Protein AF-A0A538L523-F1 (afdb_monomer_lite)

pLDDT: mean 91.55, std 9.61, range [33.53, 98.88]

Secondary structure (DSSP, 8-state):
-TTSGGGHHHHHHHHHHHHHHHHHHHHHHHH-TTT------TTTTTS--TTTT-HHHHHHHHHHHHHHHHHHHH-TTS-HHHHHHHHHHHHHHHHHHHHTT-HHHHHHHHHHHHHHHHHS-BHHHHHHHHHHHHHHHHHHHHHTT-HHHHS--S-HHHHHHHHHHHHHHHHHHHHHHHHHHHHHTTSPP--PBP---TTHHHHHHHHHHHHHHHHHHHHHHS-TTS----SGGGGG----THHHHHHHHHHHHHHSTTT-S-TTTHHHHHHHH-SS----SS-S-HHHHHHHHHHHHHHHHHHHHHHHHHHHHHHHHHH-HHHHHHHHHHHHHHHHHTTTS-GGG-HHHHHHHHHHHHHHHHHHHHHHHHHHHHS--------EEEEE----TT--GGG-EEEEEEES-TT--EEEEEE--TT--GGGGHHHHHHHHHHSTTEEEEEEE-GGGGG---HHHHHHHTTSS-HHHHHHHHTGGGT-TT--S---PPPGGGGGGGGG-SHHHHHHHHHHHHHHHHTTSS-EEEEEETHHHHHHHHHHH-BSSSSBGGGG-SEEEEES----SPPPHHHHHHHHHHHHHS-SSPPBTTBPTTHHHHHHHHHHHHHHHSTTSB-TTTT-TTS-GGGS-SS-BBHHHHHHHHHBTTTS-GGGGGG-B---SEEEEEEETTEEEEE-TT-SS-HHHHHHHHH---

Sequence (698 aa):
MLLRGRSQLAVEPALAAGTLIVTGYGISGRLLPGLLHFSQSVSARGRLEQPLTYWNAMGELAALGFVLCARLAGDRDRDPRLRAAAAAASAPLGLGLYLSFSRGALFACAAGIVALVVLAPRREQLEGLIVTIAAGGLAAAAAAPFSGVTSLAGTLSTREWQGAVVLVLLLVITAAACFGQWVLQRRPVDRGRLRLPRAAPWLVTALICAGLAGAIVVGAKEGSATALSAGPSRYTTLQSNRYAYWRVAFRAFKHEPLRGVGAGGWAVWWLRYRQFSEAAADAHSLPIQTLAELGVIGLALLVTFVGGMGVAAARAMRARPALAAGPVAALVVYIVHSPLDWDWQMPALSLVAFVLAGLVLALAEDAGRASVGASAASASPLRVTWMRGAAPAGTPARYDKVGVLKIEPSSARNVLVLEPGTSAGSTYFVPLARWIVSKVPGWQVWSVERRENLLEDQSVFDLAKAGKASSQAVFDYYLGWLSNRRISRHVRLIPDASVRFAKQWGMRVAVEDLKHVIAAARRLGGKVVLGGHSLGGSVVTAYATWNFNGRAGAAQLAGLMYDDGGSGPPESAQQASAALAVLRSRSPWLAFGGIPAPFAGLFSTGGALAALVAPNAANVAQTFPLLPTNLKPPVPTTSQAQYGFALNAGTSPPSLIAAQAHLGRGISGRTVNGYHTWDGTGALTPLARFARMFSGLV

Radius of gyration: 33.82 Å; chains: 1; bounding box: 81×76×80 Å

Foldseek 3Di:
DCQDDPNLVVLLLVLLVVLLVQLVLQLCCQLAVVVDPDDADPVLQQARQPPLNALQLQLQSLLLSLLSLLLLLLQLVDDLQSNLQSLLSLQSSLLSNLSSLHPLSVLLSVLLLLLLCVLQQWVSSVQSNVSSCCNSVQLNVQLQVQCCRNRVDDDPVSSNVSSNSSVVSSNVSSVCSSVSSSVVSPDDDPRDGHDDPPCSVVVSVVVLVVVVVVLCVQQVPDDPPDDDDNGDCSNVHSHDPLVQLLVLLVVLCVVPQAAACADLSSQVSCVVRPPDDDRDSASFADLSRLCRHGHPVSNVVVCVVVVVLVVLLVLLSVQPSSSSSSLVSSLSSVVSSRRRGPNCVRCSSVVSNVSSSVSSNNSSVVSVVVVVVVVPPPPPQFDWDKDAFDDDPPDDRVLRIKTKGKADDPLQLEEEEEEEADPFAQLLCVVVQVVVCVVDPSYMYIRIGHSCCVVDDCPQLVCVLVVNHDLVRLCLQEPVCVPDVVSPHHDDDDDLVNPVVLLRCDLVRLLRRVVVVLVVSCVSVDAYEYEYEAVSQQSQVCQQQDDPPNDGNVVSHPYYYYHNYHDDDDDDPVRVVVVSVVSNPDRSFDAQLNHTPPVVLSCLQSLLSQCQSFVQAWDPCLPPPPDDPLLHDPATAGSNQSNCQCAAPVRHDPSNVVRHFPQADGWDPDHDPRHTHGHRPPGPQHSNNSSSSSNSSD

Structure (mmCIF, N/CA/C/O backbone):
data_AF-A0A538L523-F1
#
_entry.id   AF-A0A538L523-F1
#
loop_
_atom_site.group_PDB
_atom_site.id
_atom_site.type_symbol
_atom_site.label_atom_id
_atom_site.label_alt_id
_atom_site.label_comp_id
_atom_site.label_asym_id
_atom_site.label_entity_id
_atom_site.label_seq_id
_atom_site.pdbx_PDB_ins_code
_atom_site.Cartn_x
_atom_site.Cartn_y
_atom_site.Cartn_z
_atom_site.occupancy
_atom_site.B_iso_or_equiv
_atom_site.auth_seq_id
_atom_site.auth_comp_id
_atom_site.auth_asym_id
_atom_site.auth_atom_id
_atom_site.pdbx_PDB_model_num
ATOM 1 N N . MET A 1 1 ? 4.328 -6.903 4.141 1.00 50.25 1 MET A N 1
ATOM 2 C CA . MET A 1 1 ? 4.627 -7.597 5.414 1.00 50.25 1 MET A CA 1
ATOM 3 C C . MET A 1 1 ? 3.786 -7.055 6.578 1.00 50.25 1 MET A C 1
ATOM 5 O O . MET A 1 1 ? 3.465 -7.839 7.451 1.00 50.25 1 MET A O 1
ATOM 9 N N . LEU A 1 2 ? 3.351 -5.782 6.563 1.00 59.47 2 LEU A N 1
ATOM 10 C CA . LEU A 1 2 ? 2.581 -5.163 7.661 1.00 59.47 2 LEU A CA 1
ATOM 11 C C . LEU A 1 2 ? 1.075 -5.516 7.719 1.00 59.47 2 LEU A C 1
ATOM 13 O O . LEU A 1 2 ? 0.528 -5.592 8.811 1.00 59.47 2 LEU A O 1
ATOM 17 N N . LEU A 1 3 ? 0.406 -5.793 6.590 1.00 76.94 3 LEU A N 1
ATOM 18 C CA . LEU A 1 3 ? -1.052 -6.051 6.525 1.00 76.94 3 LEU A CA 1
ATOM 19 C C . LEU A 1 3 ? -1.405 -7.501 6.125 1.00 76.94 3 LEU A C 1
ATOM 21 O O . LEU A 1 3 ? -2.398 -7.737 5.440 1.00 76.94 3 LEU A O 1
ATOM 25 N N . ARG A 1 4 ? -0.567 -8.487 6.480 1.00 77.62 4 ARG A N 1
ATOM 26 C CA . ARG A 1 4 ? -0.767 -9.903 6.106 1.00 77.62 4 ARG A CA 1
ATOM 27 C C . ARG A 1 4 ? -0.653 -10.838 7.306 1.00 77.62 4 ARG A C 1
ATOM 29 O O . ARG A 1 4 ? 0.137 -10.602 8.215 1.00 77.62 4 ARG A O 1
ATOM 36 N N . GLY A 1 5 ? -1.406 -11.936 7.276 1.00 77.94 5 GLY A N 1
ATOM 37 C CA . GLY A 1 5 ? -1.401 -12.929 8.350 1.00 77.94 5 GLY A CA 1
ATOM 38 C C . GLY A 1 5 ? -1.982 -12.371 9.652 1.00 77.94 5 GLY A C 1
ATOM 39 O O . GLY A 1 5 ? -2.965 -11.635 9.637 1.00 77.94 5 GLY A O 1
ATOM 40 N N . ARG A 1 6 ? -1.375 -12.705 10.798 1.00 76.81 6 ARG A N 1
ATOM 41 C CA . ARG A 1 6 ? -1.904 -12.329 12.124 1.00 76.81 6 ARG A CA 1
ATOM 42 C C . ARG A 1 6 ? -2.019 -10.818 12.351 1.00 76.81 6 ARG A C 1
ATOM 44 O O . ARG A 1 6 ? -2.888 -10.407 13.114 1.00 76.81 6 ARG A O 1
ATOM 51 N N . SER A 1 7 ? -1.216 -9.993 11.674 1.00 83.44 7 SER A N 1
ATOM 52 C CA . SER A 1 7 ? -1.290 -8.535 11.834 1.00 83.44 7 SER A CA 1
ATOM 53 C C . SER A 1 7 ? -2.603 -7.938 11.318 1.00 83.44 7 SER A C 1
ATOM 55 O O . SER A 1 7 ? -3.026 -6.906 11.827 1.00 83.44 7 SER A O 1
ATOM 57 N N . GLN A 1 8 ? -3.304 -8.611 10.393 1.00 86.75 8 GLN A N 1
ATOM 58 C CA . GLN A 1 8 ? -4.614 -8.178 9.878 1.00 86.75 8 GLN A CA 1
ATOM 59 C C . GLN A 1 8 ? -5.653 -8.016 10.995 1.00 86.75 8 GLN A C 1
ATOM 61 O O . GLN A 1 8 ? -6.505 -7.135 10.926 1.00 86.75 8 GLN A O 1
ATOM 66 N N . LEU A 1 9 ? -5.558 -8.827 12.055 1.00 86.88 9 LEU A N 1
ATOM 67 C CA . LEU A 1 9 ? -6.470 -8.762 13.197 1.00 86.88 9 LEU A CA 1
ATOM 68 C C . LEU A 1 9 ? -6.273 -7.501 14.045 1.00 86.88 9 LEU A C 1
ATOM 70 O O . LEU A 1 9 ? -7.218 -7.091 14.715 1.00 86.88 9 LEU A O 1
ATOM 74 N N . ALA A 1 10 ? -5.084 -6.898 14.022 1.00 91.81 10 ALA A N 1
ATOM 75 C CA . ALA A 1 10 ? -4.739 -5.755 14.862 1.00 91.81 10 ALA A CA 1
ATOM 76 C C . ALA A 1 10 ? -5.028 -4.397 14.201 1.00 91.81 10 ALA A C 1
ATOM 78 O O . ALA A 1 10 ? -5.164 -3.408 14.911 1.00 91.81 10 ALA A O 1
ATOM 79 N N . VAL A 1 11 ? -5.149 -4.340 12.869 1.00 94.31 11 VAL A N 1
ATOM 80 C CA . VAL A 1 11 ? -5.280 -3.077 12.114 1.00 94.31 11 VAL A CA 1
ATOM 81 C C . VAL A 1 11 ? -6.534 -2.301 12.507 1.00 94.31 11 VAL A C 1
ATOM 83 O O . VAL A 1 11 ? -6.447 -1.134 12.866 1.00 94.31 11 VAL A O 1
ATOM 86 N N . GLU A 1 12 ? -7.695 -2.950 12.458 1.00 94.56 12 GLU A N 1
ATOM 87 C CA . GLU A 1 12 ? -8.979 -2.323 12.784 1.00 94.56 12 GLU A CA 1
ATOM 88 C C . GLU A 1 12 ? -9.025 -1.812 14.243 1.00 94.56 12 GLU A C 1
ATOM 90 O O . GLU A 1 12 ? -9.307 -0.628 14.426 1.00 94.56 12 GLU A O 1
ATOM 95 N N . PRO A 1 13 ? -8.658 -2.608 15.274 1.00 96.38 13 PRO A N 1
ATOM 96 C CA . PRO A 1 13 ? -8.529 -2.113 16.648 1.00 96.38 13 PRO A CA 1
ATOM 97 C C . PRO A 1 13 ? -7.522 -0.972 16.817 1.00 96.38 13 PRO A C 1
ATOM 99 O O . PRO A 1 13 ? -7.795 -0.027 17.552 1.00 96.38 13 PRO A O 1
ATOM 102 N N . ALA A 1 14 ? -6.369 -1.038 16.145 1.00 97.12 14 ALA A N 1
ATOM 103 C CA . ALA A 1 14 ? -5.342 -0.005 16.243 1.00 97.12 14 ALA A CA 1
ATOM 104 C C . ALA A 1 14 ? -5.809 1.325 15.637 1.00 97.12 14 ALA A C 1
ATOM 106 O O . ALA A 1 14 ? -5.592 2.378 16.232 1.00 97.12 14 ALA A O 1
ATOM 107 N N . LEU A 1 15 ? -6.488 1.287 14.487 1.00 97.88 15 LEU A N 1
ATOM 108 C CA . LEU A 1 15 ? -7.057 2.485 13.870 1.00 97.88 15 LEU A CA 1
ATOM 109 C C . LEU A 1 15 ? -8.222 3.042 14.694 1.00 97.88 15 LEU A C 1
ATOM 111 O O . LEU A 1 15 ? -8.259 4.246 14.925 1.00 97.88 15 LEU A O 1
ATOM 115 N N . ALA A 1 16 ? -9.109 2.187 15.214 1.00 98.19 16 ALA A N 1
ATOM 116 C CA . ALA A 1 16 ? -10.165 2.611 16.134 1.00 98.19 16 ALA A CA 1
ATOM 117 C C . ALA A 1 16 ? -9.579 3.323 17.369 1.00 98.19 16 ALA A C 1
ATOM 119 O O . ALA A 1 16 ? -9.982 4.441 17.687 1.00 98.19 16 ALA A O 1
ATOM 120 N N . ALA A 1 17 ? -8.558 2.742 18.005 1.00 98.31 17 ALA A N 1
ATOM 121 C CA . ALA A 1 17 ? -7.860 3.367 19.126 1.00 98.31 17 ALA A CA 1
ATOM 122 C C . ALA A 1 17 ? -7.182 4.692 18.733 1.00 98.31 17 ALA A C 1
ATOM 124 O O . ALA A 1 17 ? -7.307 5.676 19.456 1.00 98.31 17 ALA A O 1
ATOM 125 N N . GLY A 1 18 ? -6.518 4.756 17.576 1.00 98.00 18 GLY A N 1
ATOM 126 C CA . GLY A 1 18 ? -5.894 5.985 17.077 1.00 98.00 18 GLY A CA 1
ATOM 127 C C . GLY A 1 18 ? -6.905 7.113 16.859 1.00 98.00 18 GLY A C 1
ATOM 128 O O . GLY A 1 18 ? -6.710 8.222 17.353 1.00 98.00 18 GLY A O 1
ATOM 129 N N . THR A 1 19 ? -8.027 6.824 16.191 1.00 98.38 19 THR A N 1
ATOM 130 C CA . THR A 1 19 ? -9.112 7.803 15.994 1.00 98.38 19 THR A CA 1
ATOM 131 C C . THR A 1 19 ? -9.732 8.254 17.319 1.00 98.38 19 THR A C 1
ATOM 133 O O . THR A 1 19 ? -10.006 9.442 17.485 1.00 98.38 19 THR A O 1
ATOM 136 N N . LEU A 1 20 ? -9.887 7.344 18.290 1.00 98.56 20 LEU A N 1
ATOM 137 C CA . LEU A 1 20 ? -10.355 7.662 19.637 1.00 98.56 20 LEU A CA 1
ATOM 138 C C . LEU A 1 20 ? -9.387 8.598 20.362 1.00 98.56 20 LEU A C 1
ATOM 140 O O . LEU A 1 20 ? -9.839 9.563 20.964 1.00 98.56 20 LEU A O 1
ATOM 144 N N . ILE A 1 21 ? -8.079 8.344 20.295 1.00 98.38 21 ILE A N 1
ATOM 145 C CA . ILE A 1 21 ? -7.060 9.187 20.938 1.00 98.38 21 ILE A CA 1
ATOM 146 C C . ILE A 1 21 ? -7.096 10.602 20.356 1.00 98.38 21 ILE A C 1
ATOM 148 O O . ILE A 1 21 ? -7.144 11.571 21.109 1.00 98.38 21 ILE A O 1
ATOM 152 N N . VAL A 1 22 ? -7.124 10.731 19.028 1.00 98.00 22 VAL A N 1
ATOM 153 C CA . VAL A 1 22 ? -7.147 12.041 18.355 1.00 98.00 22 VAL A CA 1
ATOM 154 C C . VAL A 1 22 ? -8.448 12.794 18.648 1.00 98.00 22 VAL A C 1
ATOM 156 O O . VAL A 1 22 ? -8.417 13.977 18.983 1.00 98.00 22 VAL A O 1
ATOM 159 N N . THR A 1 23 ? -9.591 12.107 18.593 1.00 98.31 23 THR A N 1
ATOM 160 C CA . THR A 1 23 ? -10.893 12.694 18.950 1.00 98.31 23 THR A CA 1
ATOM 161 C C . THR A 1 23 ? -10.923 13.094 20.426 1.00 98.31 23 THR A C 1
ATOM 163 O O . THR A 1 23 ? -11.356 14.195 20.755 1.00 98.31 23 THR A O 1
ATOM 166 N N . GLY A 1 24 ? -10.412 12.225 21.302 1.00 97.75 24 GLY A N 1
ATOM 167 C CA . GLY A 1 24 ? -10.257 12.424 22.742 1.00 97.75 24 GLY A CA 1
ATOM 168 C C . GLY A 1 24 ? -9.435 13.666 23.075 1.00 97.75 24 GLY A C 1
ATOM 169 O O . GLY A 1 24 ? -9.841 14.473 23.908 1.00 97.75 24 GLY A O 1
ATOM 170 N N . TYR A 1 25 ? -8.316 13.854 22.372 1.00 96.81 25 TYR A N 1
ATOM 171 C CA . TYR A 1 25 ? -7.502 15.061 22.466 1.00 96.81 25 TYR A CA 1
ATOM 172 C C . TYR A 1 25 ? -8.294 16.305 22.061 1.00 96.81 25 TYR A C 1
ATOM 174 O O . TYR A 1 25 ? -8.244 17.307 22.755 1.00 96.81 25 TYR A O 1
ATOM 182 N N . GLY A 1 26 ? -9.074 16.251 20.981 1.00 95.69 26 GLY A N 1
ATOM 183 C CA . GLY A 1 26 ? -9.912 17.382 20.588 1.00 95.69 26 GLY A CA 1
ATOM 184 C C . GLY A 1 26 ? -10.967 17.737 21.642 1.00 95.69 26 GLY A C 1
ATOM 185 O O . GLY A 1 26 ? -11.108 18.902 22.022 1.00 95.69 26 GLY A O 1
ATOM 186 N N . ILE A 1 27 ? -11.733 16.745 22.112 1.00 97.19 27 ILE A N 1
ATOM 187 C CA . ILE A 1 27 ? -12.824 16.979 23.072 1.00 97.19 27 ILE A CA 1
ATOM 188 C C . ILE A 1 27 ? -12.303 17.402 24.447 1.00 97.19 27 ILE A C 1
ATOM 190 O O . ILE A 1 27 ? -13.008 18.113 25.157 1.00 97.19 27 ILE A O 1
ATOM 194 N N . SER A 1 28 ? -11.080 17.032 24.835 1.00 96.56 28 SER A N 1
ATOM 195 C CA . SER A 1 28 ? -10.532 17.401 26.144 1.00 96.56 28 SER A CA 1
ATOM 196 C C . SER A 1 28 ? -10.379 18.917 26.309 1.00 96.56 28 SER A C 1
ATOM 198 O O . SER A 1 28 ? -10.636 19.425 27.395 1.00 96.56 28 SER A O 1
ATOM 200 N N . GLY A 1 29 ? -10.121 19.663 25.230 1.00 92.69 29 GLY A N 1
ATOM 201 C CA . GLY A 1 29 ? -10.143 21.133 25.240 1.00 92.69 29 GLY A CA 1
ATOM 202 C C . GLY A 1 29 ? -11.535 21.739 25.474 1.00 92.69 29 GLY A C 1
ATOM 203 O O . GLY A 1 29 ? -11.655 22.926 25.760 1.00 92.69 29 GLY A O 1
ATOM 204 N N . ARG A 1 30 ? -12.604 20.938 25.359 1.00 93.00 30 ARG A N 1
ATOM 205 C CA . ARG A 1 30 ? -13.984 21.322 25.713 1.00 93.00 30 ARG A CA 1
ATOM 206 C C . ARG A 1 30 ? -14.352 20.934 27.134 1.00 93.00 30 ARG A C 1
ATOM 208 O O . ARG A 1 30 ? -15.130 21.631 27.773 1.00 93.00 30 ARG A O 1
ATOM 215 N N . LEU A 1 31 ? -13.819 19.810 27.597 1.00 96.56 31 LEU A N 1
ATOM 216 C CA . LEU A 1 31 ? -14.141 19.229 28.896 1.00 96.56 31 LEU A CA 1
ATOM 217 C C . LEU A 1 31 ? -13.273 19.799 30.023 1.00 96.56 31 LEU A C 1
ATOM 219 O O . LEU A 1 31 ? -13.727 19.871 31.159 1.00 96.56 31 LEU A O 1
ATOM 223 N N . LEU A 1 32 ? -12.045 20.220 29.710 1.00 95.31 32 LEU A N 1
ATOM 224 C CA . LEU A 1 32 ? -11.051 20.725 30.660 1.00 95.31 32 LEU A CA 1
ATOM 225 C C . LEU A 1 32 ? -10.391 22.032 30.157 1.00 95.31 32 LEU A C 1
ATOM 227 O O . LEU A 1 32 ? -9.161 22.105 30.082 1.00 95.31 32 LEU A O 1
ATOM 231 N N . PRO A 1 33 ? -11.169 23.075 29.801 1.00 92.38 33 PRO A N 1
ATOM 232 C CA . PRO A 1 33 ? -10.651 24.275 29.131 1.00 92.38 33 PRO A CA 1
ATOM 233 C C . PRO A 1 33 ? -9.681 25.121 29.979 1.00 92.38 33 PRO A C 1
ATOM 235 O O . PRO A 1 33 ? -8.924 25.902 29.415 1.00 92.38 33 PRO A O 1
ATOM 238 N N . GLY A 1 34 ? -9.682 24.982 31.311 1.00 88.69 34 GLY A N 1
ATOM 239 C CA . GLY A 1 34 ? -8.707 25.643 32.193 1.00 88.69 34 GLY A CA 1
ATOM 240 C C . GLY A 1 34 ? -7.339 24.956 32.235 1.00 88.69 34 GLY A C 1
ATOM 241 O O . GLY A 1 34 ? -6.321 25.606 32.472 1.00 88.69 34 GLY A O 1
ATOM 242 N N . LEU A 1 35 ? -7.301 23.648 31.957 1.00 91.56 35 LEU A N 1
ATOM 243 C CA . LEU A 1 35 ? -6.082 22.834 31.990 1.00 91.56 35 LEU A CA 1
ATOM 244 C C . LEU A 1 35 ? -5.439 22.693 30.609 1.00 91.56 35 LEU A C 1
ATOM 246 O O . LEU A 1 35 ? -4.216 22.643 30.496 1.00 91.56 35 LEU A O 1
ATOM 250 N N . LEU A 1 36 ? -6.257 22.603 29.558 1.00 91.19 36 LEU A N 1
ATOM 251 C CA . LEU A 1 36 ? -5.811 22.341 28.194 1.00 91.19 36 LEU A CA 1
ATOM 252 C C . LEU A 1 36 ? -6.150 23.517 27.285 1.00 91.19 36 LEU A C 1
ATOM 254 O O . LEU A 1 36 ? -7.314 23.829 27.042 1.00 91.19 36 LEU A O 1
ATOM 258 N N . HIS A 1 37 ? -5.101 24.137 26.751 1.00 86.00 37 HIS A N 1
ATOM 259 C CA . HIS A 1 37 ? -5.186 25.347 25.943 1.00 86.00 37 HIS A CA 1
ATOM 260 C C . HIS A 1 37 ? -4.844 24.997 24.502 1.00 86.00 37 HIS A C 1
ATOM 262 O O . HIS A 1 37 ? -3.704 24.652 24.194 1.00 86.00 37 HIS A O 1
ATOM 268 N N . PHE A 1 38 ? -5.834 25.069 23.615 1.00 87.94 38 PHE A N 1
ATOM 269 C CA . PHE A 1 38 ? -5.630 24.829 22.190 1.00 87.94 38 PHE A CA 1
ATOM 270 C C . PHE A 1 38 ? -5.826 26.110 21.393 1.00 87.94 38 PHE A C 1
ATOM 272 O O . PHE A 1 38 ? -6.781 26.853 21.625 1.00 87.94 38 PHE A O 1
ATOM 279 N N . SER A 1 39 ? -4.957 26.328 20.408 1.00 83.94 39 SER A N 1
ATOM 280 C CA . SER A 1 39 ? -5.129 27.391 19.421 1.00 83.94 39 SER A CA 1
ATOM 281 C C . SER A 1 39 ? -6.433 27.182 18.652 1.00 83.94 39 SER A C 1
ATOM 283 O O . SER A 1 39 ? -6.733 26.070 18.221 1.00 83.94 39 SER A O 1
ATOM 285 N N . GLN A 1 40 ? -7.216 28.241 18.472 1.00 82.25 40 GLN A N 1
ATOM 286 C CA . GLN A 1 40 ? -8.508 28.177 17.788 1.00 82.25 40 GLN A CA 1
ATOM 287 C C . GLN A 1 40 ? -8.447 28.983 16.502 1.00 82.25 40 GLN A C 1
ATOM 289 O O . GLN A 1 40 ? -7.973 30.119 16.492 1.00 82.25 40 GLN A O 1
ATOM 294 N N . SER A 1 41 ? -8.944 28.403 15.417 1.00 83.25 41 SER A N 1
ATOM 295 C CA . SER A 1 41 ? -9.126 29.127 14.175 1.00 83.25 41 SER A CA 1
ATOM 296 C C . SER A 1 41 ? -10.380 29.997 14.261 1.00 83.25 41 SER A C 1
ATOM 298 O O . SER A 1 41 ? -11.439 29.601 14.761 1.00 83.25 41 SER A O 1
ATOM 300 N N . VAL A 1 42 ? -10.281 31.206 13.713 1.00 77.12 42 VAL A N 1
ATOM 301 C CA . VAL A 1 42 ? -11.433 32.109 13.590 1.00 77.12 42 VAL A CA 1
ATOM 302 C C . VAL A 1 42 ? -12.518 31.481 12.699 1.00 77.12 42 VAL A C 1
ATOM 304 O O . VAL A 1 42 ? -13.712 31.683 12.924 1.00 77.12 42 VAL A O 1
ATOM 307 N N . SER A 1 43 ? -12.125 30.673 11.709 1.00 79.44 43 SER A N 1
ATOM 308 C CA . SER A 1 43 ? -13.034 30.022 10.759 1.00 79.44 43 SER A CA 1
ATOM 309 C C . SER A 1 43 ? -13.832 28.865 11.374 1.00 79.44 43 SER A C 1
ATOM 311 O O . SER A 1 43 ? -14.969 28.616 10.954 1.00 79.44 43 SER A O 1
ATOM 313 N N . ALA A 1 44 ? -13.319 28.183 12.402 1.00 81.12 44 ALA A N 1
ATOM 314 C CA . ALA A 1 44 ? -14.075 27.144 13.095 1.00 81.12 44 ALA A CA 1
ATOM 315 C C . ALA A 1 44 ? -15.241 27.682 13.911 1.00 81.12 44 ALA A C 1
ATOM 317 O O . ALA A 1 44 ? -16.226 26.954 14.062 1.00 81.12 44 ALA A O 1
ATOM 318 N N . ARG A 1 45 ? -15.167 28.932 14.392 1.00 83.94 45 ARG A N 1
ATOM 319 C CA . ARG A 1 45 ? -16.239 29.590 15.161 1.00 83.94 45 ARG A CA 1
ATOM 320 C C . ARG A 1 45 ? -16.766 28.702 16.302 1.00 83.94 45 ARG A C 1
ATOM 322 O O . ARG A 1 45 ? -17.966 28.532 16.477 1.00 83.94 45 ARG A O 1
ATOM 329 N N . GLY A 1 46 ? -15.858 28.061 17.037 1.00 84.69 46 GLY A N 1
ATOM 330 C CA . GLY A 1 46 ? -16.221 27.209 18.169 1.00 84.69 46 GLY A CA 1
ATOM 331 C C . GLY A 1 46 ? -16.644 25.780 17.814 1.00 84.69 46 GLY A C 1
ATOM 332 O O . GLY A 1 46 ? -17.073 25.064 18.714 1.00 84.69 46 GLY A O 1
ATOM 333 N N . ARG A 1 47 ? -16.466 25.300 16.576 1.00 92.00 47 ARG A N 1
ATOM 334 C CA . ARG A 1 47 ? -16.585 23.865 16.225 1.00 92.00 47 ARG A CA 1
ATOM 335 C C . ARG A 1 47 ? -15.352 23.063 16.652 1.00 92.00 47 ARG A C 1
ATOM 337 O O . ARG A 1 47 ? -14.271 23.625 16.818 1.00 92.00 47 ARG A O 1
ATOM 344 N N . LEU A 1 48 ? -15.505 21.757 16.856 1.00 94.62 48 LEU A N 1
ATOM 345 C CA . LEU A 1 48 ? -14.386 20.877 17.190 1.00 94.62 48 LEU A CA 1
ATOM 346 C C . LEU A 1 48 ? -13.470 20.688 15.977 1.00 94.62 48 LEU A C 1
ATOM 348 O O . LEU A 1 48 ? -13.846 19.994 15.041 1.00 94.62 48 LEU A O 1
ATOM 352 N N . GLU A 1 49 ? -12.281 21.290 16.003 1.00 93.38 49 GLU A N 1
ATOM 353 C CA . GLU A 1 49 ? -11.322 21.247 14.886 1.00 93.38 49 GLU A CA 1
ATOM 354 C C . GLU A 1 49 ? -9.947 20.677 15.257 1.00 93.38 49 GLU A C 1
ATOM 356 O O . GLU A 1 49 ? -9.244 20.173 14.390 1.00 93.38 49 GLU A O 1
ATOM 361 N N . GLN A 1 50 ? -9.550 20.748 16.528 1.00 93.88 50 GLN A N 1
ATOM 362 C CA . GLN A 1 50 ? -8.228 20.316 16.977 1.00 93.88 50 GLN A CA 1
ATOM 363 C C . GLN A 1 50 ? -8.194 18.800 17.225 1.00 93.88 50 GLN A C 1
ATOM 365 O O . GLN A 1 50 ? -9.197 18.255 17.687 1.00 93.88 50 GLN A O 1
ATOM 370 N N . PRO A 1 51 ? -7.062 18.118 16.958 1.00 93.94 51 PRO A N 1
ATOM 371 C CA . PRO A 1 51 ? -5.775 18.671 16.516 1.00 93.94 51 PRO A CA 1
ATOM 372 C C . PRO A 1 51 ? -5.632 18.808 14.988 1.00 93.94 51 PRO A C 1
ATOM 374 O O . PRO A 1 51 ? -4.586 19.230 14.508 1.00 93.94 51 PRO A O 1
ATOM 377 N N . LEU A 1 52 ? -6.651 18.427 14.207 1.00 93.56 52 LEU A N 1
ATOM 378 C CA . LEU A 1 52 ? -6.572 18.427 12.740 1.00 93.56 52 LEU A CA 1
ATOM 379 C C . LEU A 1 52 ? -6.770 19.803 12.096 1.00 93.56 52 LEU A C 1
ATOM 381 O O . LEU A 1 52 ? -6.782 19.880 10.875 1.00 93.56 52 LEU A O 1
ATOM 385 N N . THR A 1 53 ? -6.985 20.847 12.900 1.00 92.88 53 THR A N 1
ATOM 386 C CA . THR A 1 53 ? -7.259 22.238 12.496 1.00 92.88 53 THR A CA 1
ATOM 387 C C . THR A 1 53 ? -8.422 22.425 11.511 1.00 92.88 53 THR A C 1
ATOM 389 O O . THR A 1 53 ? -8.606 23.508 10.958 1.00 92.88 53 THR A O 1
ATOM 392 N N . TYR A 1 54 ? -9.256 21.396 11.321 1.00 93.56 54 TYR A N 1
ATOM 393 C CA . TYR A 1 54 ? -10.416 21.436 10.439 1.00 93.56 54 TYR A CA 1
ATOM 394 C C . TYR A 1 54 ? -11.559 20.571 10.969 1.00 93.56 54 TYR A C 1
ATOM 396 O O . TYR A 1 54 ? -11.437 19.356 11.137 1.00 93.56 54 TYR A O 1
ATOM 404 N N . TRP A 1 55 ? -12.708 21.200 11.218 1.00 94.31 55 TRP A N 1
ATOM 405 C CA . TRP A 1 55 ? -13.826 20.552 11.904 1.00 94.31 55 TRP A CA 1
ATOM 406 C C . TRP A 1 55 ? -14.477 19.428 11.095 1.00 94.31 55 TRP A C 1
ATOM 408 O O . TRP A 1 55 ? -14.896 18.436 11.683 1.00 94.31 55 TRP A O 1
ATOM 418 N N . ASN A 1 56 ? -14.549 19.522 9.762 1.00 95.56 56 ASN A N 1
ATOM 419 C CA . ASN A 1 56 ? -15.152 18.436 8.986 1.00 95.56 56 ASN A CA 1
ATOM 420 C C . ASN A 1 56 ? -14.251 17.196 8.979 1.00 95.56 56 ASN A C 1
ATOM 422 O O . ASN A 1 56 ? -14.768 16.102 9.182 1.00 95.56 56 ASN A O 1
ATOM 426 N N . ALA A 1 57 ? -12.927 17.375 8.888 1.00 96.56 57 ALA A N 1
ATOM 427 C CA . ALA A 1 57 ? -11.976 16.272 9.017 1.00 96.56 57 ALA A CA 1
ATOM 428 C C . ALA A 1 57 ? -11.982 15.656 10.426 1.00 96.56 57 ALA A C 1
ATOM 430 O O . ALA A 1 57 ? -11.911 14.437 10.556 1.00 96.56 57 ALA A O 1
ATOM 431 N N . MET A 1 58 ? -12.118 16.465 11.486 1.00 96.94 58 MET A N 1
ATOM 432 C CA . MET A 1 58 ? -12.324 15.941 12.846 1.00 96.94 58 MET A CA 1
ATOM 433 C C . MET A 1 58 ? -13.607 15.116 12.955 1.00 96.94 58 MET A C 1
ATOM 435 O O . MET A 1 58 ? -13.593 14.031 13.536 1.00 96.94 58 MET A O 1
ATOM 439 N N . GLY A 1 59 ? -14.708 15.613 12.385 1.00 98.00 59 GLY A N 1
ATOM 440 C CA . GLY A 1 59 ? -15.978 14.894 12.344 1.00 98.00 59 GLY A CA 1
ATOM 441 C C . GLY A 1 59 ? -15.859 13.567 11.599 1.00 98.00 59 GLY A C 1
ATOM 442 O O . GLY A 1 59 ? -16.312 12.538 12.093 1.00 98.00 59 GLY A O 1
ATOM 443 N N . GLU A 1 60 ? -15.213 13.559 10.437 1.00 98.44 60 GLU A N 1
ATOM 444 C CA . GLU A 1 60 ? -15.028 12.349 9.639 1.00 98.44 60 GLU A CA 1
ATOM 445 C C . GLU A 1 60 ? -14.093 11.338 10.316 1.00 98.44 60 GLU A C 1
ATOM 447 O O . GLU A 1 60 ? -14.385 10.142 10.330 1.00 98.44 60 GLU A O 1
ATOM 452 N N . LEU A 1 61 ? -13.016 11.799 10.962 1.00 98.56 61 LEU A N 1
ATOM 453 C CA . LEU A 1 61 ? -12.134 10.936 11.750 1.00 98.56 61 LEU A CA 1
ATOM 454 C C . LEU A 1 61 ? -12.899 10.257 12.895 1.00 98.56 61 LEU A C 1
ATOM 456 O O . LEU A 1 61 ? -12.755 9.051 13.114 1.00 98.56 61 LEU A O 1
ATOM 460 N N . ALA A 1 62 ? -13.744 11.019 13.595 1.00 98.69 62 ALA A N 1
ATOM 461 C CA . ALA A 1 62 ? -14.610 10.491 14.640 1.00 98.69 62 ALA A CA 1
ATOM 462 C C . ALA A 1 62 ? -15.634 9.490 14.073 1.00 98.69 62 ALA A C 1
ATOM 464 O O . ALA A 1 62 ? -15.853 8.438 14.672 1.00 98.69 62 ALA A O 1
ATOM 465 N N . ALA A 1 63 ? -16.206 9.760 12.894 1.00 98.75 63 ALA A N 1
ATOM 466 C CA . ALA A 1 63 ? -17.120 8.853 12.196 1.00 98.75 63 ALA A CA 1
ATOM 467 C C . ALA A 1 63 ? -16.450 7.529 11.785 1.00 98.75 63 ALA A C 1
ATOM 469 O O . ALA A 1 63 ? -17.015 6.458 12.014 1.00 98.75 63 ALA A O 1
ATOM 470 N N . LEU A 1 64 ? -15.231 7.578 11.235 1.00 98.69 64 LEU A N 1
ATOM 471 C CA . LEU A 1 64 ? -14.433 6.390 10.917 1.00 98.69 64 LEU A CA 1
ATOM 472 C C . LEU A 1 64 ? -14.195 5.544 12.171 1.00 98.69 64 LEU A C 1
ATOM 474 O O . LEU A 1 64 ? -14.478 4.345 12.174 1.00 98.69 64 LEU A O 1
ATOM 478 N N . GLY A 1 65 ? -13.735 6.178 13.252 1.00 98.56 65 GLY A N 1
ATOM 479 C CA . GLY A 1 65 ? -13.540 5.518 14.539 1.00 98.56 65 GLY A CA 1
ATOM 480 C C . GLY A 1 65 ? -14.818 4.890 15.080 1.00 98.56 65 GLY A C 1
ATOM 481 O O . GLY A 1 65 ? -14.796 3.755 15.559 1.00 98.56 65 GLY A O 1
ATOM 482 N N . PHE A 1 66 ? -15.939 5.605 14.971 1.00 98.88 66 PHE A N 1
ATOM 483 C CA . PHE A 1 66 ? -17.243 5.158 15.445 1.00 98.88 66 PHE A CA 1
ATOM 484 C C . PHE A 1 66 ? -17.708 3.898 14.705 1.00 98.88 66 PHE A C 1
ATOM 486 O O . PHE A 1 66 ? -18.085 2.916 15.345 1.00 98.88 66 PHE A O 1
ATOM 493 N N . VAL A 1 67 ? -17.616 3.878 13.370 1.00 98.81 67 VAL A N 1
ATOM 494 C CA . VAL A 1 67 ? -17.994 2.715 12.546 1.00 98.81 67 VAL A CA 1
ATOM 495 C C . VAL A 1 67 ? -17.091 1.506 12.820 1.00 98.81 67 VAL A C 1
ATOM 497 O O . VAL A 1 67 ? -17.590 0.384 12.929 1.00 98.81 67 VAL A O 1
ATOM 500 N N . LEU A 1 68 ? -15.781 1.713 13.001 1.00 98.62 68 LEU A N 1
ATOM 501 C CA . LEU A 1 68 ? -14.857 0.637 13.388 1.00 98.62 68 LEU A CA 1
ATOM 502 C C . LEU A 1 68 ? -15.190 0.089 14.786 1.00 98.62 68 LEU A C 1
ATOM 504 O O . LEU A 1 68 ? -15.249 -1.126 14.979 1.00 98.62 68 LEU A O 1
ATOM 508 N N . CYS A 1 69 ? -15.476 0.961 15.757 1.00 98.69 69 CYS A N 1
ATOM 509 C CA . CYS A 1 69 ? -15.900 0.551 17.098 1.00 98.69 69 CYS A CA 1
ATOM 510 C C . CYS A 1 69 ? -17.230 -0.218 17.073 1.00 98.69 69 CYS A C 1
ATOM 512 O O . CYS A 1 69 ? -17.362 -1.236 17.753 1.00 98.69 69 CYS A O 1
ATOM 514 N N . ALA A 1 70 ? -18.189 0.206 16.246 1.00 98.44 70 ALA A N 1
ATOM 515 C CA . ALA A 1 70 ? -19.453 -0.496 16.043 1.00 98.44 70 ALA A CA 1
ATOM 516 C C . ALA A 1 70 ? -19.259 -1.903 15.461 1.00 98.44 70 ALA A C 1
ATOM 518 O O . ALA A 1 70 ? -19.877 -2.865 15.936 1.00 98.44 70 ALA A O 1
ATOM 519 N N . ARG A 1 71 ? -18.369 -2.064 14.470 1.00 97.69 71 ARG A N 1
ATOM 520 C CA . ARG A 1 71 ? -18.003 -3.391 13.955 1.00 97.69 71 ARG A CA 1
ATOM 521 C C . ARG A 1 71 ? -17.391 -4.249 15.056 1.00 97.69 71 ARG A C 1
ATOM 523 O O . ARG A 1 71 ? -17.843 -5.375 15.249 1.00 97.69 71 ARG A O 1
ATOM 530 N N . LEU A 1 72 ? -16.401 -3.724 15.779 1.00 97.62 72 LEU A N 1
ATOM 531 C CA . LEU A 1 72 ? -15.696 -4.455 16.833 1.00 97.62 72 LEU A CA 1
ATOM 532 C C . LEU A 1 72 ? -16.634 -4.877 17.965 1.00 97.62 72 LEU A C 1
ATOM 534 O O . LEU A 1 72 ? -16.582 -6.030 18.375 1.00 97.62 72 LEU A O 1
ATOM 538 N N . ALA A 1 73 ? -17.527 -4.003 18.433 1.00 97.19 73 ALA A N 1
ATOM 539 C CA . ALA A 1 73 ? -18.501 -4.339 19.471 1.00 97.19 73 ALA A CA 1
ATOM 540 C C . ALA A 1 73 ? -19.400 -5.515 19.037 1.00 97.19 73 ALA A C 1
ATOM 542 O O . ALA A 1 73 ? -19.574 -6.490 19.782 1.00 97.19 73 ALA A O 1
ATOM 543 N N . GLY A 1 74 ? -19.915 -5.458 17.806 1.00 94.06 74 GLY A N 1
ATOM 544 C CA . GLY A 1 74 ? -20.787 -6.475 17.215 1.00 94.06 74 GLY A CA 1
ATOM 545 C C . GLY A 1 74 ? -20.098 -7.784 16.802 1.00 94.06 74 GLY A C 1
ATOM 546 O O . GLY A 1 74 ? -20.777 -8.759 16.475 1.00 94.06 74 GLY A O 1
ATOM 547 N N . ASP A 1 75 ? -18.763 -7.846 16.821 1.00 92.69 75 ASP A N 1
ATOM 548 C CA . ASP A 1 75 ? -18.004 -9.003 16.349 1.00 92.69 75 ASP A CA 1
ATOM 549 C C . ASP A 1 75 ? -17.779 -10.060 17.435 1.00 92.69 75 ASP A C 1
ATOM 551 O O . ASP A 1 75 ? -16.812 -9.989 18.191 1.00 92.69 75 ASP A O 1
ATOM 555 N N . ARG A 1 76 ? -18.639 -11.086 17.510 1.00 88.25 76 ARG A N 1
ATOM 556 C CA . ARG A 1 76 ? -18.484 -12.164 18.511 1.00 88.25 76 ARG A CA 1
ATOM 557 C C . ARG A 1 76 ? -17.216 -13.010 18.345 1.00 88.25 76 ARG A C 1
ATOM 559 O O . ARG A 1 76 ? -16.846 -13.690 19.295 1.00 88.25 76 ARG A O 1
ATOM 566 N N . ASP A 1 77 ? -16.543 -12.928 17.198 1.00 88.00 77 ASP A N 1
ATOM 567 C CA . ASP A 1 77 ? -15.270 -13.614 16.942 1.00 88.00 77 ASP A CA 1
ATOM 568 C C . ASP A 1 77 ? -14.065 -12.883 17.590 1.00 88.00 77 ASP A C 1
ATOM 570 O O . ASP A 1 77 ? -12.936 -13.377 17.555 1.00 88.00 77 ASP A O 1
ATOM 574 N N . ARG A 1 78 ? -14.283 -11.697 18.183 1.00 90.56 78 ARG A N 1
ATOM 575 C CA . ARG A 1 78 ? -13.263 -10.904 18.889 1.00 90.56 78 ARG A CA 1
ATOM 576 C C . ARG A 1 78 ? -13.280 -11.146 20.393 1.00 90.56 78 ARG A C 1
ATOM 578 O O . ARG A 1 78 ? -14.292 -11.538 20.971 1.00 90.56 78 ARG A O 1
ATOM 585 N N . ASP A 1 79 ? -12.152 -10.824 21.027 1.00 93.12 79 ASP A N 1
ATOM 586 C CA . ASP A 1 79 ? -12.005 -10.847 22.482 1.00 93.12 79 ASP A CA 1
ATOM 587 C C . ASP A 1 79 ? -13.148 -10.050 23.157 1.00 93.12 79 ASP A C 1
ATOM 589 O O . ASP A 1 79 ? -13.349 -8.875 22.826 1.00 93.12 79 ASP A O 1
ATOM 593 N N . PRO A 1 80 ? -13.890 -10.645 24.110 1.00 94.94 80 PRO A N 1
ATOM 594 C CA . PRO A 1 80 ? -14.973 -9.980 24.838 1.00 94.94 80 PRO A CA 1
ATOM 595 C C . PRO A 1 80 ? -14.583 -8.641 25.485 1.00 94.94 80 PRO A C 1
ATOM 597 O O . PRO A 1 80 ? -15.418 -7.744 25.606 1.00 94.94 80 PRO A O 1
ATOM 600 N N . ARG A 1 81 ? -13.321 -8.482 25.900 1.00 97.00 81 ARG A N 1
ATOM 601 C CA . ARG A 1 81 ? -12.794 -7.233 26.468 1.00 97.00 81 ARG A CA 1
ATOM 602 C C . ARG A 1 81 ? -12.668 -6.154 25.402 1.00 97.00 81 ARG A C 1
ATOM 604 O O . ARG A 1 81 ? -13.073 -5.021 25.634 1.00 97.00 81 ARG A O 1
ATOM 611 N N . LEU A 1 82 ? -12.166 -6.513 24.220 1.00 97.06 82 LEU A N 1
ATOM 612 C CA . LEU A 1 82 ? -12.055 -5.593 23.088 1.00 97.06 82 LEU A CA 1
ATOM 613 C C . LEU A 1 82 ? -13.434 -5.106 22.632 1.00 97.06 82 LEU A C 1
ATOM 615 O O . LEU A 1 82 ? -13.604 -3.929 22.338 1.00 97.06 82 LEU A O 1
ATOM 619 N N . ARG A 1 83 ? -14.430 -5.995 22.613 1.00 97.12 83 ARG A N 1
ATOM 620 C CA . ARG A 1 83 ? -15.811 -5.650 22.246 1.00 97.12 83 ARG A CA 1
ATOM 621 C C . ARG A 1 83 ? -16.425 -4.643 23.219 1.00 97.12 83 ARG A C 1
ATOM 623 O O . ARG A 1 83 ? -17.016 -3.659 22.782 1.00 97.12 83 ARG A O 1
ATOM 630 N N . ALA A 1 84 ? -16.256 -4.872 24.523 1.00 98.06 84 ALA A N 1
ATOM 631 C CA . ALA A 1 84 ? -16.718 -3.952 25.561 1.00 98.06 84 ALA A CA 1
ATOM 632 C C . ALA A 1 84 ? -15.980 -2.602 25.502 1.00 98.06 84 ALA A C 1
ATOM 634 O O . ALA A 1 84 ? -16.618 -1.553 25.563 1.00 98.06 84 ALA A O 1
ATOM 635 N N . ALA A 1 85 ? -14.661 -2.617 25.285 1.00 98.38 85 ALA A N 1
ATOM 636 C CA . ALA A 1 85 ? -13.867 -1.403 25.101 1.00 98.38 85 ALA A CA 1
ATOM 637 C C . ALA A 1 85 ? -14.283 -0.610 23.848 1.00 98.38 85 ALA A C 1
ATOM 639 O O . ALA A 1 85 ? -14.370 0.613 23.901 1.00 98.38 85 ALA A O 1
ATOM 640 N N . ALA A 1 86 ? -14.595 -1.284 22.738 1.00 98.38 86 ALA A N 1
ATOM 641 C CA . ALA A 1 86 ? -15.089 -0.640 21.522 1.00 98.38 86 ALA A CA 1
ATOM 642 C C . ALA A 1 86 ? -16.473 0.000 21.730 1.00 98.38 86 ALA A C 1
ATOM 644 O O . ALA A 1 86 ? -16.708 1.125 21.290 1.00 98.38 86 ALA A O 1
ATOM 645 N N . ALA A 1 87 ? -17.374 -0.669 22.458 1.00 98.50 87 ALA A N 1
ATOM 646 C CA . ALA A 1 87 ? -18.649 -0.075 22.850 1.00 98.50 87 ALA A CA 1
ATOM 647 C C . ALA A 1 87 ? -18.449 1.172 23.726 1.00 98.50 87 ALA A C 1
ATOM 649 O O . ALA A 1 87 ? -19.063 2.203 23.467 1.00 98.50 87 ALA A O 1
ATOM 650 N N . ALA A 1 88 ? -17.536 1.117 24.696 1.00 98.56 88 ALA A N 1
ATOM 651 C CA . ALA A 1 88 ? -17.175 2.259 25.534 1.00 98.56 88 ALA A CA 1
ATOM 652 C C . ALA A 1 88 ? -16.636 3.441 24.702 1.00 98.56 88 ALA A C 1
ATOM 654 O O . ALA A 1 88 ? -17.094 4.571 24.849 1.00 98.56 88 ALA A O 1
ATOM 655 N N . ALA A 1 89 ? -15.720 3.168 23.767 1.00 98.69 89 ALA A N 1
ATOM 656 C CA . ALA A 1 89 ? -15.098 4.165 22.896 1.00 98.69 89 ALA A CA 1
ATOM 657 C C . ALA A 1 89 ? -16.095 4.920 21.998 1.00 98.69 89 ALA A C 1
ATOM 659 O O . ALA A 1 89 ? -15.828 6.051 21.592 1.00 98.69 89 ALA A O 1
ATOM 660 N N . SER A 1 90 ? -17.253 4.327 21.695 1.00 98.50 90 SER A N 1
ATOM 661 C CA . SER A 1 90 ? -18.263 4.960 20.841 1.00 98.50 90 SER A CA 1
ATOM 662 C C . SER A 1 90 ? -18.880 6.231 21.447 1.00 98.50 90 SER A C 1
ATOM 664 O O . SER A 1 90 ? -19.283 7.113 20.692 1.00 98.50 90 SER A O 1
ATOM 666 N N . ALA A 1 91 ? -18.891 6.381 22.779 1.00 98.75 91 ALA A N 1
ATOM 667 C CA . ALA A 1 91 ? -19.398 7.580 23.450 1.00 98.75 91 ALA A CA 1
ATOM 668 C C . ALA A 1 91 ? -18.549 8.838 23.152 1.00 98.75 91 ALA A C 1
ATOM 670 O O . ALA A 1 91 ? -19.088 9.790 22.583 1.00 98.75 91 ALA A O 1
ATOM 671 N N . PRO A 1 92 ? -17.229 8.873 23.441 1.00 98.69 92 PRO A N 1
ATOM 672 C CA . PRO A 1 92 ? -16.387 10.020 23.088 1.00 98.69 92 PRO A CA 1
ATOM 673 C C . PRO A 1 92 ? -16.263 10.238 21.573 1.00 98.69 92 PRO A C 1
ATOM 675 O O . PRO A 1 92 ? -16.188 11.385 21.136 1.00 98.69 92 PRO A O 1
ATOM 678 N N . LEU A 1 93 ? -16.298 9.176 20.757 1.00 98.81 93 LEU A N 1
ATOM 679 C CA . LEU A 1 93 ? -16.327 9.300 19.292 1.00 98.81 93 LEU A CA 1
ATOM 680 C C . LEU A 1 93 ? -17.625 9.958 18.797 1.00 98.81 93 LEU A C 1
ATOM 682 O O . LEU A 1 93 ? -17.577 10.870 17.975 1.00 98.81 93 LEU A O 1
ATOM 686 N N . GLY A 1 94 ? -18.778 9.555 19.336 1.00 98.62 94 GLY A N 1
ATOM 687 C CA . GLY A 1 94 ? -20.070 10.172 19.033 1.00 98.62 94 GLY A CA 1
ATOM 688 C C . GLY A 1 94 ? -20.145 11.633 19.482 1.00 98.62 94 GLY A C 1
ATOM 689 O O . GLY A 1 94 ? -20.618 12.482 18.727 1.00 98.62 94 GLY A O 1
ATOM 690 N N . LEU A 1 95 ? -19.596 11.952 20.661 1.00 98.56 95 LEU A N 1
ATOM 691 C CA . LEU A 1 95 ? -19.471 13.332 21.130 1.00 98.56 95 LEU A CA 1
ATOM 692 C C . LEU A 1 95 ? -18.583 14.168 20.198 1.00 98.56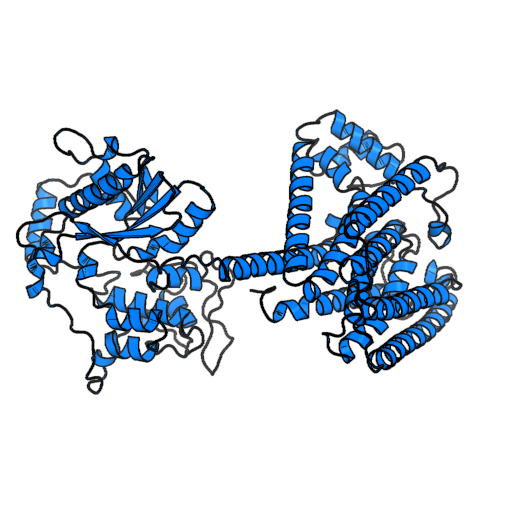 95 LEU A C 1
ATOM 694 O O . LEU A 1 95 ? -18.959 15.278 19.830 1.00 98.56 95 LEU A O 1
ATOM 698 N N . GLY A 1 96 ? -17.428 13.641 19.785 1.00 98.19 96 GLY A N 1
ATOM 699 C CA . GLY A 1 96 ? -16.534 14.325 18.852 1.00 98.19 96 GLY A CA 1
ATOM 700 C C . GLY A 1 96 ? -17.186 14.587 17.494 1.00 98.19 96 GLY A C 1
ATOM 701 O O . GLY A 1 96 ? -17.130 15.708 16.983 1.00 98.19 96 GLY A O 1
ATOM 702 N N . LEU A 1 97 ? -17.888 13.588 16.950 1.00 98.25 97 LEU A N 1
ATOM 703 C CA . LEU A 1 97 ? -18.682 13.737 15.731 1.00 98.25 97 LEU A CA 1
ATOM 704 C C . LEU A 1 97 ? -19.744 14.836 15.892 1.00 98.25 97 LEU A C 1
ATOM 706 O O . LEU A 1 97 ? -19.851 15.707 15.030 1.00 98.25 97 LEU A O 1
ATOM 710 N N . TYR A 1 98 ? -20.471 14.858 17.010 1.00 97.69 98 TYR A N 1
ATOM 711 C CA . TYR A 1 98 ? -21.483 15.878 17.290 1.00 97.69 98 TYR A CA 1
ATOM 712 C C . TYR A 1 98 ? -20.896 17.294 17.399 1.00 97.69 98 TYR A C 1
ATOM 714 O O . TYR A 1 98 ? -21.398 18.221 16.758 1.00 97.69 98 TYR A O 1
ATOM 722 N N . LEU A 1 99 ? -19.809 17.464 18.157 1.00 96.44 99 LEU A N 1
ATOM 723 C CA . LEU A 1 99 ? -19.165 18.763 18.391 1.00 96.44 99 LEU A CA 1
ATOM 724 C C . LEU A 1 99 ? -18.435 19.313 17.155 1.00 96.44 99 LEU A C 1
ATOM 726 O O . LEU A 1 99 ? -18.118 20.504 17.102 1.00 96.44 99 LEU A O 1
ATOM 730 N N . SER A 1 100 ? -18.183 18.479 16.142 1.00 95.75 100 SER A N 1
ATOM 731 C CA . SER A 1 100 ? -17.670 18.931 14.842 1.00 95.75 100 SER A CA 1
ATOM 732 C C . SER A 1 100 ? -18.686 19.781 14.068 1.00 95.75 100 SER A C 1
ATOM 734 O O . SER A 1 100 ? -18.309 20.611 13.237 1.00 95.75 100 SER A O 1
ATOM 736 N N . PHE A 1 101 ? -19.985 19.573 14.329 1.00 94.56 101 PHE A N 1
ATOM 737 C CA . PHE A 1 101 ? -21.098 20.129 13.554 1.00 94.56 101 PHE A CA 1
ATOM 738 C C . PHE A 1 101 ? -20.978 19.884 12.036 1.00 94.56 101 PHE A C 1
ATOM 740 O O . PHE A 1 101 ? -21.489 20.660 11.218 1.00 94.56 101 PHE A O 1
ATOM 747 N N . SER A 1 102 ? -20.304 18.797 11.641 1.00 94.44 102 SER A N 1
ATOM 748 C CA . SER A 1 102 ? -20.178 18.372 10.248 1.00 94.44 102 SER A CA 1
ATOM 749 C C . SER A 1 102 ? -21.366 17.503 9.838 1.00 94.44 102 SER A C 1
ATOM 751 O O . SER A 1 102 ? -21.428 16.305 10.113 1.00 94.44 102 SER A O 1
ATOM 753 N N . ARG A 1 103 ? -22.317 18.109 9.115 1.00 92.44 103 ARG A N 1
ATOM 754 C CA . ARG A 1 103 ? -23.445 17.384 8.498 1.00 92.44 103 ARG A CA 1
ATOM 755 C C . ARG A 1 103 ? -22.968 16.296 7.535 1.00 92.44 103 ARG A C 1
ATOM 757 O O . ARG A 1 103 ? -23.563 15.226 7.480 1.00 92.44 103 ARG A O 1
ATOM 764 N N . GLY A 1 104 ? -21.898 16.586 6.789 1.00 93.69 104 GLY A N 1
ATOM 765 C CA . GLY A 1 104 ? -21.282 15.633 5.870 1.00 93.69 104 GLY A CA 1
ATOM 766 C C . GLY A 1 104 ? -20.778 14.411 6.625 1.00 93.69 104 GLY A C 1
ATOM 767 O O . GLY A 1 104 ? -21.116 13.292 6.253 1.00 93.69 104 GLY A O 1
ATOM 768 N N . ALA A 1 105 ? -20.040 14.615 7.720 1.00 97.19 105 ALA A N 1
ATOM 769 C CA . ALA A 1 105 ? -19.498 13.516 8.514 1.00 97.19 105 ALA A CA 1
ATOM 770 C C . ALA A 1 105 ? -20.603 12.702 9.197 1.00 97.19 105 ALA A C 1
ATOM 772 O O . ALA A 1 105 ? -20.510 11.479 9.259 1.00 97.19 105 ALA A O 1
ATOM 773 N N . LEU A 1 106 ? -21.677 13.353 9.661 1.00 96.81 106 LEU A N 1
ATOM 774 C CA . LEU A 1 106 ? -22.835 12.660 10.229 1.00 96.81 106 LEU A CA 1
ATOM 775 C C . LEU A 1 106 ? -23.524 11.771 9.182 1.00 96.81 106 LEU A C 1
ATOM 777 O O . LEU A 1 106 ? -23.809 10.604 9.452 1.00 96.81 106 LEU A O 1
ATOM 781 N N . PHE A 1 107 ? -23.739 12.300 7.974 1.00 97.00 107 PHE A N 1
ATOM 782 C CA . PHE A 1 107 ? -24.292 11.538 6.855 1.00 97.00 107 PHE A CA 1
ATOM 783 C C . PHE A 1 107 ? -23.374 10.375 6.446 1.00 97.00 107 PHE A C 1
ATOM 785 O O . PHE A 1 107 ? -23.839 9.250 6.274 1.00 97.00 107 PHE A O 1
ATOM 792 N N . ALA A 1 108 ? -22.065 10.615 6.356 1.00 98.12 108 ALA A N 1
ATOM 793 C CA . ALA A 1 108 ? -21.068 9.596 6.045 1.00 98.12 108 ALA A CA 1
ATOM 794 C C . ALA A 1 108 ? -21.007 8.491 7.116 1.00 98.12 108 ALA A C 1
ATOM 796 O O . ALA A 1 108 ? -20.948 7.309 6.776 1.00 98.12 108 ALA A O 1
ATOM 797 N N . CYS A 1 109 ? -21.101 8.850 8.401 1.00 98.56 109 CYS A N 1
ATOM 798 C CA . CYS A 1 109 ? -21.203 7.902 9.513 1.00 98.56 109 CYS A CA 1
ATOM 799 C C . CYS A 1 109 ? -22.444 7.012 9.369 1.00 98.56 109 CYS A C 1
ATOM 801 O O . CYS A 1 109 ? -22.343 5.786 9.425 1.00 98.56 109 CYS A O 1
ATOM 803 N N . ALA A 1 110 ? -23.608 7.617 9.103 1.00 98.31 110 ALA A N 1
ATOM 804 C CA . ALA A 1 110 ? -24.850 6.885 8.871 1.00 98.31 110 ALA A CA 1
ATOM 805 C C . ALA A 1 110 ? -24.738 5.936 7.665 1.00 98.31 110 ALA A C 1
ATOM 807 O O . ALA A 1 110 ? -25.132 4.774 7.760 1.00 98.31 110 ALA A O 1
ATOM 808 N N . ALA A 1 111 ? -24.134 6.385 6.560 1.00 98.25 111 ALA A N 1
ATOM 809 C CA . ALA A 1 111 ? -23.864 5.547 5.394 1.00 98.25 111 ALA A CA 1
ATOM 810 C C . ALA A 1 111 ? -22.956 4.350 5.736 1.00 98.25 111 ALA A C 1
ATOM 812 O O . ALA A 1 111 ? -23.250 3.224 5.334 1.00 98.25 111 ALA A O 1
ATOM 813 N N . GLY A 1 112 ? -21.902 4.566 6.531 1.00 98.38 112 GLY A N 1
ATOM 814 C CA . GLY A 1 112 ? -21.026 3.503 7.032 1.00 98.38 112 GLY A CA 1
ATOM 815 C C . GLY A 1 112 ? -21.752 2.500 7.937 1.00 98.38 112 GLY A C 1
ATOM 816 O O . GLY A 1 112 ? -21.579 1.294 7.776 1.00 98.38 112 GLY A O 1
ATOM 817 N N . ILE A 1 113 ? -22.627 2.967 8.834 1.00 98.31 113 ILE A N 1
ATOM 818 C CA . ILE A 1 113 ? -23.468 2.113 9.691 1.00 98.31 113 ILE A CA 1
ATOM 819 C C . ILE A 1 113 ? -24.430 1.260 8.853 1.00 98.31 113 ILE A C 1
ATOM 821 O O . ILE A 1 113 ? -24.529 0.050 9.061 1.00 98.31 113 ILE A O 1
ATOM 825 N N . VAL A 1 114 ? -25.121 1.860 7.880 1.00 97.06 114 VAL A N 1
ATOM 826 C CA . VAL A 1 114 ? -26.048 1.136 6.996 1.00 97.06 114 VAL A CA 1
ATOM 827 C C . VAL A 1 114 ? -25.291 0.120 6.135 1.00 97.06 114 VAL A C 1
ATOM 829 O O . VAL A 1 114 ? -25.728 -1.026 6.003 1.00 97.06 114 VAL A O 1
ATOM 832 N N . ALA A 1 115 ? -24.120 0.491 5.608 1.00 96.88 115 ALA A N 1
ATOM 833 C CA . ALA A 1 115 ? -23.240 -0.440 4.909 1.00 96.88 115 ALA A CA 1
ATOM 834 C C . ALA A 1 115 ? -22.825 -1.604 5.821 1.00 96.88 115 ALA A C 1
ATOM 836 O O . ALA A 1 115 ? -22.889 -2.757 5.401 1.00 96.88 115 ALA A O 1
ATOM 837 N N . LEU A 1 116 ? -22.477 -1.339 7.082 1.00 96.50 116 LEU A N 1
ATOM 838 C CA . LEU A 1 116 ? -22.099 -2.366 8.051 1.00 96.50 116 LEU A CA 1
ATOM 839 C C . LEU A 1 116 ? -23.224 -3.383 8.304 1.00 96.50 116 LEU A C 1
ATOM 841 O O . LEU A 1 116 ? -22.946 -4.581 8.350 1.00 96.50 116 LEU A O 1
ATOM 845 N N . VAL A 1 117 ? -24.486 -2.945 8.396 1.00 95.25 117 VAL A N 1
ATOM 846 C CA . VAL A 1 117 ? -25.648 -3.849 8.538 1.00 95.25 117 VAL A CA 1
ATOM 847 C C . VAL A 1 117 ? -25.769 -4.801 7.345 1.00 95.25 117 VAL A C 1
ATOM 849 O O . VAL A 1 117 ? -26.044 -5.988 7.524 1.00 95.25 117 VAL A O 1
ATOM 852 N N . VAL A 1 118 ? -25.530 -4.309 6.126 1.00 94.88 118 VAL A N 1
ATOM 853 C CA . VAL A 1 118 ? -25.585 -5.132 4.908 1.00 94.88 118 VAL A CA 1
ATOM 854 C C . VAL A 1 118 ? -24.370 -6.050 4.773 1.00 94.88 118 VAL A C 1
ATOM 856 O O . VAL A 1 118 ? -24.505 -7.193 4.334 1.00 94.88 118 VAL A O 1
ATOM 859 N N . LEU A 1 119 ? -23.184 -5.569 5.147 1.00 94.56 119 LEU A N 1
ATOM 860 C CA . LEU A 1 119 ? -21.921 -6.302 5.025 1.00 94.56 119 LEU A CA 1
ATOM 861 C C . LEU A 1 119 ? -21.758 -7.373 6.116 1.00 94.56 119 LEU A C 1
ATOM 863 O O . LEU A 1 119 ? -21.147 -8.413 5.868 1.00 94.56 119 LEU A O 1
ATOM 867 N N . ALA A 1 120 ? -22.330 -7.155 7.300 1.00 93.81 120 ALA A N 1
ATOM 868 C CA . ALA A 1 120 ? -22.341 -8.092 8.419 1.00 93.81 120 ALA A CA 1
ATOM 869 C C . ALA A 1 120 ? -23.780 -8.309 8.942 1.00 93.81 120 ALA A C 1
ATOM 871 O O . ALA A 1 120 ? -24.096 -7.894 10.059 1.00 93.81 120 ALA A O 1
ATOM 872 N N . PRO A 1 121 ? -24.655 -8.993 8.171 1.00 92.50 121 PRO A N 1
ATOM 873 C CA . PRO A 1 121 ? -26.080 -9.139 8.475 1.00 92.50 121 PRO A CA 1
ATOM 874 C C . PRO A 1 121 ? -26.315 -10.182 9.576 1.00 92.50 121 PRO A C 1
ATOM 876 O O . PRO A 1 121 ? -26.796 -11.292 9.339 1.00 92.50 121 PRO A O 1
ATOM 879 N N . ARG A 1 122 ? -25.914 -9.843 10.798 1.00 90.06 122 ARG A N 1
ATOM 880 C CA . ARG A 1 122 ? -25.934 -10.697 11.988 1.00 90.06 122 ARG A CA 1
ATOM 881 C C . ARG A 1 122 ? -26.689 -9.984 13.109 1.00 90.06 122 ARG A C 1
ATOM 883 O O . ARG A 1 122 ? -26.519 -8.777 13.281 1.00 90.06 122 ARG A O 1
ATOM 890 N N . ARG A 1 123 ? -27.506 -10.709 13.879 1.00 88.94 123 ARG A N 1
ATOM 891 C CA . ARG A 1 123 ? -28.249 -10.131 15.018 1.00 88.94 123 ARG A CA 1
ATOM 892 C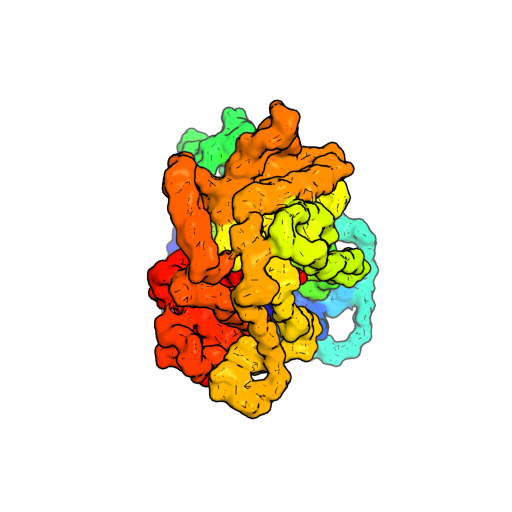 C . ARG A 1 123 ? -27.302 -9.499 16.039 1.00 88.94 123 ARG A C 1
ATOM 894 O O . ARG A 1 123 ? -27.559 -8.411 16.533 1.00 88.94 123 ARG A O 1
ATOM 901 N N . GLU A 1 124 ? -26.160 -10.129 16.274 1.00 90.25 124 GLU A N 1
ATOM 902 C CA . GLU A 1 124 ? -25.141 -9.669 17.216 1.00 90.25 124 GLU A CA 1
ATOM 903 C C . GLU A 1 124 ? -24.483 -8.359 16.763 1.00 90.25 124 GLU A C 1
ATOM 905 O O . GLU A 1 124 ? -24.115 -7.519 17.585 1.00 90.25 124 GLU A O 1
ATOM 910 N N . GLN A 1 125 ? -24.377 -8.160 15.445 1.00 94.25 125 GLN A N 1
ATOM 911 C CA . GLN A 1 125 ? -23.914 -6.897 14.884 1.00 94.25 125 GLN A CA 1
ATOM 912 C C . GLN A 1 125 ? -24.939 -5.778 15.113 1.00 94.25 125 GLN A C 1
ATOM 914 O O . GLN A 1 125 ? -24.530 -4.650 15.381 1.00 94.25 125 GLN A O 1
ATOM 919 N N . LEU A 1 126 ? -26.245 -6.078 15.064 1.00 93.38 126 LEU A N 1
ATOM 920 C CA . LEU A 1 126 ? -27.295 -5.116 15.422 1.00 93.38 126 LEU A CA 1
ATOM 921 C C . LEU A 1 126 ? -27.288 -4.782 16.914 1.00 93.38 126 LEU A C 1
ATOM 923 O O . LEU A 1 126 ? -27.407 -3.614 17.256 1.00 93.38 126 LEU A O 1
ATOM 927 N N . GLU A 1 127 ? -27.116 -5.771 17.794 1.00 92.62 127 GLU A N 1
ATOM 928 C CA . GLU A 1 127 ? -26.997 -5.537 19.241 1.00 92.62 127 GLU A CA 1
ATOM 929 C C . GLU A 1 127 ? -25.839 -4.579 19.549 1.00 92.62 127 GLU A C 1
ATOM 931 O O . GLU A 1 127 ? -26.028 -3.572 20.230 1.00 92.62 127 GLU A O 1
ATOM 936 N N . GLY A 1 128 ? -24.653 -4.858 18.991 1.00 94.75 128 GLY A N 1
ATOM 937 C CA . GLY A 1 128 ? -23.490 -3.982 19.137 1.00 94.75 128 GLY A CA 1
ATOM 938 C C . GLY A 1 128 ? -23.744 -2.583 18.570 1.00 94.75 128 GLY A C 1
ATOM 939 O O . GLY A 1 128 ? -23.400 -1.591 19.209 1.00 94.75 128 GLY A O 1
ATOM 940 N N . LEU A 1 129 ? -24.408 -2.493 17.414 1.00 96.81 129 LEU A N 1
ATOM 941 C CA . LEU A 1 129 ? -24.798 -1.217 16.815 1.00 96.81 129 LEU A CA 1
ATOM 942 C C . LEU A 1 129 ? -25.727 -0.412 17.722 1.00 96.81 129 LEU A C 1
ATOM 944 O O . LEU A 1 129 ? -25.451 0.761 17.948 1.00 96.81 129 LEU A O 1
ATOM 948 N N . ILE A 1 130 ? -26.767 -1.032 18.285 1.00 97.25 130 ILE A N 1
ATOM 949 C CA . ILE A 1 130 ? -27.704 -0.376 19.207 1.00 97.25 130 ILE A CA 1
ATOM 950 C C . ILE A 1 130 ? -26.949 0.224 20.392 1.00 97.25 130 ILE A C 1
ATOM 952 O O . ILE A 1 130 ? -27.153 1.396 20.698 1.00 97.25 130 ILE A O 1
ATOM 956 N N . VAL A 1 131 ? -26.037 -0.534 21.013 1.00 97.81 131 VAL A N 1
ATOM 957 C CA . VAL A 1 131 ? -25.225 -0.023 22.130 1.00 97.81 131 VAL A CA 1
ATOM 958 C C . VAL A 1 131 ? -24.367 1.158 21.690 1.00 97.81 131 VAL A C 1
ATOM 960 O O . VAL A 1 131 ? -24.368 2.186 22.360 1.00 97.81 131 VAL A O 1
ATOM 963 N N . THR A 1 132 ? -23.661 1.047 20.560 1.00 98.25 132 THR A N 1
ATOM 964 C CA . THR A 1 132 ? -22.783 2.134 20.097 1.00 98.25 132 THR A CA 1
ATOM 965 C C . THR A 1 132 ? -23.543 3.397 19.695 1.00 98.25 132 THR A C 1
ATOM 967 O O . THR A 1 132 ? -23.139 4.497 20.065 1.00 98.25 132 THR A O 1
ATOM 970 N N . ILE A 1 133 ? -24.674 3.260 18.995 1.00 98.38 133 ILE A N 1
ATOM 971 C CA . ILE A 1 133 ? -25.547 4.375 18.600 1.00 98.38 133 ILE A CA 1
ATOM 972 C C . ILE A 1 133 ? -26.150 5.034 19.837 1.00 98.38 133 ILE A C 1
ATOM 974 O O . ILE A 1 133 ? -26.127 6.259 19.933 1.00 98.38 133 ILE A O 1
ATOM 978 N N . ALA A 1 134 ? -26.633 4.247 20.803 1.00 98.50 134 ALA A N 1
ATOM 979 C CA . ALA A 1 134 ? -27.146 4.776 22.060 1.00 98.50 134 ALA A CA 1
ATOM 980 C C . ALA A 1 134 ? -26.056 5.535 22.827 1.00 98.50 134 ALA A C 1
ATOM 982 O O . ALA A 1 134 ? -26.286 6.661 23.247 1.00 98.50 134 ALA A O 1
ATOM 983 N N . ALA A 1 135 ? -24.854 4.972 22.957 1.00 98.62 135 ALA A N 1
ATOM 984 C CA . ALA A 1 135 ? -23.746 5.610 23.661 1.00 98.62 135 ALA A CA 1
ATOM 985 C C . ALA A 1 135 ? -23.311 6.931 23.001 1.00 98.62 135 ALA A C 1
ATOM 987 O O . ALA A 1 135 ? -23.201 7.951 23.679 1.00 98.62 135 ALA A O 1
ATOM 988 N N . GLY A 1 136 ? -23.118 6.942 21.678 1.00 98.38 136 GLY A N 1
ATOM 989 C CA . GLY A 1 136 ? -22.766 8.158 20.941 1.00 98.38 136 GLY A CA 1
ATOM 990 C C . GLY A 1 136 ? -23.876 9.213 20.958 1.00 98.38 136 GLY A C 1
ATOM 991 O O . GLY A 1 136 ? -23.604 10.392 21.184 1.00 98.38 136 GLY A O 1
ATOM 992 N N . GLY A 1 137 ? -25.130 8.793 20.771 1.00 98.06 137 GLY A N 1
ATOM 993 C CA . GLY A 1 137 ? -26.299 9.673 20.792 1.00 98.06 137 GLY A CA 1
ATOM 994 C C . GLY A 1 137 ? -26.568 10.272 22.172 1.00 98.06 137 GLY A C 1
ATOM 995 O O . GLY A 1 137 ? -26.810 11.471 22.275 1.00 98.06 137 GLY A O 1
ATOM 996 N N . LEU A 1 138 ? -26.454 9.476 23.239 1.00 98.56 138 LEU A N 1
ATOM 997 C CA . LEU A 1 138 ? -26.567 9.957 24.618 1.00 98.56 138 LEU A CA 1
ATOM 998 C C . LEU A 1 138 ? -25.433 10.919 24.969 1.00 98.56 138 LEU A C 1
ATOM 1000 O O . LEU A 1 138 ? -25.688 11.922 25.625 1.00 98.56 138 LEU A O 1
ATOM 1004 N N . ALA A 1 139 ? -24.202 10.664 24.512 1.00 98.44 139 ALA A N 1
ATOM 1005 C CA . ALA A 1 139 ? -23.086 11.581 24.740 1.00 98.44 139 ALA A CA 1
ATOM 1006 C C . ALA A 1 139 ? -23.313 12.935 24.041 1.00 98.44 139 ALA A C 1
ATOM 1008 O O . ALA A 1 139 ? -23.095 13.988 24.641 1.00 98.44 139 ALA A O 1
ATOM 1009 N N . ALA A 1 140 ? -23.821 12.920 22.804 1.00 97.31 140 ALA A N 1
ATOM 1010 C CA . ALA A 1 140 ? -24.220 14.130 22.087 1.00 97.31 140 ALA A CA 1
ATOM 1011 C C . ALA A 1 140 ? -25.367 14.873 22.797 1.00 97.31 140 ALA A C 1
ATOM 1013 O O . ALA A 1 140 ? -25.277 16.080 23.021 1.00 97.31 140 ALA A O 1
ATOM 1014 N N . ALA A 1 141 ? -26.417 14.152 23.203 1.00 97.56 141 ALA A N 1
ATOM 1015 C CA . ALA A 1 141 ? -27.566 14.712 23.911 1.00 97.56 141 ALA A CA 1
ATOM 1016 C C . ALA A 1 141 ? -27.181 15.298 25.278 1.00 97.56 141 ALA A C 1
ATOM 1018 O O . ALA A 1 141 ? -27.664 16.367 25.637 1.00 97.56 141 ALA A O 1
ATOM 1019 N N . ALA A 1 142 ? -26.270 14.649 26.008 1.00 97.12 142 ALA A N 1
ATOM 1020 C CA . ALA A 1 142 ? -25.746 15.133 27.281 1.00 97.12 142 ALA A CA 1
ATOM 1021 C C . ALA A 1 142 ? -24.963 16.445 27.132 1.00 97.12 142 ALA A C 1
ATOM 1023 O O . ALA A 1 142 ? -24.999 17.279 28.030 1.00 97.12 142 ALA A O 1
ATOM 1024 N N . ALA A 1 143 ? -24.275 16.651 26.005 1.00 96.88 143 ALA A N 1
ATOM 1025 C CA . ALA A 1 143 ? -23.532 17.880 25.737 1.00 96.88 143 ALA A CA 1
ATOM 1026 C C . ALA A 1 143 ? -24.396 19.008 25.148 1.00 96.88 143 ALA A C 1
ATOM 1028 O O . ALA A 1 143 ? -24.052 20.179 25.297 1.00 96.88 143 ALA A O 1
ATOM 1029 N N . ALA A 1 144 ? -25.499 18.682 24.468 1.00 95.06 144 ALA A N 1
ATOM 1030 C CA . ALA A 1 144 ? -26.302 19.638 23.704 1.00 95.06 144 ALA A CA 1
ATOM 1031 C C . ALA A 1 144 ? -26.807 20.873 24.488 1.00 95.06 144 ALA A C 1
ATOM 1033 O O . ALA A 1 144 ? -26.778 21.958 23.903 1.00 95.06 144 ALA A O 1
ATOM 1034 N N . PRO A 1 145 ? -27.211 20.777 25.773 1.00 96.06 145 PRO A N 1
ATOM 1035 C CA . PRO A 1 145 ? -27.657 21.935 26.555 1.00 96.06 145 PRO A CA 1
ATOM 1036 C C . PRO A 1 145 ? -26.536 22.908 26.955 1.00 96.06 145 PRO A C 1
ATOM 1038 O O . PRO A 1 145 ? -26.815 24.011 27.423 1.00 96.06 145 PRO A O 1
ATOM 1041 N N . PHE A 1 146 ? -25.268 22.516 26.812 1.00 95.81 146 PHE A N 1
ATOM 1042 C CA . PHE A 1 146 ? -24.130 23.224 27.395 1.00 95.81 146 PHE A CA 1
ATOM 1043 C C . PHE A 1 146 ? -23.360 24.036 26.345 1.00 95.81 146 PHE A C 1
ATOM 1045 O O . PHE A 1 146 ? -22.407 23.560 25.723 1.00 95.81 146 PHE A O 1
ATOM 1052 N N . SER A 1 147 ? -23.745 25.304 26.169 1.00 93.31 147 SER A N 1
ATOM 1053 C CA . SER A 1 147 ? -23.177 26.219 25.162 1.00 93.31 147 SER A CA 1
ATOM 1054 C C . SER A 1 147 ? -21.670 26.490 25.306 1.00 93.31 147 SER A C 1
ATOM 1056 O O . SER A 1 147 ? -20.992 26.814 24.325 1.00 93.31 147 SER A O 1
ATOM 1058 N N . GLY A 1 148 ? -21.127 26.359 26.514 1.00 92.50 148 GLY A N 1
ATOM 1059 C CA . GLY A 1 148 ? -19.696 26.423 26.808 1.00 92.50 148 GLY A CA 1
ATOM 1060 C C . GLY A 1 148 ? -18.920 25.237 26.236 1.00 92.50 148 GLY A C 1
ATOM 1061 O O . GLY A 1 148 ? -17.780 25.407 25.815 1.00 92.50 148 GLY A O 1
ATOM 1062 N N . VAL A 1 149 ? -19.558 24.070 26.111 1.00 94.44 149 VAL A N 1
ATOM 1063 C CA . VAL A 1 149 ? -18.982 22.874 25.477 1.00 94.44 149 VAL A CA 1
ATOM 1064 C C . VAL A 1 149 ? -19.212 22.906 23.965 1.00 94.44 149 VAL A C 1
ATOM 1066 O O . VAL A 1 149 ? -18.265 22.742 23.189 1.00 94.44 149 VAL A O 1
ATOM 1069 N N . THR A 1 150 ? -20.446 23.173 23.524 1.00 92.62 150 THR A N 1
ATOM 1070 C CA . THR A 1 150 ? -20.818 23.117 22.099 1.00 92.62 150 THR A CA 1
ATOM 1071 C C . THR A 1 150 ? -20.219 24.247 21.270 1.00 92.62 150 THR A C 1
ATOM 1073 O O . THR A 1 150 ? -19.731 24.005 20.173 1.00 92.62 150 THR A O 1
ATOM 1076 N N . SER A 1 151 ? -20.234 25.478 21.776 1.00 87.69 151 SER A N 1
ATOM 1077 C CA . SER A 1 151 ? -19.879 26.682 21.007 1.00 87.69 151 SER A CA 1
ATOM 1078 C C . SER A 1 151 ? -18.808 27.541 21.672 1.00 87.69 151 SER A C 1
ATOM 1080 O O . SER A 1 151 ? -18.515 28.622 21.173 1.00 87.69 151 SER A O 1
ATOM 1082 N N . LEU A 1 152 ? -18.221 27.081 22.785 1.00 89.25 152 LEU A N 1
ATOM 1083 C CA . LEU A 1 152 ? -17.281 27.868 23.594 1.00 89.25 152 LEU A CA 1
ATOM 1084 C C . LEU A 1 152 ? -17.874 29.215 24.028 1.00 89.25 152 LEU A C 1
ATOM 1086 O O . LEU A 1 152 ? -17.182 30.226 24.062 1.00 89.25 152 LEU A O 1
ATOM 1090 N N . ALA A 1 153 ? -19.171 29.250 24.328 1.00 89.69 153 ALA A N 1
ATOM 1091 C CA . ALA A 1 153 ? -19.834 30.463 24.791 1.00 89.69 153 ALA A CA 1
ATOM 1092 C C . ALA A 1 153 ? -19.604 30.690 26.297 1.00 89.69 153 ALA A C 1
ATOM 1094 O O . ALA A 1 153 ? -19.304 29.757 27.042 1.00 89.69 153 ALA A O 1
ATOM 1095 N N . GLY A 1 154 ? -19.774 31.932 26.752 1.00 91.56 154 GLY A N 1
ATOM 1096 C CA . GLY A 1 154 ? -19.646 32.304 28.166 1.00 91.56 154 GLY A CA 1
ATOM 1097 C C . GLY A 1 154 ? -18.203 32.500 28.642 1.00 91.56 154 GLY A C 1
ATOM 1098 O O . GLY A 1 154 ? -17.254 32.388 27.861 1.00 91.56 154 GLY A O 1
ATOM 1099 N N . THR A 1 155 ? -18.056 32.824 29.929 1.00 94.81 155 THR A N 1
ATOM 1100 C CA . THR A 1 155 ? -16.765 33.014 30.616 1.00 94.81 155 THR A CA 1
ATOM 1101 C C . THR A 1 155 ? -15.995 31.698 30.747 1.00 94.81 155 THR A C 1
ATOM 1103 O O . THR A 1 155 ? -16.581 30.621 30.627 1.00 94.81 155 THR A O 1
ATOM 1106 N N . LEU A 1 156 ? -14.692 31.764 31.050 1.00 93.50 156 LEU A N 1
ATOM 1107 C CA . LEU A 1 156 ? -13.893 30.565 31.335 1.00 93.50 156 LEU A CA 1
ATOM 1108 C C . LEU A 1 156 ? -14.523 29.718 32.453 1.00 93.50 156 LEU A C 1
ATOM 1110 O O . LEU A 1 156 ? -14.752 28.535 32.238 1.00 93.50 156 LEU A O 1
ATOM 1114 N N . SER A 1 157 ? -14.920 30.341 33.567 1.00 95.62 157 SER A N 1
ATOM 1115 C CA . SER A 1 157 ? -15.577 29.654 34.690 1.00 95.62 157 SER A CA 1
ATOM 1116 C C . SER A 1 157 ? -16.850 28.903 34.281 1.00 95.62 157 SER A C 1
ATOM 1118 O O . SER A 1 157 ? -17.083 27.776 34.715 1.00 95.62 157 SER A O 1
ATOM 1120 N N . THR A 1 158 ? -17.656 29.488 33.386 1.00 96.00 158 THR A N 1
ATOM 1121 C CA . THR A 1 158 ? -18.848 28.827 32.834 1.00 96.00 158 THR A CA 1
ATOM 1122 C C . THR A 1 158 ? -18.453 27.594 32.024 1.00 96.00 158 THR A C 1
ATOM 1124 O O . THR A 1 158 ? -19.053 26.531 32.174 1.00 96.00 158 THR A O 1
ATOM 1127 N N . ARG A 1 159 ? -17.433 27.714 31.167 1.00 95.56 159 ARG A N 1
ATOM 1128 C CA . ARG A 1 159 ? -16.955 26.608 30.326 1.00 95.56 159 ARG A CA 1
ATOM 1129 C C . ARG A 1 159 ? -16.330 25.489 31.156 1.00 95.56 159 ARG A C 1
ATOM 1131 O O . ARG A 1 159 ? -16.542 24.331 30.826 1.00 95.56 159 ARG A O 1
ATOM 1138 N N . GLU A 1 160 ? -15.607 25.814 32.223 1.00 96.69 160 GLU A N 1
ATOM 1139 C CA . GLU A 1 160 ? -15.028 24.834 33.148 1.00 96.69 160 GLU A CA 1
ATOM 1140 C C . GLU A 1 160 ? -16.111 24.028 33.861 1.00 96.69 160 GLU A C 1
ATOM 1142 O O . GLU A 1 160 ? -16.068 22.799 33.845 1.00 96.69 160 GLU A O 1
ATOM 1147 N N . TRP A 1 161 ? -17.120 24.702 34.422 1.00 97.19 161 TRP A N 1
ATOM 1148 C CA . TRP A 1 161 ? -18.227 24.021 35.092 1.00 97.19 161 TRP A CA 1
ATOM 1149 C C . TRP A 1 161 ? -19.013 23.129 34.123 1.00 97.19 161 TRP A C 1
ATOM 1151 O O . TRP A 1 161 ? -19.221 21.946 34.391 1.00 97.19 161 TRP A O 1
ATOM 1161 N N . GLN A 1 162 ? -19.394 23.662 32.958 1.00 97.81 162 GLN A N 1
ATOM 1162 C CA . GLN A 1 162 ? -20.122 22.891 31.947 1.00 97.81 162 GLN A CA 1
ATOM 1163 C C . GLN A 1 162 ? -19.285 21.728 31.391 1.00 97.81 162 GLN A C 1
ATOM 1165 O O . GLN A 1 162 ? -19.803 20.627 31.205 1.00 97.81 162 GLN A O 1
ATOM 1170 N N . GLY A 1 163 ? -17.988 21.949 31.158 1.00 97.50 163 GLY A N 1
ATOM 1171 C CA . GLY A 1 163 ? -17.046 20.925 30.713 1.00 97.50 163 GLY A CA 1
ATOM 1172 C C . GLY A 1 163 ? -16.914 19.782 31.719 1.00 97.50 163 GLY A C 1
ATOM 1173 O O . GLY A 1 163 ? -16.990 18.618 31.324 1.00 97.50 163 GLY A O 1
ATOM 1174 N N . ALA A 1 164 ? -16.822 20.098 33.014 1.00 97.69 164 ALA A N 1
ATOM 1175 C CA . ALA A 1 164 ? -16.775 19.107 34.086 1.00 97.69 164 ALA A CA 1
ATOM 1176 C C . ALA A 1 164 ? -18.068 18.277 34.171 1.00 97.69 164 ALA A C 1
ATOM 1178 O O . ALA A 1 164 ? -18.004 17.052 34.281 1.00 97.69 164 ALA A O 1
ATOM 1179 N N . VAL A 1 165 ? -19.242 18.914 34.054 1.00 98.25 165 VAL A N 1
ATOM 1180 C CA . VAL A 1 165 ? -20.536 18.208 34.031 1.00 98.25 165 VAL A CA 1
ATOM 1181 C C . VAL A 1 165 ? -20.603 17.235 32.853 1.00 98.25 165 VAL A C 1
ATOM 1183 O O . VAL A 1 165 ? -20.899 16.053 33.041 1.00 98.25 165 VAL A O 1
ATOM 1186 N N . VAL A 1 166 ? -20.272 17.693 31.642 1.00 98.50 166 VAL A N 1
ATOM 1187 C CA . VAL A 1 166 ? -20.287 16.834 30.449 1.00 98.50 166 VAL A CA 1
ATOM 1188 C C . VAL A 1 166 ? -19.243 15.720 30.547 1.00 98.50 166 VAL A C 1
ATOM 1190 O O . VAL A 1 166 ? -19.521 14.605 30.111 1.00 98.50 166 VAL A O 1
ATOM 1193 N N . LEU A 1 167 ? -18.080 15.963 31.159 1.00 98.44 167 LEU A N 1
ATOM 1194 C CA . LEU A 1 167 ? -17.068 14.931 31.394 1.00 98.44 167 LEU A CA 1
ATOM 1195 C C . LEU A 1 167 ? -17.602 13.810 32.292 1.00 98.44 167 LEU A C 1
ATOM 1197 O O . LEU A 1 167 ? -17.457 12.638 31.948 1.00 98.44 167 LEU A O 1
ATOM 1201 N N . VAL A 1 168 ? -18.251 14.149 33.410 1.00 98.50 168 VAL A N 1
ATOM 1202 C CA . VAL A 1 168 ? -18.850 13.150 34.310 1.00 98.50 168 VAL A CA 1
ATOM 1203 C C . VAL A 1 168 ? -19.926 12.344 33.581 1.00 98.50 168 VAL A C 1
ATOM 1205 O O . VAL A 1 168 ? -19.900 11.114 33.622 1.00 98.50 168 VAL A O 1
ATOM 1208 N N . LEU A 1 169 ? -20.826 13.012 32.852 1.00 98.56 169 LEU A N 1
ATOM 1209 C CA . LEU A 1 169 ? -21.861 12.337 32.061 1.00 98.56 169 LEU A CA 1
ATOM 1210 C C . LEU A 1 169 ? -21.248 11.415 30.998 1.00 98.56 169 LEU A C 1
ATOM 1212 O O . LEU A 1 169 ? -21.684 10.275 30.840 1.00 98.56 169 LEU A O 1
ATOM 1216 N N . LEU A 1 170 ? -20.198 11.867 30.312 1.00 98.69 170 LEU A N 1
ATOM 1217 C CA . LEU A 1 170 ? -19.481 11.075 29.317 1.00 98.69 170 LEU A CA 1
ATOM 1218 C C . LEU A 1 170 ? -18.848 9.822 29.934 1.00 98.69 170 LEU A C 1
ATOM 1220 O O . LEU A 1 170 ? -18.935 8.748 29.338 1.00 98.69 170 LEU A O 1
ATOM 1224 N N . LEU A 1 171 ? -18.245 9.930 31.123 1.00 98.62 171 LEU A N 1
ATOM 1225 C CA . LEU A 1 171 ? -17.673 8.790 31.846 1.00 98.62 171 LEU A CA 1
ATOM 1226 C C . LEU A 1 171 ? -18.755 7.781 32.249 1.00 98.62 171 LEU A C 1
ATOM 1228 O O . LEU A 1 171 ? -18.568 6.579 32.049 1.00 98.62 171 LEU A O 1
ATOM 1232 N N . VAL A 1 172 ? -19.905 8.255 32.738 1.00 98.69 172 VAL A N 1
ATOM 1233 C CA . VAL A 1 172 ? -21.055 7.401 33.079 1.00 98.69 172 VAL A CA 1
ATOM 1234 C C . VAL A 1 172 ? -21.580 6.669 31.843 1.00 98.69 172 VAL A C 1
ATOM 1236 O O . VAL A 1 172 ? -21.758 5.453 31.883 1.00 98.69 172 VAL A O 1
ATOM 1239 N N . ILE A 1 173 ? -21.769 7.371 30.723 1.00 98.81 173 ILE A N 1
ATOM 1240 C CA . ILE A 1 173 ? -22.238 6.775 29.461 1.00 98.81 173 ILE A CA 1
ATOM 1241 C C . ILE A 1 173 ? -21.218 5.759 28.925 1.00 98.81 173 ILE A C 1
ATOM 1243 O O . ILE A 1 173 ? -21.596 4.670 28.498 1.00 98.81 173 ILE A O 1
ATOM 1247 N N . THR A 1 174 ? -19.923 6.073 29.000 1.00 98.69 174 THR A N 1
ATOM 1248 C CA . THR A 1 174 ? -18.825 5.173 28.603 1.00 98.69 174 THR A CA 1
ATOM 1249 C C . THR A 1 174 ? -18.836 3.886 29.434 1.00 98.69 174 THR A C 1
ATOM 1251 O O . THR A 1 174 ? -18.759 2.785 28.880 1.00 98.69 174 THR A O 1
ATOM 1254 N N . ALA A 1 175 ? -18.986 4.002 30.758 1.00 98.56 175 ALA A N 1
ATOM 1255 C CA . ALA A 1 175 ? -19.080 2.863 31.667 1.00 98.56 175 ALA A CA 1
ATOM 1256 C C . ALA A 1 175 ? -20.348 2.031 31.414 1.00 98.56 175 ALA A C 1
ATOM 1258 O O . ALA A 1 175 ? -20.272 0.802 31.348 1.00 98.56 175 ALA A O 1
ATOM 1259 N N . ALA A 1 176 ? -21.493 2.685 31.194 1.00 98.44 176 ALA A N 1
ATOM 1260 C CA . ALA A 1 176 ? -22.756 2.027 30.869 1.00 98.44 176 ALA A CA 1
ATOM 1261 C C . ALA A 1 176 ? -22.692 1.275 29.530 1.00 98.44 176 ALA A C 1
ATOM 1263 O O . ALA A 1 176 ? -23.167 0.145 29.448 1.00 98.44 176 ALA A O 1
ATOM 1264 N N . ALA A 1 177 ? -22.059 1.845 28.500 1.00 98.38 177 ALA A N 1
ATOM 1265 C CA . ALA A 1 177 ? -21.869 1.183 27.209 1.00 98.38 177 ALA A CA 1
ATOM 1266 C C . ALA A 1 177 ? -20.939 -0.036 27.325 1.00 98.38 177 ALA A C 1
ATOM 1268 O O . ALA A 1 177 ? -21.240 -1.104 26.787 1.00 98.38 177 ALA A O 1
ATOM 1269 N N . CYS A 1 178 ? -19.844 0.096 28.084 1.00 98.31 178 CY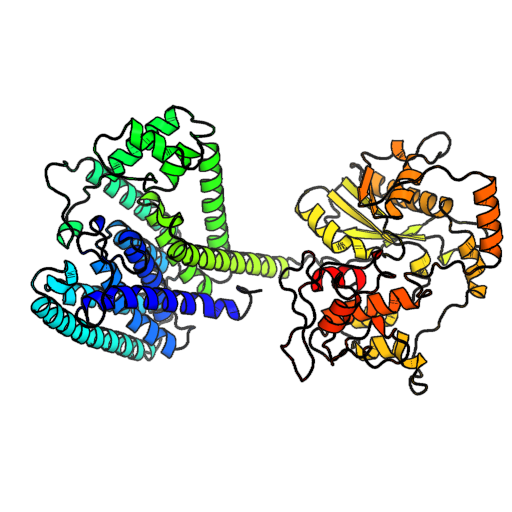S A N 1
ATOM 1270 C CA . CYS A 1 178 ? -18.930 -1.003 28.397 1.00 98.31 178 CYS A CA 1
ATOM 1271 C C . CYS A 1 178 ? -19.664 -2.154 29.101 1.00 98.31 178 CYS A C 1
ATOM 1273 O O . CYS A 1 178 ? -19.623 -3.301 28.650 1.00 98.31 178 CYS A O 1
ATOM 1275 N N . PHE A 1 179 ? -20.380 -1.836 30.183 1.00 97.75 179 PHE A N 1
ATOM 1276 C CA . PHE A 1 179 ? -21.125 -2.807 30.977 1.00 97.75 179 PHE A CA 1
ATOM 1277 C C . PHE A 1 179 ? -22.274 -3.436 30.182 1.00 97.75 179 PHE A C 1
ATOM 1279 O O . PHE A 1 179 ? -22.414 -4.658 30.168 1.00 97.75 179 PHE A O 1
ATOM 1286 N N . GLY A 1 180 ? -23.052 -2.629 29.459 1.00 96.19 180 GLY A N 1
ATOM 1287 C CA . GLY A 1 180 ? -24.138 -3.094 28.598 1.00 96.19 180 GLY A CA 1
ATOM 1288 C C . GLY A 1 180 ? -23.641 -4.090 27.556 1.00 96.19 180 GLY A C 1
ATOM 1289 O O . GLY A 1 180 ? -24.199 -5.181 27.428 1.00 96.19 180 GLY A O 1
ATOM 1290 N N . GLN A 1 181 ? -22.525 -3.783 26.888 1.00 96.12 181 GLN A N 1
ATOM 1291 C CA . GLN A 1 181 ? -21.916 -4.706 25.934 1.00 96.12 181 GLN A CA 1
ATOM 1292 C C . GLN A 1 181 ? -21.372 -5.970 26.607 1.00 96.12 181 GLN A C 1
ATOM 1294 O O . GLN A 1 181 ? -21.540 -7.072 26.078 1.00 96.12 181 GLN A O 1
ATOM 1299 N N . TRP A 1 182 ? -20.767 -5.834 27.790 1.00 95.88 182 TRP A N 1
ATOM 1300 C CA . TRP A 1 182 ? -20.263 -6.952 28.587 1.00 95.88 182 TRP A CA 1
ATOM 1301 C C . TRP A 1 182 ? -21.366 -7.919 29.036 1.00 95.88 182 TRP A C 1
ATOM 1303 O O . TRP A 1 182 ? -21.149 -9.133 29.068 1.00 95.88 182 TRP A O 1
ATOM 1313 N N . VAL A 1 183 ? -22.555 -7.405 29.346 1.00 94.31 183 VAL A N 1
ATOM 1314 C CA . VAL A 1 183 ? -23.733 -8.210 29.688 1.00 94.31 183 VAL A CA 1
ATOM 1315 C C . VAL A 1 183 ? -24.332 -8.858 28.439 1.00 94.31 183 VAL A C 1
ATOM 1317 O O . VAL A 1 183 ? -24.584 -10.063 28.441 1.00 94.31 183 VAL A O 1
ATOM 1320 N N . LEU A 1 184 ? -24.519 -8.102 27.350 1.00 90.88 184 LEU A N 1
ATOM 1321 C CA . LEU A 1 184 ? -25.107 -8.615 26.104 1.00 90.88 184 LEU A CA 1
ATOM 1322 C C . LEU A 1 184 ? -24.314 -9.787 25.523 1.00 90.88 184 LEU A C 1
ATOM 1324 O O . LEU A 1 184 ? -24.893 -10.789 25.107 1.00 90.88 184 LEU A O 1
ATOM 1328 N N . GLN A 1 185 ? -22.984 -9.712 25.552 1.00 89.12 185 GLN A N 1
ATOM 1329 C CA . GLN A 1 185 ? -22.135 -10.776 25.017 1.00 89.12 185 GLN A CA 1
ATOM 1330 C C . GLN A 1 185 ? -22.140 -12.078 25.829 1.00 89.12 185 GLN A C 1
ATOM 1332 O O . GLN A 1 185 ? -21.648 -13.085 25.323 1.00 89.12 185 GLN A O 1
ATOM 1337 N N . ARG A 1 186 ? -22.689 -12.077 27.052 1.00 87.25 186 ARG A N 1
ATOM 1338 C CA . ARG A 1 186 ? -22.871 -13.280 27.884 1.00 87.25 186 ARG A CA 1
ATOM 1339 C C . ARG A 1 186 ? -24.195 -14.003 27.615 1.00 87.25 186 ARG A C 1
ATOM 1341 O O . ARG A 1 186 ? -24.384 -15.107 28.118 1.00 87.25 186 ARG A O 1
ATOM 1348 N N . ARG A 1 187 ? -25.115 -13.406 26.846 1.00 85.31 187 ARG A N 1
ATOM 1349 C CA . ARG A 1 187 ? -26.416 -14.018 26.540 1.00 85.31 187 ARG A CA 1
ATOM 1350 C C . ARG A 1 187 ? -26.263 -15.226 25.593 1.00 85.31 187 ARG A C 1
ATOM 1352 O O . ARG A 1 187 ? -25.468 -15.140 24.644 1.00 85.31 187 ARG A O 1
ATOM 1359 N N . PRO A 1 188 ? -27.037 -16.316 25.799 1.00 74.88 188 PRO A N 1
ATOM 1360 C CA . PRO A 1 188 ? -27.097 -17.452 24.877 1.00 74.88 188 PRO A CA 1
ATOM 1361 C C . PRO A 1 188 ? -27.421 -16.993 23.451 1.00 74.88 188 PRO A C 1
ATOM 1363 O O . PRO A 1 188 ? -28.165 -16.034 23.252 1.00 74.88 188 PRO A O 1
ATOM 1366 N N . VAL A 1 189 ? -26.812 -17.636 22.454 1.00 63.09 189 VAL A N 1
ATOM 1367 C CA . VAL A 1 189 ? -26.767 -17.109 21.083 1.00 63.09 189 VAL A CA 1
ATOM 1368 C C . VAL A 1 189 ? -27.926 -17.629 20.237 1.00 63.09 189 VAL A C 1
ATOM 1370 O O . VAL A 1 189 ? -28.015 -18.831 20.010 1.00 63.09 189 VAL A O 1
ATOM 1373 N N . ASP A 1 190 ? -28.712 -16.724 19.654 1.00 63.50 190 ASP A N 1
ATOM 1374 C CA . ASP A 1 190 ? -29.403 -16.990 18.389 1.00 63.50 190 ASP A CA 1
ATOM 1375 C C . ASP A 1 190 ? -28.473 -16.552 17.245 1.00 63.50 190 ASP A C 1
ATOM 1377 O O . ASP A 1 190 ? -28.392 -15.367 16.919 1.00 63.50 190 ASP A O 1
ATOM 1381 N N . ARG A 1 191 ? -27.726 -17.500 16.650 1.00 66.06 191 ARG A N 1
ATOM 1382 C CA . ARG A 1 191 ? -26.754 -17.251 15.551 1.00 66.06 191 ARG A CA 1
ATOM 1383 C C . ARG A 1 191 ? -27.441 -16.937 14.211 1.00 66.06 191 ARG A C 1
ATOM 1385 O O . ARG A 1 191 ? -26.880 -17.173 13.135 1.00 66.06 191 ARG A O 1
ATOM 1392 N N . GLY A 1 192 ? -28.681 -16.459 14.255 1.00 68.12 192 GLY A N 1
ATOM 1393 C CA . GLY A 1 192 ? -29.486 -16.145 13.090 1.00 68.12 192 GLY A CA 1
ATOM 1394 C C . GLY A 1 192 ? -28.848 -15.045 12.245 1.00 68.12 192 GLY A C 1
ATOM 1395 O O . GLY A 1 192 ? -28.680 -13.906 12.683 1.00 68.12 192 GLY A O 1
ATOM 1396 N N . ARG A 1 193 ? -28.536 -15.365 10.984 1.00 80.50 193 ARG A N 1
ATOM 1397 C CA . ARG A 1 193 ? -28.276 -14.336 9.970 1.00 80.50 193 ARG A CA 1
ATOM 1398 C C . ARG A 1 193 ? -29.563 -13.557 9.723 1.00 80.50 193 ARG A C 1
ATOM 1400 O O . ARG A 1 193 ? -30.630 -14.153 9.566 1.00 80.50 193 ARG A O 1
ATOM 1407 N N . LEU A 1 194 ? -29.453 -12.238 9.624 1.00 86.25 194 LEU A N 1
ATOM 1408 C CA . LEU A 1 194 ? -30.547 -11.404 9.147 1.00 86.25 194 LEU A CA 1
ATOM 1409 C C . LEU A 1 194 ? -30.819 -11.768 7.688 1.00 86.25 194 LEU A C 1
ATOM 1411 O O . LEU A 1 194 ? -29.904 -11.827 6.862 1.00 86.25 194 LEU A O 1
ATOM 1415 N N . ARG A 1 195 ? -32.083 -12.036 7.365 1.00 87.19 195 ARG A N 1
ATOM 1416 C CA . ARG A 1 195 ? -32.506 -12.310 5.992 1.00 87.19 195 ARG A CA 1
ATOM 1417 C C . ARG A 1 195 ? -32.644 -10.981 5.258 1.00 87.19 195 ARG A C 1
ATOM 1419 O O . ARG A 1 195 ? -33.685 -10.341 5.329 1.00 87.19 195 ARG A O 1
ATOM 1426 N N . LEU A 1 196 ? -31.579 -10.565 4.579 1.00 89.25 196 LEU A N 1
ATOM 1427 C CA . LEU A 1 196 ? -31.602 -9.409 3.686 1.00 89.25 196 LEU A CA 1
ATOM 1428 C C . LEU A 1 196 ? -31.831 -9.857 2.233 1.00 89.25 196 LEU A C 1
ATOM 1430 O O . LEU A 1 196 ? -31.337 -10.920 1.839 1.00 89.25 196 LEU A O 1
ATOM 1434 N N . PRO A 1 197 ? -32.548 -9.067 1.411 1.00 89.62 197 PRO A N 1
ATOM 1435 C CA . PRO A 1 197 ? -32.682 -9.357 -0.011 1.00 89.62 197 PRO A CA 1
ATOM 1436 C C . PRO A 1 197 ? -31.310 -9.305 -0.697 1.00 89.62 197 PRO A C 1
ATOM 1438 O O . PRO A 1 197 ? -30.451 -8.506 -0.330 1.00 89.62 197 PRO A O 1
ATOM 1441 N N . ARG A 1 198 ? -31.102 -10.107 -1.751 1.00 87.31 198 ARG A N 1
ATOM 1442 C CA . ARG A 1 198 ? -29.840 -10.100 -2.528 1.00 87.31 198 ARG A CA 1
ATOM 1443 C C . ARG A 1 198 ? -29.509 -8.724 -3.119 1.00 87.31 198 ARG A C 1
ATOM 1445 O O . ARG A 1 198 ? -28.342 -8.417 -3.334 1.00 87.31 198 ARG A O 1
ATOM 1452 N N . ALA A 1 199 ? -30.532 -7.902 -3.352 1.00 90.69 199 ALA A N 1
ATOM 1453 C CA . ALA A 1 199 ? -30.401 -6.532 -3.831 1.00 90.69 199 ALA A CA 1
ATOM 1454 C C . ALA A 1 199 ? -29.986 -5.521 -2.741 1.00 90.69 199 ALA A C 1
ATOM 1456 O O . ALA A 1 199 ? -29.737 -4.369 -3.074 1.00 90.69 199 ALA A O 1
ATOM 1457 N N . ALA A 1 200 ? -29.882 -5.913 -1.462 1.00 90.94 200 ALA A N 1
ATOM 1458 C CA . ALA A 1 200 ? -29.615 -4.988 -0.354 1.00 90.94 200 ALA A CA 1
ATOM 1459 C C . ALA A 1 200 ? -28.370 -4.096 -0.544 1.00 90.94 200 ALA A C 1
ATOM 1461 O O . ALA A 1 200 ? -28.497 -2.897 -0.306 1.00 90.94 200 ALA A O 1
ATOM 1462 N N . PRO A 1 201 ? -27.205 -4.591 -1.022 1.00 89.69 201 PRO A N 1
ATOM 1463 C CA . PRO A 1 201 ? -26.060 -3.717 -1.291 1.00 89.69 201 PRO A CA 1
ATOM 1464 C C . PRO A 1 201 ? -26.380 -2.630 -2.322 1.00 89.69 201 PRO A C 1
ATOM 1466 O O . PRO A 1 201 ? -26.053 -1.470 -2.105 1.00 89.69 201 PRO A O 1
ATOM 1469 N N . TRP A 1 202 ? -27.081 -2.987 -3.402 1.00 90.94 202 TRP A N 1
ATOM 1470 C CA . TRP A 1 202 ? -27.474 -2.047 -4.454 1.00 90.94 202 TRP A CA 1
ATOM 1471 C C . TRP A 1 202 ? -28.498 -1.026 -3.966 1.00 90.94 202 TRP A C 1
ATOM 1473 O O . TRP A 1 202 ? -28.367 0.153 -4.275 1.00 90.94 202 TRP A O 1
ATOM 1483 N N . LEU A 1 203 ? -29.479 -1.458 -3.169 1.00 92.88 203 LEU A N 1
ATOM 1484 C CA . LEU A 1 203 ? -30.468 -0.568 -2.559 1.00 92.88 203 LEU A CA 1
ATOM 1485 C C . LEU A 1 203 ? -29.806 0.431 -1.606 1.00 92.88 203 LEU A C 1
ATOM 1487 O O . LEU A 1 203 ? -30.138 1.611 -1.641 1.00 92.88 203 LEU A O 1
ATOM 1491 N N . VAL A 1 204 ? -28.838 -0.014 -0.799 1.00 92.75 204 VAL A N 1
ATOM 1492 C CA . VAL A 1 204 ? -28.074 0.872 0.089 1.00 92.75 204 VAL A CA 1
ATOM 1493 C C . VAL A 1 204 ? -27.222 1.854 -0.705 1.00 92.75 204 VAL A C 1
ATOM 1495 O O . VAL A 1 204 ? -27.246 3.043 -0.404 1.00 92.75 204 VAL A O 1
ATOM 1498 N N . THR A 1 205 ? -26.515 1.405 -1.745 1.00 92.38 205 THR A N 1
ATOM 1499 C CA . THR A 1 205 ? -25.768 2.314 -2.625 1.00 92.38 205 THR A CA 1
ATOM 1500 C C . THR A 1 205 ? -26.694 3.344 -3.271 1.00 92.38 205 THR A C 1
ATOM 1502 O O . THR A 1 205 ? -26.400 4.535 -3.221 1.00 92.38 205 THR A O 1
ATOM 1505 N N . ALA A 1 206 ? -27.838 2.914 -3.811 1.00 93.56 206 ALA A N 1
ATOM 1506 C CA . ALA A 1 206 ? -28.826 3.808 -4.406 1.00 93.56 206 ALA A CA 1
ATOM 1507 C C . ALA A 1 206 ? -29.375 4.816 -3.386 1.00 93.56 206 ALA A C 1
ATOM 1509 O O . ALA A 1 206 ? -29.472 5.998 -3.700 1.00 93.56 206 ALA A O 1
ATOM 1510 N N . LEU A 1 207 ? -29.668 4.378 -2.157 1.00 94.62 207 LEU A N 1
ATOM 1511 C CA . LEU A 1 207 ? -30.137 5.239 -1.072 1.00 94.62 207 LEU A CA 1
ATOM 1512 C C . LEU A 1 207 ? -29.086 6.282 -0.670 1.00 94.62 207 LEU A C 1
ATOM 1514 O O . LEU A 1 207 ? -29.425 7.449 -0.503 1.00 94.62 207 LEU A O 1
ATOM 1518 N N . ILE A 1 208 ? -27.816 5.887 -0.550 1.00 94.75 208 ILE A N 1
ATOM 1519 C CA . ILE A 1 208 ? -26.711 6.807 -0.244 1.00 94.75 208 ILE A CA 1
ATOM 1520 C C . ILE A 1 208 ? -26.565 7.845 -1.364 1.00 94.75 208 ILE A C 1
ATOM 1522 O O . ILE A 1 208 ? -26.506 9.043 -1.089 1.00 94.75 208 ILE A O 1
ATOM 1526 N N . CYS A 1 209 ? -26.561 7.408 -2.627 1.00 94.31 209 CYS A N 1
ATOM 1527 C CA . CYS A 1 209 ? -26.482 8.306 -3.780 1.00 94.31 209 CYS A CA 1
ATOM 1528 C C . CYS A 1 209 ? -27.684 9.260 -3.853 1.00 94.31 209 CYS A C 1
ATOM 1530 O O . CYS A 1 209 ? -27.501 10.453 -4.085 1.00 94.31 209 CYS A O 1
ATOM 1532 N N . ALA A 1 210 ? -28.899 8.759 -3.614 1.00 93.25 210 ALA A N 1
ATOM 1533 C CA . ALA A 1 210 ? -30.114 9.566 -3.581 1.00 93.25 210 ALA A CA 1
ATOM 1534 C C . ALA A 1 210 ? -30.098 10.572 -2.421 1.00 93.25 210 ALA A C 1
ATOM 1536 O O . ALA A 1 210 ? -30.468 11.727 -2.616 1.00 93.25 210 ALA A O 1
ATOM 1537 N N . GLY A 1 211 ? -29.614 10.170 -1.242 1.00 91.81 211 GLY A N 1
ATOM 1538 C CA . GLY A 1 211 ? -29.440 11.049 -0.086 1.00 91.81 211 GLY A CA 1
ATOM 1539 C C . GLY A 1 211 ? -28.452 12.185 -0.358 1.00 91.81 211 GLY A C 1
ATOM 1540 O O . GLY A 1 211 ? -28.768 13.343 -0.090 1.00 91.81 211 GLY A O 1
ATOM 1541 N N . LEU A 1 212 ? -27.299 11.879 -0.966 1.00 91.44 212 LEU A N 1
ATOM 1542 C CA . LEU A 1 212 ? -26.320 12.887 -1.396 1.00 91.44 212 LEU A CA 1
ATOM 1543 C C . LEU A 1 212 ? -26.921 13.855 -2.418 1.00 91.44 212 LEU A C 1
ATOM 1545 O O . LEU A 1 212 ? -26.831 15.069 -2.245 1.00 91.44 212 LEU A O 1
ATOM 1549 N N . ALA A 1 213 ? -27.561 13.328 -3.466 1.00 90.31 213 ALA A N 1
ATOM 1550 C CA . ALA A 1 213 ? -28.188 14.141 -4.502 1.00 90.31 213 ALA A CA 1
ATOM 1551 C C . ALA A 1 213 ? -29.295 15.037 -3.925 1.00 90.31 213 ALA A C 1
ATOM 1553 O O . ALA A 1 213 ? -29.334 16.232 -4.216 1.00 90.31 213 ALA A O 1
ATOM 1554 N N . GLY A 1 214 ? -30.150 14.486 -3.059 1.00 88.56 214 GLY A N 1
ATOM 1555 C CA . GLY A 1 214 ? -31.200 15.223 -2.362 1.00 88.56 214 GLY A CA 1
ATOM 1556 C C . GLY A 1 214 ? -30.638 16.352 -1.500 1.00 88.56 214 GLY A C 1
ATOM 1557 O O . GLY A 1 214 ? -31.080 17.491 -1.631 1.00 88.56 214 GLY A O 1
ATOM 1558 N N . ALA A 1 215 ? -29.614 16.075 -0.687 1.00 86.56 215 ALA A N 1
ATOM 1559 C CA . ALA A 1 215 ? -28.967 17.086 0.150 1.00 86.56 215 ALA A CA 1
ATOM 1560 C C . ALA A 1 215 ? -28.341 18.221 -0.680 1.00 86.56 215 ALA A C 1
ATOM 1562 O O . ALA A 1 215 ? -28.486 19.391 -0.326 1.00 86.56 215 ALA A O 1
ATOM 1563 N N . ILE A 1 216 ? -27.696 17.889 -1.804 1.00 87.06 216 ILE A N 1
ATOM 1564 C CA . ILE A 1 216 ? -27.112 18.871 -2.729 1.00 87.06 216 ILE A CA 1
ATOM 1565 C C . ILE A 1 216 ? -28.202 19.741 -3.366 1.00 87.06 216 ILE A C 1
ATOM 1567 O O . ILE A 1 216 ? -28.072 20.963 -3.385 1.00 87.06 216 ILE A O 1
ATOM 1571 N N . VAL A 1 217 ? -29.281 19.138 -3.877 1.00 87.06 217 VAL A N 1
ATOM 1572 C CA . VAL A 1 217 ? -30.369 19.871 -4.548 1.00 87.06 217 VAL A CA 1
ATOM 1573 C C . VAL A 1 217 ? -31.110 20.783 -3.574 1.00 87.06 217 VAL A C 1
ATOM 1575 O O . VAL A 1 217 ? -31.388 21.932 -3.915 1.00 87.06 217 VAL A O 1
ATOM 1578 N N . VAL A 1 218 ? -31.428 20.292 -2.373 1.00 85.38 218 VAL A N 1
ATOM 1579 C CA . VAL A 1 218 ? -32.112 21.088 -1.345 1.00 85.38 218 VAL A CA 1
ATOM 1580 C C . VAL A 1 218 ? -31.208 22.221 -0.870 1.00 85.38 218 VAL A C 1
ATOM 1582 O O . VAL A 1 218 ? -31.621 23.377 -0.896 1.00 85.38 218 VAL A O 1
ATOM 1585 N N . GLY A 1 219 ? -29.955 21.926 -0.515 1.00 83.69 219 GLY A N 1
ATOM 1586 C CA . GLY A 1 219 ? -29.039 22.948 -0.020 1.00 83.69 219 GLY A CA 1
ATOM 1587 C C . GLY A 1 219 ? -28.648 23.991 -1.071 1.00 83.69 219 GLY A C 1
ATOM 1588 O O . GLY A 1 219 ? -28.423 25.142 -0.713 1.00 83.69 219 GLY A O 1
ATOM 1589 N N . ALA A 1 220 ? -28.622 23.644 -2.364 1.00 82.38 220 ALA A N 1
ATOM 1590 C CA . ALA A 1 220 ? -28.379 24.605 -3.445 1.00 82.38 220 ALA A CA 1
ATOM 1591 C C . ALA A 1 220 ? -29.534 25.604 -3.648 1.00 82.38 220 ALA A C 1
ATOM 1593 O O . ALA A 1 220 ? -29.323 26.661 -4.246 1.00 82.38 220 ALA A O 1
ATOM 1594 N N . LYS A 1 221 ? -30.746 25.269 -3.183 1.00 82.12 221 LYS A N 1
ATOM 1595 C CA . LYS A 1 221 ? -31.937 26.134 -3.235 1.00 82.12 221 LYS A CA 1
ATOM 1596 C C . LYS A 1 221 ? -32.142 26.956 -1.962 1.00 82.12 221 LYS A C 1
ATOM 1598 O O . LYS A 1 221 ? -32.972 27.861 -1.958 1.00 82.12 221 LYS A O 1
ATOM 1603 N N . GLU A 1 222 ? -31.419 26.649 -0.891 1.00 79.75 222 GLU A N 1
ATOM 1604 C CA . GLU A 1 222 ? -31.527 27.360 0.379 1.00 79.75 222 GLU A CA 1
ATOM 1605 C C . GLU A 1 222 ? -30.853 28.738 0.268 1.00 79.75 222 GLU A C 1
ATOM 1607 O O . GLU A 1 222 ? -29.666 28.848 -0.045 1.00 79.75 222 GLU A O 1
ATOM 1612 N N . GLY A 1 223 ? -31.634 29.806 0.455 1.00 62.88 223 GLY A N 1
ATOM 1613 C CA . GLY A 1 223 ? -31.185 31.182 0.235 1.00 62.88 223 GLY A CA 1
ATOM 1614 C C . GLY A 1 223 ? -30.135 31.656 1.246 1.00 62.88 223 GLY A C 1
ATOM 1615 O O . GLY A 1 223 ? -30.216 31.370 2.435 1.00 62.88 223 GLY A O 1
ATOM 1616 N N . SER A 1 224 ? -29.176 32.458 0.779 1.00 60.66 224 SER A N 1
ATOM 1617 C CA . SER A 1 224 ? -28.022 32.952 1.552 1.00 60.66 224 SER A CA 1
ATOM 1618 C C . SER A 1 224 ? -28.326 34.069 2.568 1.00 60.66 224 SER A C 1
ATOM 1620 O O . SER A 1 224 ? -27.395 34.713 3.045 1.00 60.66 224 SER A O 1
ATOM 1622 N N . ALA A 1 225 ? -29.599 34.354 2.862 1.00 53.50 225 ALA A N 1
ATOM 1623 C CA . ALA A 1 225 ? -30.009 35.538 3.628 1.00 53.50 225 ALA A CA 1
ATOM 1624 C C . ALA A 1 225 ? -29.671 35.462 5.131 1.00 53.50 225 ALA A C 1
ATOM 1626 O O . ALA A 1 225 ? -29.670 36.484 5.812 1.00 53.50 225 ALA A O 1
ATOM 1627 N N . THR A 1 226 ? -29.358 34.274 5.656 1.00 56.22 226 THR A N 1
ATOM 1628 C CA . THR A 1 226 ? -28.910 34.078 7.039 1.00 56.22 226 THR A CA 1
ATOM 1629 C C . THR A 1 226 ? -27.403 33.828 7.100 1.00 56.22 226 THR A C 1
ATOM 1631 O O . THR A 1 226 ? -26.823 33.091 6.298 1.00 56.22 226 THR A O 1
ATOM 1634 N N . ALA A 1 227 ? -26.741 34.469 8.066 1.00 61.16 227 ALA A N 1
ATOM 1635 C CA . ALA A 1 227 ? -25.332 34.225 8.336 1.00 61.16 227 ALA A CA 1
ATOM 1636 C C . ALA A 1 227 ? -25.146 32.785 8.838 1.00 61.16 227 ALA A C 1
ATOM 1638 O O . ALA A 1 227 ? -25.828 32.356 9.768 1.00 61.16 227 ALA A O 1
ATOM 1639 N N . LEU A 1 228 ? -24.191 32.054 8.254 1.00 65.12 228 LEU A N 1
ATOM 1640 C CA . LEU A 1 228 ? -23.850 30.697 8.685 1.00 65.12 228 LEU A CA 1
ATOM 1641 C C . LEU A 1 228 ? -23.466 30.699 10.175 1.00 65.12 228 LEU A C 1
ATOM 1643 O O . LEU A 1 228 ? -22.394 31.185 10.553 1.00 65.12 228 LEU A O 1
ATOM 1647 N N . SER A 1 229 ? -24.332 30.134 11.015 1.00 66.62 229 SER A N 1
ATOM 1648 C CA . SER A 1 229 ? -24.049 29.927 12.432 1.00 66.62 229 SER A CA 1
ATOM 1649 C C . SER A 1 229 ? -22.982 28.843 12.611 1.00 66.62 229 SER A C 1
ATOM 1651 O O . SER A 1 229 ? -22.740 28.002 11.736 1.00 66.62 229 SER A O 1
ATOM 1653 N N . ALA A 1 230 ? -22.316 28.852 13.757 1.00 65.06 230 ALA A N 1
ATOM 1654 C CA . ALA A 1 230 ? -21.476 27.751 14.192 1.00 65.06 230 ALA A CA 1
ATOM 1655 C C . ALA A 1 230 ? -22.031 27.249 15.522 1.00 65.06 230 ALA A C 1
ATOM 1657 O O . ALA A 1 230 ? -22.076 27.989 16.499 1.00 65.06 230 ALA A O 1
ATOM 1658 N N . GLY A 1 231 ? -22.563 26.029 15.510 1.00 76.31 231 GLY A N 1
ATOM 1659 C CA . GLY A 1 231 ? -23.287 25.454 16.638 1.00 76.31 231 GLY A CA 1
ATOM 1660 C C . GLY A 1 231 ? -24.459 24.573 16.194 1.00 76.31 231 GLY A C 1
ATOM 1661 O O . GLY A 1 231 ? -24.577 24.268 15.004 1.00 76.31 231 GLY A O 1
ATOM 1662 N N . PRO A 1 232 ? -25.343 24.177 17.126 1.00 77.00 232 PRO A N 1
ATOM 1663 C CA . PRO A 1 232 ? -26.384 23.170 16.889 1.00 77.00 232 PRO A CA 1
ATOM 1664 C C . PRO A 1 232 ? -27.353 23.480 15.746 1.00 77.00 232 PRO A C 1
ATOM 1666 O O . PRO A 1 232 ? -27.784 22.561 15.051 1.00 77.00 232 PRO A O 1
ATOM 1669 N N . SER A 1 233 ? -27.629 24.762 15.474 1.00 80.75 233 SER A N 1
ATOM 1670 C CA . SER A 1 233 ? -28.465 25.176 14.336 1.00 80.75 233 SER A CA 1
ATOM 1671 C C . SER A 1 233 ? -27.887 24.770 12.979 1.00 80.75 233 SER A C 1
ATOM 1673 O O . SER A 1 233 ? -28.598 24.761 11.983 1.00 80.75 233 SER A O 1
ATOM 1675 N N . ARG A 1 234 ? -26.622 24.334 12.911 1.00 81.31 234 ARG A N 1
ATOM 1676 C CA . ARG A 1 234 ? -26.062 23.741 11.694 1.00 81.31 234 ARG A CA 1
ATOM 1677 C C . ARG A 1 234 ? -26.726 22.442 11.283 1.00 81.31 234 ARG A C 1
ATOM 1679 O O . ARG A 1 234 ? -26.687 22.149 10.096 1.00 81.31 234 ARG A O 1
ATOM 1686 N N . TYR A 1 235 ? -27.336 21.691 12.195 1.00 81.75 235 TYR A N 1
ATOM 1687 C CA . TYR A 1 235 ? -28.047 20.460 11.846 1.00 81.75 235 TYR A CA 1
ATOM 1688 C C . TYR A 1 235 ? -29.430 20.705 11.224 1.00 81.75 235 TYR A C 1
ATOM 1690 O O . TYR A 1 235 ? -30.010 19.773 10.679 1.00 81.75 235 TYR A O 1
ATOM 1698 N N . THR A 1 236 ? -29.937 21.943 11.251 1.00 81.56 236 THR A N 1
ATOM 1699 C CA . THR A 1 236 ? -31.274 22.302 10.742 1.00 81.56 236 THR A CA 1
ATOM 1700 C C . THR A 1 236 ? -31.248 23.051 9.407 1.00 81.56 236 THR A C 1
ATOM 1702 O O . THR A 1 236 ? -32.290 23.477 8.929 1.00 81.56 236 THR A O 1
ATOM 1705 N N . THR A 1 237 ? -30.072 23.233 8.804 1.00 80.50 237 THR A N 1
ATOM 1706 C CA . THR A 1 237 ? -29.874 23.901 7.504 1.00 80.50 237 THR A CA 1
ATOM 1707 C C . THR A 1 237 ? -28.964 23.044 6.622 1.00 80.50 237 THR A C 1
ATOM 1709 O O . THR A 1 237 ? -28.189 22.240 7.141 1.00 80.50 237 THR A O 1
ATOM 1712 N N . LEU A 1 238 ? -28.998 23.221 5.301 1.00 81.06 238 LEU A N 1
ATOM 1713 C CA . LEU A 1 238 ? -28.073 22.661 4.305 1.00 81.06 238 LEU A CA 1
ATOM 1714 C C . LEU A 1 238 ? -27.259 23.742 3.561 1.00 81.06 238 LEU A C 1
ATOM 1716 O O . LEU A 1 238 ? -26.442 23.406 2.695 1.00 81.06 238 LEU A O 1
ATOM 1720 N N . GLN A 1 239 ? -27.384 25.014 3.955 1.00 80.88 239 GLN A N 1
ATOM 1721 C CA . GLN A 1 239 ? -26.650 26.149 3.389 1.00 80.88 239 GLN A CA 1
ATOM 1722 C C . GLN A 1 239 ? -25.130 25.906 3.403 1.00 80.88 239 GLN A C 1
ATOM 1724 O O . GLN A 1 239 ? -24.563 25.409 4.388 1.00 80.88 239 GLN A O 1
ATOM 1729 N N . SER A 1 240 ? -24.448 26.238 2.302 1.00 85.50 240 SER A N 1
ATOM 1730 C CA . SER A 1 240 ? -23.001 26.060 2.150 1.00 85.50 240 SER A CA 1
ATOM 1731 C C . SER A 1 240 ? -22.416 26.957 1.057 1.00 85.50 240 SER A C 1
ATOM 1733 O O . SER A 1 240 ? -23.014 27.117 -0.003 1.00 85.50 240 SER A O 1
ATOM 1735 N N . ASN A 1 241 ? -21.192 27.446 1.266 1.00 87.50 241 ASN A N 1
ATOM 1736 C CA . ASN A 1 241 ? -20.421 28.162 0.242 1.00 87.50 241 ASN A CA 1
ATOM 1737 C C . ASN A 1 241 ? -19.918 27.238 -0.886 1.00 87.50 241 ASN A C 1
ATOM 1739 O O . ASN A 1 241 ? -19.553 27.712 -1.962 1.00 87.50 241 ASN A O 1
ATOM 1743 N N . ARG A 1 242 ? -19.964 25.911 -0.690 1.00 89.81 242 ARG A N 1
ATOM 1744 C CA . ARG A 1 242 ? -19.461 24.907 -1.645 1.00 89.81 242 ARG A CA 1
ATOM 1745 C C . ARG A 1 242 ? -20.122 24.980 -3.017 1.00 89.81 242 ARG A C 1
ATOM 1747 O O . ARG A 1 242 ? -19.457 24.764 -4.022 1.00 89.81 242 ARG A O 1
ATOM 1754 N N . TYR A 1 243 ? -21.396 25.363 -3.094 1.00 90.12 243 TYR A N 1
ATOM 1755 C CA . TYR A 1 243 ? -22.080 25.504 -4.383 1.00 90.12 243 TYR A CA 1
ATOM 1756 C C . TYR A 1 243 ? -21.439 26.587 -5.268 1.00 90.12 243 TYR A C 1
ATOM 1758 O O . TYR A 1 243 ? -21.393 26.440 -6.491 1.00 90.12 243 TYR A O 1
ATOM 1766 N N . ALA A 1 244 ? -20.890 27.651 -4.667 1.00 90.75 244 ALA A N 1
ATOM 1767 C CA . ALA A 1 244 ? -20.118 28.654 -5.395 1.00 90.75 244 ALA A CA 1
ATOM 1768 C C . ALA A 1 244 ? -18.757 28.099 -5.848 1.00 90.75 244 ALA A C 1
ATOM 1770 O O . ALA A 1 244 ? -18.356 28.340 -6.988 1.00 90.75 244 ALA A O 1
ATOM 1771 N N . TYR A 1 245 ? -18.090 27.298 -5.007 1.00 94.50 245 TYR A N 1
ATOM 1772 C CA . TYR A 1 245 ? -16.822 26.639 -5.351 1.00 94.50 245 TYR A CA 1
ATOM 1773 C C . TYR A 1 245 ? -16.980 25.712 -6.550 1.00 94.50 245 TYR A C 1
ATOM 1775 O O . TYR A 1 245 ? -16.221 25.794 -7.518 1.00 94.50 245 TYR A O 1
ATOM 1783 N N . TRP A 1 246 ? -18.029 24.890 -6.533 1.00 95.62 246 TRP A N 1
ATOM 1784 C CA . TRP A 1 246 ? -18.337 23.958 -7.612 1.00 95.62 246 TRP A CA 1
ATOM 1785 C C . TRP A 1 246 ? -18.700 24.693 -8.900 1.00 95.62 246 TRP A C 1
ATOM 1787 O O . TRP A 1 246 ? -18.270 24.290 -9.976 1.00 95.62 246 TRP A O 1
ATOM 1797 N N . ARG A 1 247 ? -19.413 25.825 -8.817 1.00 94.75 247 ARG A N 1
ATOM 1798 C CA . ARG A 1 247 ? -19.703 26.665 -9.990 1.00 94.75 247 ARG A CA 1
ATOM 1799 C C . ARG A 1 247 ? -18.424 27.184 -10.651 1.00 94.75 247 ARG A C 1
ATOM 1801 O O . ARG A 1 247 ? -18.346 27.190 -11.879 1.00 94.75 247 ARG A O 1
ATOM 1808 N N . VAL A 1 248 ? -17.429 27.603 -9.868 1.00 96.88 248 VAL A N 1
ATOM 1809 C CA . VAL A 1 248 ? -16.120 28.018 -10.401 1.00 96.88 248 VAL A CA 1
ATOM 1810 C C . VAL A 1 248 ? -15.333 26.821 -10.938 1.00 96.88 248 VAL A C 1
ATOM 1812 O O . VAL A 1 248 ? -14.767 26.915 -12.025 1.00 96.88 248 VAL A O 1
ATOM 1815 N N . ALA A 1 249 ? -15.377 25.671 -10.263 1.00 97.50 249 ALA A N 1
ATOM 1816 C CA . ALA A 1 249 ? -14.761 24.437 -10.750 1.00 97.50 249 ALA A CA 1
ATOM 1817 C C . ALA A 1 249 ? -15.322 24.011 -12.119 1.00 97.50 249 ALA A C 1
ATOM 1819 O O . ALA A 1 249 ? -14.564 23.699 -13.033 1.00 97.50 249 ALA A O 1
ATOM 1820 N N . PHE A 1 250 ? -16.641 24.099 -12.319 1.00 97.75 250 PHE A N 1
ATOM 1821 C CA . PHE A 1 250 ? -17.258 23.832 -13.620 1.00 97.75 250 PHE A CA 1
ATOM 1822 C C . PHE A 1 250 ? -16.868 24.852 -14.696 1.00 97.75 250 PHE A C 1
ATOM 1824 O O . PHE A 1 250 ? -16.822 24.493 -15.871 1.00 97.75 250 PHE A O 1
ATOM 1831 N N . ARG A 1 251 ? -16.575 26.110 -14.335 1.00 97.56 251 ARG A N 1
ATOM 1832 C CA . ARG A 1 251 ? -16.018 27.087 -15.288 1.00 97.56 251 ARG A CA 1
ATOM 1833 C C . ARG A 1 251 ? -14.604 26.693 -15.719 1.00 97.56 251 ARG A C 1
ATOM 1835 O O . ARG A 1 251 ? -14.339 26.716 -16.915 1.00 97.56 251 ARG A O 1
ATOM 1842 N N . ALA A 1 252 ? -13.755 26.283 -14.776 1.00 97.31 252 ALA A N 1
ATOM 1843 C CA . ALA A 1 252 ? -12.408 25.787 -15.066 1.00 97.31 252 ALA A CA 1
ATOM 1844 C C . ALA A 1 252 ? -12.447 24.537 -15.964 1.00 97.31 252 ALA A C 1
ATOM 1846 O O . ALA A 1 252 ? -11.789 24.496 -16.998 1.00 97.31 252 ALA A O 1
ATOM 1847 N N . PHE A 1 253 ? -13.308 23.568 -15.641 1.00 97.81 253 PHE A N 1
ATOM 1848 C CA . PHE A 1 253 ? -13.503 22.373 -16.466 1.00 97.81 253 PHE A CA 1
ATOM 1849 C C . PHE A 1 253 ? -13.955 22.702 -17.896 1.00 97.81 253 PHE A C 1
ATOM 1851 O O . PHE A 1 253 ? -13.417 22.152 -18.850 1.00 97.81 253 PHE A O 1
ATOM 1858 N N . LYS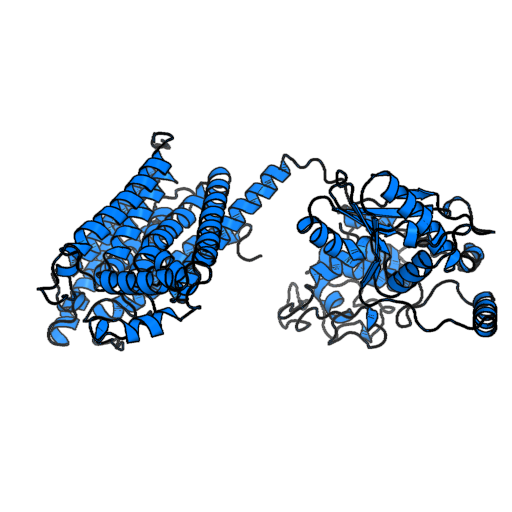 A 1 254 ? -14.929 23.608 -18.069 1.00 97.81 254 LYS A N 1
ATOM 1859 C CA . LYS A 1 254 ? -15.407 24.008 -19.406 1.00 97.81 254 LYS A CA 1
ATOM 1860 C C . LYS A 1 254 ? -14.320 24.661 -20.259 1.00 97.81 254 LYS A C 1
ATOM 1862 O O . LYS A 1 254 ? -14.444 24.646 -21.478 1.00 97.81 254 LYS A O 1
ATOM 1867 N N . HIS A 1 255 ? -13.307 25.251 -19.630 1.00 97.38 255 HIS A N 1
ATOM 1868 C CA . HIS A 1 255 ? -12.188 25.868 -20.329 1.00 97.38 255 HIS A CA 1
ATOM 1869 C C . HIS A 1 255 ? -11.196 24.829 -20.858 1.00 97.38 255 HIS A C 1
ATOM 1871 O O . HIS A 1 255 ? -10.837 24.902 -22.026 1.00 97.38 255 HIS A O 1
ATOM 1877 N N . GLU A 1 256 ? -10.827 23.832 -20.044 1.00 96.44 256 GLU A N 1
ATOM 1878 C CA . GLU A 1 256 ? -9.903 22.751 -20.431 1.00 96.44 256 GLU A CA 1
ATOM 1879 C C . GLU A 1 256 ? -10.485 21.352 -20.130 1.00 96.44 256 GLU A C 1
ATOM 1881 O O . GLU A 1 256 ? -10.046 20.675 -19.195 1.00 96.44 256 GLU A O 1
ATOM 1886 N N . PRO A 1 257 ? -11.469 20.857 -20.910 1.00 97.69 257 PRO A N 1
ATOM 1887 C CA . PRO A 1 257 ? -12.221 19.652 -20.543 1.00 97.69 257 PRO A CA 1
ATOM 1888 C C . PRO A 1 257 ? -11.393 18.362 -20.525 1.00 97.69 257 PRO A C 1
ATOM 1890 O O . PRO A 1 257 ? -11.684 17.440 -19.763 1.00 97.69 257 PRO A O 1
ATOM 1893 N N . LEU A 1 258 ? -10.373 18.264 -21.384 1.00 97.38 258 LEU A N 1
ATOM 1894 C CA . LEU A 1 258 ? -9.591 17.035 -21.535 1.00 97.38 258 LEU A CA 1
ATOM 1895 C C . LEU A 1 258 ? -8.547 16.867 -20.431 1.00 97.38 258 LEU A C 1
ATOM 1897 O O . LEU A 1 258 ? -8.505 15.817 -19.790 1.00 97.38 258 LEU A O 1
ATOM 1901 N N . ARG A 1 259 ? -7.710 17.891 -20.231 1.00 94.44 259 ARG A N 1
ATOM 1902 C CA . ARG A 1 259 ? -6.548 17.850 -19.328 1.00 94.44 259 ARG A CA 1
ATOM 1903 C C . ARG A 1 259 ? -6.772 18.576 -18.004 1.00 94.44 259 ARG A C 1
ATOM 1905 O O . ARG A 1 259 ? -5.994 18.358 -17.084 1.00 94.44 259 ARG A O 1
ATOM 1912 N N . GLY A 1 260 ? -7.820 19.394 -17.906 1.00 97.44 260 GLY A N 1
ATOM 1913 C CA . GLY A 1 260 ? -8.038 20.298 -16.784 1.00 97.44 260 GLY A CA 1
ATOM 1914 C C . GLY A 1 260 ? -7.058 21.468 -16.776 1.00 97.44 260 GLY A C 1
ATOM 1915 O O . GLY A 1 260 ? -6.154 21.564 -17.604 1.00 97.44 260 GLY A O 1
ATOM 1916 N N . VAL A 1 261 ? -7.248 22.375 -15.821 1.00 96.88 261 VAL A N 1
ATOM 1917 C CA . VAL A 1 261 ? -6.452 23.611 -15.702 1.00 96.88 261 VAL A CA 1
ATOM 1918 C C . VAL A 1 261 ? -5.116 23.420 -14.965 1.00 96.88 261 VAL A C 1
ATOM 1920 O O . VAL A 1 261 ? -4.439 24.400 -14.660 1.00 96.88 261 VAL A O 1
ATOM 1923 N N . GLY A 1 262 ? -4.736 22.171 -14.678 1.00 96.44 262 GLY A N 1
ATOM 1924 C CA . GLY A 1 262 ? -3.554 21.793 -13.904 1.00 96.44 262 GLY A CA 1
ATOM 1925 C C . GLY A 1 262 ? -3.854 21.592 -12.415 1.00 96.44 262 GLY A C 1
ATOM 1926 O O . GLY A 1 262 ? -4.744 22.231 -11.852 1.00 96.44 262 GLY A O 1
ATOM 1927 N N . ALA A 1 263 ? -3.099 20.696 -11.768 1.00 94.25 263 ALA A N 1
ATOM 1928 C CA . ALA A 1 263 ? -3.209 20.417 -10.333 1.00 94.25 263 ALA A CA 1
ATOM 1929 C C . ALA A 1 263 ? -2.927 21.676 -9.495 1.00 94.25 263 ALA A C 1
ATOM 1931 O O . ALA A 1 263 ? -1.937 22.369 -9.731 1.00 94.25 263 ALA A O 1
ATOM 1932 N N . GLY A 1 264 ? -3.805 21.982 -8.537 1.00 92.69 264 GLY A N 1
ATOM 1933 C CA . GLY A 1 264 ? -3.790 23.241 -7.780 1.00 92.69 264 GLY A CA 1
ATOM 1934 C C . GLY A 1 264 ? -4.258 24.470 -8.575 1.00 92.69 264 GLY A C 1
ATOM 1935 O O . GLY A 1 264 ? -4.342 25.572 -8.028 1.00 92.69 264 GLY A O 1
ATOM 1936 N N . GLY A 1 265 ? -4.585 24.314 -9.863 1.00 94.56 265 GLY A N 1
ATOM 1937 C CA . GLY A 1 265 ? -5.030 25.400 -10.730 1.00 94.56 265 GLY A CA 1
ATOM 1938 C C . GLY A 1 265 ? -6.397 25.962 -10.340 1.00 94.56 265 GLY A C 1
ATOM 1939 O O . GLY A 1 265 ? -6.687 27.122 -10.642 1.00 94.56 265 GLY A O 1
ATOM 1940 N N . TRP A 1 266 ? -7.232 25.202 -9.617 1.00 96.19 266 TRP A N 1
ATOM 1941 C CA . TRP A 1 266 ? -8.544 25.685 -9.184 1.00 96.19 266 TRP A CA 1
ATOM 1942 C C . TRP A 1 266 ? -8.444 26.936 -8.296 1.00 96.19 266 TRP A C 1
ATOM 1944 O O . TRP A 1 266 ? -9.266 27.842 -8.436 1.00 96.19 266 TRP A O 1
ATOM 1954 N N . ALA A 1 267 ? -7.412 27.049 -7.452 1.00 95.44 267 ALA A N 1
ATOM 1955 C CA . ALA A 1 267 ? -7.218 28.206 -6.574 1.00 95.44 267 ALA A CA 1
ATOM 1956 C C . ALA A 1 267 ? -7.085 29.530 -7.358 1.00 95.44 267 ALA A C 1
ATOM 1958 O O . ALA A 1 267 ? -7.639 30.559 -6.964 1.00 95.44 267 ALA A O 1
ATOM 1959 N N . VAL A 1 268 ? -6.420 29.501 -8.520 1.00 95.06 268 VAL A N 1
ATOM 1960 C CA . VAL A 1 268 ? -6.288 30.665 -9.417 1.00 95.06 268 VAL A CA 1
ATOM 1961 C C . VAL A 1 268 ? -7.645 31.046 -10.009 1.00 95.06 268 VAL A C 1
ATOM 1963 O O . VAL A 1 268 ? -8.011 32.223 -10.071 1.00 95.06 268 VAL A O 1
ATOM 1966 N N . TRP A 1 269 ? -8.432 30.045 -10.402 1.00 96.44 269 TRP A N 1
ATOM 1967 C CA . TRP A 1 269 ? -9.786 30.249 -10.911 1.00 96.44 269 TRP A CA 1
ATOM 1968 C C . TRP A 1 269 ? -10.727 30.796 -9.841 1.00 96.44 269 TRP A C 1
ATOM 1970 O O . TRP A 1 269 ? -11.545 31.668 -10.140 1.00 96.44 269 TRP A O 1
ATOM 1980 N N . TRP A 1 270 ? -10.591 30.344 -8.593 1.00 96.38 270 TRP A N 1
ATOM 1981 C CA . TRP A 1 270 ? -11.328 30.896 -7.463 1.00 96.38 270 TRP A CA 1
ATOM 1982 C C . TRP A 1 270 ? -11.012 32.379 -7.268 1.00 96.38 270 TRP A C 1
ATOM 1984 O O . TRP A 1 270 ? -11.935 33.187 -7.244 1.00 96.38 270 TRP A O 1
ATOM 1994 N N . LEU A 1 271 ? -9.737 32.778 -7.247 1.00 95.25 271 LEU A N 1
ATOM 1995 C CA . LEU A 1 271 ? -9.364 34.196 -7.140 1.00 95.25 271 LEU A CA 1
ATOM 1996 C C . LEU A 1 271 ? -9.958 35.057 -8.263 1.00 95.25 271 LEU A C 1
ATOM 1998 O O . LEU A 1 271 ? -10.380 36.183 -8.006 1.00 95.25 271 LEU A O 1
ATOM 2002 N N . ARG A 1 272 ? -10.031 34.516 -9.484 1.00 95.12 272 ARG A N 1
ATOM 2003 C CA . ARG A 1 272 ? -10.541 35.231 -10.660 1.00 95.12 272 ARG A CA 1
ATOM 2004 C C . ARG A 1 272 ? -12.067 35.341 -10.711 1.00 95.12 272 ARG A C 1
ATOM 2006 O O . ARG A 1 272 ? -12.575 36.348 -11.193 1.00 95.12 272 ARG A O 1
ATOM 2013 N N . TYR A 1 273 ? -12.794 34.310 -10.274 1.00 95.69 273 TYR A N 1
ATOM 2014 C CA . TYR A 1 273 ? -14.242 34.185 -10.508 1.00 95.69 273 TYR A CA 1
ATOM 2015 C C . TYR A 1 273 ? -15.098 34.075 -9.236 1.00 95.69 273 TYR A C 1
ATOM 2017 O O . TYR A 1 273 ? -16.316 33.895 -9.344 1.00 95.69 273 TYR A O 1
ATOM 2025 N N . ARG A 1 274 ? -14.505 34.155 -8.037 1.00 92.38 274 ARG A N 1
ATOM 2026 C CA . ARG A 1 274 ? -15.247 34.134 -6.767 1.00 92.38 274 ARG A CA 1
ATOM 2027 C C . ARG A 1 274 ? -16.243 35.281 -6.667 1.00 92.38 274 ARG A C 1
ATOM 2029 O O . ARG A 1 274 ? -15.978 36.401 -7.086 1.00 92.38 274 ARG A O 1
ATOM 2036 N N . GLN A 1 275 ? -17.384 34.992 -6.050 1.00 88.06 275 GLN A N 1
ATOM 2037 C CA . GLN A 1 275 ? -18.448 35.974 -5.813 1.00 88.06 275 GLN A CA 1
ATOM 2038 C C . GLN A 1 275 ? -18.331 36.657 -4.442 1.00 88.06 275 GLN A C 1
ATOM 2040 O O . GLN A 1 275 ? -19.065 37.595 -4.158 1.00 88.06 275 GLN A O 1
ATOM 2045 N N . PHE A 1 276 ? -17.431 36.176 -3.586 1.00 87.56 276 PHE A N 1
ATOM 2046 C CA . PHE A 1 276 ? -17.181 36.702 -2.250 1.00 87.56 276 PHE A CA 1
ATOM 2047 C C . PHE A 1 276 ? -15.718 36.470 -1.863 1.00 87.56 276 PHE A C 1
ATOM 2049 O O . PHE A 1 276 ? -15.042 35.596 -2.412 1.00 87.56 276 PHE A O 1
ATOM 2056 N N . SER A 1 277 ? -15.223 37.271 -0.920 1.00 84.25 277 SER A N 1
ATOM 2057 C CA . SER A 1 277 ? -13.842 37.186 -0.449 1.00 84.25 277 SER A CA 1
ATOM 2058 C C . SER A 1 277 ? -13.703 36.081 0.598 1.00 84.25 277 SER A C 1
ATOM 2060 O O . SER A 1 277 ? -13.914 36.300 1.787 1.00 84.25 277 SER A O 1
ATOM 2062 N N . GLU A 1 278 ? -13.360 34.878 0.144 1.00 84.75 278 GLU A N 1
ATOM 2063 C CA . GLU A 1 278 ? -12.938 33.760 0.994 1.00 84.75 278 GLU A CA 1
ATOM 2064 C C . GLU A 1 278 ? -11.648 33.165 0.423 1.00 84.75 278 GLU A C 1
ATOM 2066 O O . GLU A 1 278 ? -11.479 33.079 -0.801 1.00 84.75 278 GLU A O 1
ATOM 2071 N N . ALA A 1 279 ? -10.711 32.810 1.302 1.00 84.75 279 ALA A N 1
ATOM 2072 C CA . ALA A 1 279 ? -9.482 32.128 0.924 1.00 84.75 279 ALA A CA 1
ATOM 2073 C C . ALA A 1 279 ? -9.759 30.622 0.856 1.00 84.75 279 ALA A C 1
ATOM 2075 O O . ALA A 1 279 ? -10.012 29.992 1.879 1.00 84.75 279 ALA A O 1
ATOM 2076 N N . ALA A 1 280 ? -9.727 30.061 -0.350 1.00 89.81 280 ALA A N 1
ATOM 2077 C CA . ALA A 1 280 ? -9.918 28.638 -0.591 1.00 89.81 280 ALA A CA 1
ATOM 2078 C C . ALA A 1 280 ? -8.882 28.154 -1.609 1.00 89.81 280 ALA A C 1
ATOM 2080 O O . ALA A 1 280 ? -8.696 28.791 -2.648 1.00 89.81 280 ALA A O 1
ATOM 2081 N N . ALA A 1 281 ? -8.225 27.036 -1.298 1.00 91.38 281 ALA A N 1
ATOM 2082 C CA . ALA A 1 281 ? -7.278 26.364 -2.188 1.00 91.38 281 ALA A CA 1
ATOM 2083 C C . ALA A 1 281 ? -7.912 25.181 -2.943 1.00 91.38 281 ALA A C 1
ATOM 2085 O O . ALA A 1 281 ? -7.437 24.818 -4.013 1.00 91.38 281 ALA A O 1
ATOM 2086 N N . ASP A 1 282 ? -9.016 24.637 -2.421 1.00 94.19 282 ASP A N 1
ATOM 2087 C CA . ASP A 1 282 ? -9.674 23.429 -2.919 1.00 94.19 282 ASP A CA 1
ATOM 2088 C C . ASP A 1 282 ? -11.177 23.649 -3.130 1.00 94.19 282 ASP A C 1
ATOM 2090 O O . ASP A 1 282 ? -11.842 24.355 -2.362 1.00 94.19 282 ASP A O 1
ATOM 2094 N N . ALA A 1 283 ? -11.756 22.957 -4.114 1.00 94.88 283 ALA A N 1
ATOM 2095 C CA . ALA A 1 283 ? -13.175 23.071 -4.453 1.00 94.88 283 ALA A CA 1
ATOM 2096 C C . ALA A 1 283 ? -14.106 22.356 -3.454 1.00 94.88 283 ALA A C 1
ATOM 2098 O O . ALA A 1 283 ? -15.325 22.378 -3.638 1.00 94.88 283 ALA A O 1
ATOM 2099 N N . HIS A 1 284 ? -13.551 21.722 -2.411 1.00 94.50 284 HIS A N 1
ATOM 2100 C CA . HIS A 1 284 ? -14.296 20.974 -1.389 1.00 94.50 284 HIS A CA 1
ATOM 2101 C C . HIS A 1 284 ? -15.204 19.895 -2.010 1.00 94.50 284 HIS A C 1
ATOM 2103 O O . HIS A 1 284 ? -16.382 19.777 -1.670 1.00 94.50 284 HIS A O 1
ATOM 2109 N N . SER A 1 285 ? -14.676 19.183 -3.007 1.00 95.94 285 SER A N 1
ATOM 2110 C CA . SER A 1 285 ? -15.296 18.002 -3.607 1.00 95.94 285 SER A CA 1
ATOM 2111 C C . SER A 1 285 ? -14.278 17.285 -4.486 1.00 95.94 285 SER A C 1
ATOM 2113 O O . SER A 1 285 ? -13.874 17.822 -5.519 1.00 95.94 285 SER A O 1
ATOM 2115 N N . LEU A 1 286 ? -13.885 16.065 -4.113 1.00 96.38 286 LEU A N 1
ATOM 2116 C CA . LEU A 1 286 ? -12.886 15.270 -4.838 1.00 96.38 286 LEU A CA 1
ATOM 2117 C C . LEU A 1 286 ? -13.196 15.130 -6.333 1.00 96.38 286 LEU A C 1
ATOM 2119 O O . LEU A 1 286 ? -12.334 15.475 -7.146 1.00 96.38 286 LEU A O 1
ATOM 2123 N N . PRO A 1 287 ? -14.392 14.662 -6.746 1.00 96.69 287 PRO A N 1
ATOM 2124 C CA . PRO A 1 287 ? -14.679 14.465 -8.161 1.00 96.69 287 PRO A CA 1
ATOM 2125 C C . PRO A 1 287 ? -14.758 15.787 -8.927 1.00 96.69 287 PRO A C 1
ATOM 2127 O O . PRO A 1 287 ? -14.272 15.859 -10.053 1.00 96.69 287 PRO A O 1
ATOM 2130 N N . ILE A 1 288 ? -15.333 16.839 -8.333 1.00 96.88 288 ILE A N 1
ATOM 2131 C CA . ILE A 1 288 ? -15.508 18.131 -9.010 1.00 96.88 288 ILE A CA 1
ATOM 2132 C C . ILE A 1 288 ? -14.164 18.854 -9.152 1.00 96.88 288 ILE A C 1
ATOM 2134 O O . ILE A 1 288 ? -13.885 19.419 -10.208 1.00 96.88 288 ILE A O 1
ATOM 2138 N N . GLN A 1 289 ? -13.307 18.801 -8.130 1.00 97.19 289 GLN A N 1
ATOM 2139 C CA . GLN A 1 289 ? -11.959 19.359 -8.207 1.00 97.19 289 GLN A CA 1
ATOM 2140 C C . GLN A 1 289 ? -11.091 18.591 -9.198 1.00 97.19 289 GLN A C 1
ATOM 2142 O O . GLN A 1 289 ? -10.455 19.205 -10.047 1.00 97.19 289 GLN A O 1
ATOM 2147 N N . THR A 1 290 ? -11.125 17.256 -9.152 1.00 97.81 290 THR A N 1
ATOM 2148 C CA . THR A 1 290 ? -10.417 16.410 -10.124 1.00 97.81 290 THR A CA 1
ATOM 2149 C C . THR A 1 290 ? -10.848 16.746 -11.550 1.00 97.81 290 THR A C 1
ATOM 2151 O O . THR A 1 290 ? -10.005 16.872 -12.432 1.00 97.81 290 THR A O 1
ATOM 2154 N N . LEU A 1 291 ? -12.149 16.944 -11.781 1.00 97.56 291 LEU A N 1
ATOM 2155 C CA . LEU A 1 291 ? -12.674 17.329 -13.088 1.00 97.56 291 LEU A CA 1
ATOM 2156 C C . LEU A 1 291 ? -12.173 18.714 -13.534 1.00 97.56 291 LEU A C 1
ATOM 2158 O O . LEU A 1 291 ? -11.829 18.889 -14.699 1.00 97.56 291 LEU A O 1
ATOM 2162 N N . ALA A 1 292 ? -12.110 19.690 -12.627 1.00 98.06 292 ALA A N 1
ATOM 2163 C CA . ALA A 1 292 ? -11.598 21.025 -12.931 1.00 98.06 292 ALA A CA 1
ATOM 2164 C C . ALA A 1 292 ? -10.090 21.026 -13.231 1.00 98.06 292 ALA A C 1
ATOM 2166 O O . ALA A 1 292 ? -9.653 21.641 -14.201 1.00 98.06 292 ALA A O 1
ATOM 2167 N N . GLU A 1 293 ? -9.298 20.341 -12.410 1.00 97.88 293 GLU A N 1
ATOM 2168 C CA . GLU A 1 293 ? -7.834 20.417 -12.440 1.00 97.88 293 GLU A CA 1
ATOM 2169 C C . GLU A 1 293 ? -7.188 19.414 -13.392 1.00 97.88 293 GLU A C 1
ATOM 2171 O O . GLU A 1 293 ? -6.162 19.725 -13.990 1.00 97.88 293 GLU A O 1
ATOM 2176 N N . LEU A 1 294 ? -7.795 18.238 -13.569 1.00 98.00 294 LEU A N 1
ATOM 2177 C CA . LEU A 1 294 ? -7.242 17.124 -14.349 1.00 98.00 294 LEU A CA 1
ATOM 2178 C C . LEU A 1 294 ? -8.158 16.668 -15.504 1.00 98.00 294 LEU A C 1
ATOM 2180 O O . LEU A 1 294 ? -7.847 15.694 -16.200 1.00 98.00 294 LEU A O 1
ATOM 2184 N N . GLY A 1 295 ? -9.291 17.346 -15.713 1.00 98.06 295 GLY A N 1
ATOM 2185 C CA . GLY A 1 295 ? -10.221 17.077 -16.808 1.00 98.06 295 GLY A CA 1
ATOM 2186 C C . GLY A 1 295 ? -10.879 15.697 -16.732 1.00 98.06 295 GLY A C 1
ATOM 2187 O O . GLY A 1 295 ? -10.865 15.007 -15.706 1.00 98.06 295 GLY A O 1
ATOM 2188 N N . VAL A 1 296 ? -11.457 15.261 -17.853 1.00 98.31 296 VAL A N 1
ATOM 2189 C CA . VAL A 1 296 ? -12.077 13.928 -17.956 1.00 98.31 296 VAL A CA 1
ATOM 2190 C C . VAL A 1 296 ? -11.065 12.790 -17.800 1.00 98.31 296 VAL A C 1
ATOM 2192 O O . VAL A 1 296 ? -11.445 11.713 -17.347 1.00 98.31 296 VAL A O 1
ATOM 2195 N N . ILE A 1 297 ? -9.783 13.015 -18.121 1.00 97.75 297 ILE A N 1
ATOM 2196 C CA . ILE A 1 297 ? -8.720 12.012 -17.946 1.00 97.75 297 ILE A CA 1
ATOM 2197 C C . ILE A 1 297 ? -8.500 11.737 -16.457 1.00 97.75 297 ILE A C 1
ATOM 2199 O O . ILE A 1 297 ? -8.539 10.581 -16.031 1.00 97.75 297 ILE A O 1
ATOM 2203 N N . GLY A 1 298 ? -8.320 12.786 -15.650 1.00 97.50 298 GLY A N 1
ATOM 2204 C CA . GLY A 1 298 ? -8.176 12.641 -14.203 1.00 97.50 298 GLY A CA 1
ATOM 2205 C C . GLY A 1 298 ? -9.410 12.021 -13.558 1.00 97.50 298 GLY A C 1
ATOM 2206 O O . GLY A 1 298 ? -9.283 11.109 -12.740 1.00 97.50 298 GLY A O 1
ATOM 2207 N N . LEU A 1 299 ? -10.610 12.444 -13.975 1.00 97.62 299 LEU A N 1
ATOM 2208 C CA . LEU A 1 299 ? -11.851 11.857 -13.470 1.00 97.62 299 LEU A CA 1
ATOM 2209 C C . LEU A 1 299 ? -11.955 10.363 -13.819 1.00 97.62 299 LEU A C 1
ATOM 2211 O O . LEU A 1 299 ? -12.327 9.565 -12.961 1.00 97.62 299 LEU A O 1
ATOM 2215 N N . ALA A 1 300 ? -11.588 9.956 -15.038 1.00 97.81 300 ALA A N 1
ATOM 2216 C CA . ALA A 1 300 ? -11.587 8.549 -15.439 1.00 97.81 300 ALA A CA 1
ATOM 2217 C C . ALA A 1 300 ? -10.607 7.706 -14.604 1.00 97.81 300 ALA A C 1
ATOM 2219 O O . ALA A 1 300 ? -10.939 6.585 -14.206 1.00 97.81 300 ALA A O 1
ATOM 2220 N N . LEU A 1 301 ? -9.426 8.245 -14.282 1.00 97.31 301 LEU A N 1
ATOM 2221 C CA . LEU A 1 301 ? -8.461 7.591 -13.393 1.00 97.31 301 LEU A CA 1
ATOM 2222 C C . LEU A 1 301 ? -9.002 7.462 -11.965 1.00 97.31 301 LEU A C 1
ATOM 2224 O O . LEU A 1 301 ? -8.884 6.393 -11.367 1.00 97.31 301 LEU A O 1
ATOM 2228 N N . LEU A 1 302 ? -9.655 8.504 -11.444 1.00 96.69 302 LEU A N 1
ATOM 2229 C CA . LEU A 1 302 ? -10.301 8.467 -10.132 1.00 96.69 302 LEU A CA 1
ATOM 2230 C C . LEU A 1 302 ? -11.429 7.423 -10.089 1.00 96.69 302 LEU A C 1
ATOM 2232 O O . LEU A 1 302 ? -11.475 6.606 -9.171 1.00 96.69 302 LEU A O 1
ATOM 2236 N N . VAL A 1 303 ? -12.303 7.394 -11.099 1.00 96.88 303 VAL A N 1
ATOM 2237 C CA . VAL A 1 303 ? -13.374 6.389 -11.223 1.00 96.88 303 VAL A CA 1
ATOM 2238 C C . VAL A 1 303 ? -12.788 4.980 -11.310 1.00 96.88 303 VAL A C 1
ATOM 2240 O O . VAL A 1 303 ? -13.287 4.067 -10.655 1.00 96.88 303 VAL A O 1
ATOM 2243 N N . THR A 1 304 ? -11.698 4.800 -12.057 1.00 97.00 304 THR A N 1
ATOM 2244 C CA . THR A 1 304 ? -10.993 3.513 -12.154 1.00 97.00 304 THR A CA 1
ATOM 2245 C C . THR A 1 304 ? -10.412 3.092 -10.805 1.00 97.00 304 THR A C 1
ATOM 2247 O O . THR A 1 304 ? -10.537 1.930 -10.419 1.00 97.00 304 THR A O 1
ATOM 2250 N N . PHE A 1 305 ? -9.820 4.024 -10.056 1.00 94.81 305 PHE A N 1
ATOM 2251 C CA . PHE A 1 305 ? -9.284 3.770 -8.722 1.00 94.81 305 PHE A CA 1
ATOM 2252 C C . PHE A 1 305 ? -10.383 3.351 -7.734 1.00 94.81 305 PHE A C 1
ATOM 2254 O O . PHE A 1 305 ? -10.279 2.293 -7.107 1.00 94.81 305 PHE A O 1
ATOM 2261 N N . VAL A 1 306 ? -11.471 4.123 -7.644 1.00 94.56 306 VAL A N 1
ATOM 2262 C CA . VAL A 1 306 ? -12.609 3.824 -6.756 1.00 94.56 306 VAL A CA 1
ATOM 2263 C C . VAL A 1 306 ? -13.303 2.523 -7.172 1.00 94.56 306 VAL A C 1
ATOM 2265 O O . VAL A 1 306 ? -13.590 1.677 -6.324 1.00 94.56 306 VAL A O 1
ATOM 2268 N N . GLY A 1 307 ? -13.512 2.306 -8.473 1.00 94.75 307 GLY A N 1
ATOM 2269 C CA . GLY A 1 307 ? -14.080 1.070 -9.012 1.00 94.75 307 GLY A CA 1
ATOM 2270 C C . GLY A 1 307 ? -13.210 -0.152 -8.711 1.00 94.75 307 GLY A C 1
ATOM 2271 O O . GLY A 1 307 ? -13.714 -1.179 -8.253 1.00 94.75 307 GLY A O 1
ATOM 2272 N N . GLY A 1 308 ? -11.890 -0.031 -8.879 1.00 94.88 308 GLY A N 1
ATOM 2273 C CA . GLY A 1 308 ? -10.922 -1.063 -8.508 1.00 94.88 308 GLY A CA 1
ATOM 2274 C C . GLY A 1 308 ? -10.959 -1.391 -7.014 1.00 94.88 308 GLY A C 1
ATOM 2275 O O . GLY A 1 308 ? -10.946 -2.568 -6.641 1.00 94.88 308 GLY A O 1
ATOM 2276 N N . MET A 1 309 ? -11.095 -0.375 -6.157 1.00 95.31 309 MET A N 1
ATOM 2277 C CA . MET A 1 309 ? -11.279 -0.564 -4.717 1.00 95.31 309 MET A CA 1
ATOM 2278 C C . MET A 1 309 ? -12.604 -1.266 -4.394 1.00 95.31 309 MET A C 1
ATOM 2280 O O . MET A 1 309 ? -12.630 -2.163 -3.555 1.00 95.31 309 MET A O 1
ATOM 2284 N N . GLY A 1 310 ? -13.689 -0.940 -5.103 1.00 94.88 310 GLY A N 1
ATOM 2285 C CA . GLY A 1 310 ? -14.972 -1.638 -4.988 1.00 94.88 310 GLY A CA 1
ATOM 2286 C C . GLY A 1 310 ? -14.874 -3.121 -5.364 1.00 94.88 310 GLY A C 1
ATOM 2287 O O . GLY A 1 310 ? -15.393 -3.986 -4.655 1.00 94.88 310 GLY A O 1
ATOM 2288 N N . VAL A 1 311 ? -14.130 -3.447 -6.426 1.00 94.94 311 VAL A N 1
ATOM 2289 C CA . VAL A 1 311 ? -13.835 -4.840 -6.807 1.00 94.94 311 VAL A CA 1
ATOM 2290 C C . VAL A 1 311 ? -13.003 -5.543 -5.729 1.00 94.94 311 VAL A C 1
ATOM 2292 O O . VAL A 1 311 ? -13.298 -6.691 -5.384 1.00 94.94 311 VAL A O 1
ATOM 2295 N N . ALA A 1 312 ? -11.990 -4.876 -5.168 1.00 94.94 312 ALA A N 1
ATOM 2296 C CA . ALA A 1 312 ? -11.193 -5.416 -4.068 1.00 94.94 312 ALA A CA 1
ATOM 2297 C C . ALA A 1 312 ? -12.052 -5.672 -2.820 1.00 94.94 312 ALA A C 1
ATOM 2299 O O . ALA A 1 312 ? -12.001 -6.767 -2.264 1.00 94.94 312 ALA A O 1
ATOM 2300 N N . ALA A 1 313 ? -12.911 -4.726 -2.439 1.00 95.38 313 ALA A N 1
ATOM 2301 C CA . ALA A 1 313 ? -13.863 -4.873 -1.343 1.00 95.38 313 ALA A CA 1
ATOM 2302 C C . ALA A 1 313 ? -14.804 -6.063 -1.567 1.00 95.38 313 ALA A C 1
ATOM 2304 O O . ALA A 1 313 ? -14.939 -6.914 -0.690 1.00 95.38 313 ALA A O 1
ATOM 2305 N N . ALA A 1 314 ? -15.386 -6.199 -2.763 1.00 93.62 314 ALA A N 1
ATOM 2306 C CA . ALA A 1 314 ? -16.242 -7.333 -3.100 1.00 93.62 314 ALA A CA 1
ATOM 2307 C C . ALA A 1 314 ? -15.496 -8.677 -3.001 1.00 93.62 314 ALA A C 1
ATOM 2309 O O . ALA A 1 314 ? -16.046 -9.656 -2.493 1.00 93.62 314 ALA A O 1
ATOM 2310 N N . ARG A 1 315 ? -14.236 -8.739 -3.452 1.00 93.50 315 ARG A N 1
ATOM 2311 C CA . ARG A 1 315 ? -13.388 -9.939 -3.338 1.00 93.50 315 ARG A CA 1
ATOM 2312 C C . ARG A 1 315 ? -13.038 -10.258 -1.883 1.00 93.50 315 ARG A C 1
ATOM 2314 O O . ARG A 1 315 ? -13.192 -11.405 -1.465 1.00 93.50 315 ARG A O 1
ATOM 2321 N N . ALA A 1 316 ? -12.636 -9.258 -1.102 1.00 94.00 316 ALA A N 1
ATOM 2322 C CA . ALA A 1 316 ? -12.334 -9.402 0.319 1.00 94.00 316 ALA A CA 1
ATOM 2323 C C . ALA A 1 316 ? -13.564 -9.873 1.114 1.00 94.00 316 ALA A C 1
ATOM 2325 O O . ALA A 1 316 ? -13.457 -10.799 1.917 1.00 94.00 316 ALA A O 1
ATOM 2326 N N . MET A 1 317 ? -14.745 -9.310 0.835 1.00 92.88 317 MET A N 1
ATOM 2327 C CA . MET A 1 317 ? -16.012 -9.700 1.463 1.00 92.88 317 MET A CA 1
ATOM 2328 C C . MET A 1 317 ? -16.422 -11.137 1.144 1.00 92.88 317 MET A C 1
ATOM 2330 O O . MET A 1 317 ? -16.941 -11.825 2.017 1.00 92.88 317 MET A O 1
ATOM 2334 N N . ARG A 1 318 ? -16.172 -11.624 -0.077 1.00 89.88 318 ARG A N 1
ATOM 2335 C CA . ARG A 1 318 ? -16.446 -13.029 -0.427 1.00 89.88 318 ARG A CA 1
ATOM 2336 C C . ARG A 1 318 ? -15.532 -13.997 0.316 1.00 89.88 318 ARG A C 1
ATOM 2338 O O . ARG A 1 318 ? -15.966 -15.083 0.680 1.00 89.88 318 ARG A O 1
ATOM 2345 N N . ALA A 1 319 ? -14.278 -13.616 0.531 1.00 86.75 319 ALA A N 1
ATOM 2346 C CA . ALA A 1 319 ? -13.270 -14.526 1.059 1.00 86.75 319 ALA A CA 1
ATOM 2347 C C . ALA A 1 319 ? -13.141 -14.504 2.581 1.00 86.75 319 ALA A C 1
ATOM 2349 O O . ALA A 1 319 ? -12.968 -15.546 3.209 1.00 86.75 319 ALA A O 1
ATOM 2350 N N . ARG A 1 320 ? -13.185 -13.314 3.183 1.00 89.12 320 ARG A N 1
ATOM 2351 C CA . ARG A 1 320 ? -12.983 -13.090 4.620 1.00 89.12 320 ARG A CA 1
ATOM 2352 C C . ARG A 1 320 ? -14.004 -12.070 5.144 1.00 89.12 320 ARG A C 1
ATOM 2354 O O . ARG A 1 320 ? -13.595 -11.051 5.699 1.00 89.12 320 ARG A O 1
ATOM 2361 N N . PRO A 1 321 ? -15.322 -12.338 5.025 1.00 89.69 321 PRO A N 1
ATOM 2362 C CA . PRO A 1 321 ? -16.374 -11.369 5.356 1.00 89.69 321 PRO A CA 1
ATOM 2363 C C . PRO A 1 321 ? -16.244 -10.795 6.772 1.00 89.69 321 PRO A C 1
ATOM 2365 O O . PRO A 1 321 ? -16.406 -9.595 6.962 1.00 89.69 321 PRO A O 1
ATOM 2368 N N . ALA A 1 322 ? -15.871 -11.625 7.754 1.00 87.88 322 ALA A N 1
ATOM 2369 C CA . ALA A 1 322 ? -15.695 -11.189 9.140 1.00 87.88 322 ALA A CA 1
ATOM 2370 C C . ALA A 1 322 ? -14.596 -10.118 9.309 1.00 87.88 322 ALA A C 1
ATOM 2372 O O . ALA A 1 322 ? -14.770 -9.197 10.101 1.00 87.88 322 ALA A O 1
ATOM 2373 N N . LEU A 1 323 ? -13.496 -10.209 8.551 1.00 91.19 323 LEU A N 1
ATOM 2374 C CA . LEU A 1 323 ? -12.381 -9.252 8.621 1.00 91.19 323 LEU A CA 1
ATOM 2375 C C . LEU A 1 323 ? -12.541 -8.068 7.665 1.00 91.19 323 LEU A C 1
ATOM 2377 O O . LEU A 1 323 ? -11.940 -7.025 7.887 1.00 91.19 323 LEU A O 1
ATOM 2381 N N . ALA A 1 324 ? -13.317 -8.232 6.593 1.00 95.38 324 ALA A N 1
ATOM 2382 C CA . ALA A 1 324 ? -13.492 -7.208 5.570 1.00 95.38 324 ALA A CA 1
ATOM 2383 C C . ALA A 1 324 ? -14.626 -6.219 5.893 1.00 95.38 324 ALA A C 1
ATOM 2385 O O . ALA A 1 324 ? -14.523 -5.056 5.516 1.00 95.38 324 ALA A O 1
ATOM 2386 N N . ALA A 1 325 ? -15.679 -6.641 6.607 1.00 95.94 325 ALA A N 1
ATOM 2387 C CA . ALA A 1 325 ? -16.883 -5.825 6.802 1.00 95.94 325 ALA A CA 1
ATOM 2388 C C . ALA A 1 325 ? -16.614 -4.461 7.463 1.00 95.94 325 ALA A C 1
ATOM 2390 O 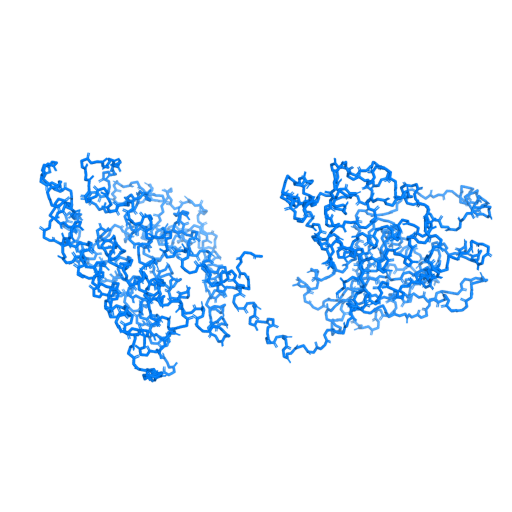O . ALA A 1 325 ? -17.111 -3.452 6.974 1.00 95.94 325 ALA A O 1
ATOM 2391 N N . GLY A 1 326 ? -15.806 -4.420 8.529 1.00 96.81 326 GLY A N 1
ATOM 2392 C CA . GLY A 1 326 ? -15.442 -3.175 9.222 1.00 96.81 326 GLY A CA 1
ATOM 2393 C C . GLY A 1 326 ? -14.646 -2.214 8.346 1.00 96.81 326 GLY A C 1
ATOM 2394 O O . GLY A 1 326 ? -15.106 -1.098 8.108 1.00 96.81 326 GLY A O 1
ATOM 2395 N N . PRO A 1 327 ? -13.493 -2.644 7.798 1.00 97.69 327 PRO A N 1
ATOM 2396 C CA . PRO A 1 327 ? -12.702 -1.823 6.889 1.00 97.69 327 PRO A CA 1
ATOM 2397 C C . PRO A 1 327 ? -13.483 -1.311 5.678 1.00 97.69 327 PRO A C 1
ATOM 2399 O O . PRO A 1 327 ? -13.343 -0.147 5.321 1.00 97.69 327 PRO A O 1
ATOM 2402 N N . VAL A 1 328 ? -14.335 -2.140 5.067 1.00 98.25 328 VAL A N 1
ATOM 2403 C CA . VAL A 1 328 ? -15.168 -1.715 3.932 1.00 98.25 328 VAL A CA 1
ATOM 2404 C C . VAL A 1 328 ? -16.218 -0.691 4.373 1.00 98.25 328 VAL A C 1
ATOM 2406 O O . VAL A 1 328 ? -16.372 0.324 3.703 1.00 98.25 328 VAL A O 1
ATOM 2409 N N . ALA A 1 329 ? -16.902 -0.903 5.501 1.00 98.25 329 ALA A N 1
ATOM 2410 C CA . ALA A 1 329 ? -17.870 0.059 6.031 1.00 98.25 329 ALA A CA 1
ATOM 2411 C C . ALA A 1 329 ? -17.220 1.407 6.395 1.00 98.25 329 ALA A C 1
ATOM 2413 O O . ALA A 1 329 ? -17.787 2.459 6.118 1.00 98.25 329 ALA A O 1
ATOM 2414 N N . ALA A 1 330 ? -16.009 1.391 6.953 1.00 98.25 330 ALA A N 1
ATOM 2415 C CA . ALA A 1 330 ? -15.245 2.604 7.227 1.00 98.25 330 ALA A CA 1
ATOM 2416 C C . ALA A 1 330 ? -14.779 3.300 5.932 1.00 98.25 330 ALA A C 1
ATOM 2418 O O . ALA A 1 330 ? -14.888 4.515 5.818 1.00 98.25 330 ALA A O 1
ATOM 2419 N N . LEU A 1 331 ? -14.355 2.561 4.901 1.00 98.25 331 LEU A N 1
ATOM 2420 C CA . LEU A 1 331 ? -14.062 3.156 3.588 1.00 98.25 331 LEU A CA 1
ATOM 2421 C C . LEU A 1 331 ? -15.297 3.795 2.938 1.00 98.25 331 LEU A C 1
ATOM 2423 O O . LEU A 1 331 ? -15.152 4.790 2.232 1.00 98.25 331 LEU A O 1
ATOM 2427 N N . VAL A 1 332 ? -16.502 3.267 3.191 1.00 98.00 332 VAL A N 1
ATOM 2428 C CA . VAL A 1 332 ? -17.752 3.919 2.766 1.00 98.00 332 VAL A CA 1
ATOM 2429 C C . VAL A 1 332 ? -17.899 5.289 3.424 1.00 98.00 332 VAL A C 1
ATOM 2431 O O . VAL A 1 332 ? -18.259 6.221 2.717 1.00 98.00 332 VAL A O 1
ATOM 2434 N N . VAL A 1 333 ? -17.569 5.449 4.713 1.00 98.44 333 VAL A N 1
ATOM 2435 C CA . VAL A 1 333 ? -17.565 6.772 5.375 1.00 98.44 333 VAL A CA 1
ATOM 2436 C C . VAL A 1 333 ? -16.684 7.747 4.586 1.00 98.44 333 VAL A C 1
ATOM 2438 O O . VAL A 1 333 ? -17.163 8.797 4.167 1.00 98.44 333 VAL A O 1
ATOM 2441 N N . TYR A 1 334 ? -15.443 7.350 4.292 1.00 97.88 334 TYR A N 1
ATOM 2442 C CA . TYR A 1 334 ? -14.485 8.210 3.593 1.00 97.88 334 TYR A CA 1
ATOM 2443 C C . TYR A 1 334 ? -14.933 8.587 2.173 1.00 97.88 334 TYR A C 1
ATOM 2445 O O . TYR A 1 334 ? -14.951 9.753 1.783 1.00 97.88 334 TYR A O 1
ATOM 2453 N N . ILE A 1 335 ? -15.379 7.598 1.395 1.00 96.31 335 ILE A N 1
ATOM 2454 C CA . ILE A 1 335 ? -15.823 7.798 0.006 1.00 96.31 335 ILE A CA 1
ATOM 2455 C C . ILE A 1 335 ? -17.123 8.608 -0.072 1.00 96.31 335 ILE A C 1
ATOM 2457 O O . ILE A 1 335 ? -17.360 9.294 -1.061 1.00 96.31 335 ILE A O 1
ATOM 2461 N N . VAL A 1 336 ? -17.994 8.514 0.934 1.00 96.75 336 VAL A N 1
ATOM 2462 C CA . VAL A 1 336 ? -19.253 9.271 0.972 1.00 96.75 336 VAL A CA 1
ATOM 2463 C C . VAL A 1 336 ? -19.026 10.722 1.389 1.00 96.75 336 VAL A C 1
ATOM 2465 O O . VAL A 1 336 ? -19.776 11.594 0.950 1.00 96.75 336 VAL A O 1
ATOM 2468 N N . HIS A 1 337 ? -18.002 10.996 2.200 1.00 96.69 337 HIS A N 1
ATOM 2469 C CA . HIS A 1 337 ? -17.651 12.357 2.596 1.00 96.69 337 HIS A CA 1
ATOM 2470 C C . HIS A 1 337 ? -16.890 13.112 1.496 1.00 96.69 337 HIS A C 1
ATOM 2472 O O . HIS A 1 337 ? -17.202 14.273 1.227 1.00 96.69 337 HIS A O 1
ATOM 2478 N N . SER A 1 338 ? -15.993 12.434 0.770 1.00 95.56 338 SER A N 1
ATOM 2479 C CA . SER A 1 338 ? -15.094 13.063 -0.209 1.00 95.56 338 SER A CA 1
ATOM 2480 C C . SER A 1 338 ? -15.754 13.871 -1.347 1.00 95.56 338 SER A C 1
ATOM 2482 O O . SER A 1 338 ? -15.110 14.774 -1.879 1.00 95.56 338 SER A O 1
ATOM 2484 N N . PRO A 1 339 ? -17.004 13.615 -1.793 1.00 94.69 339 PRO A N 1
ATOM 2485 C CA . PRO A 1 339 ? -17.700 14.474 -2.752 1.00 94.69 339 PRO A CA 1
ATOM 2486 C C . PRO A 1 339 ? -18.197 15.791 -2.152 1.00 94.69 339 PRO A C 1
ATOM 2488 O O . PRO A 1 339 ? -18.561 16.693 -2.905 1.00 94.69 339 PRO A O 1
ATOM 2491 N N . LEU A 1 340 ? -18.251 15.885 -0.824 1.00 92.38 340 LEU A N 1
ATOM 2492 C CA . LEU A 1 340 ? -18.755 17.030 -0.076 1.00 92.38 340 LEU A CA 1
ATOM 2493 C C . LEU A 1 340 ? -17.637 17.871 0.539 1.00 92.38 340 LEU A C 1
ATOM 2495 O O . LEU A 1 340 ? -17.949 18.947 1.052 1.00 92.38 340 LEU A O 1
ATOM 2499 N N . ASP A 1 341 ? -16.392 17.393 0.544 1.00 94.56 341 ASP A N 1
ATOM 2500 C CA . ASP A 1 341 ? -15.268 18.103 1.151 1.00 94.56 341 ASP A CA 1
ATOM 2501 C C . ASP A 1 341 ? -13.910 17.801 0.499 1.00 94.56 341 ASP A C 1
ATOM 2503 O O . ASP A 1 341 ? -13.883 17.289 -0.614 1.00 94.56 341 ASP A O 1
ATOM 2507 N N . TRP A 1 342 ? -12.800 18.213 1.127 1.00 93.31 342 TRP A N 1
ATOM 2508 C CA . TRP A 1 342 ? -11.416 18.126 0.621 1.00 93.31 342 TRP A CA 1
ATOM 2509 C C . TRP A 1 342 ? -10.523 17.180 1.447 1.00 93.31 342 TRP A C 1
ATOM 2511 O O . TRP A 1 342 ? -9.329 17.403 1.638 1.00 93.31 342 TRP A O 1
ATOM 2521 N N . ASP A 1 343 ? -11.110 16.090 1.936 1.00 89.38 343 ASP A N 1
ATOM 2522 C CA . ASP A 1 343 ? -10.541 15.210 2.971 1.00 89.38 343 ASP A CA 1
ATOM 2523 C C . ASP A 1 343 ? -9.189 14.580 2.596 1.00 89.38 343 ASP A C 1
ATOM 2525 O O . ASP A 1 343 ? -8.344 14.337 3.462 1.00 89.38 343 ASP A O 1
ATOM 2529 N N . TRP A 1 344 ? -8.944 14.353 1.297 1.00 91.12 344 TRP A N 1
ATOM 2530 C CA . TRP A 1 344 ? -7.699 13.764 0.777 1.00 91.12 344 TRP A CA 1
ATOM 2531 C C . TRP A 1 344 ? -6.462 14.634 1.014 1.00 91.12 344 TRP A C 1
ATOM 2533 O O . TRP A 1 344 ? -5.346 14.118 1.015 1.00 91.12 344 TRP A O 1
ATOM 2543 N N . GLN A 1 345 ? -6.650 15.933 1.250 1.00 92.12 345 GLN A N 1
ATOM 2544 C CA . GLN A 1 345 ? -5.572 16.863 1.582 1.00 92.12 345 GLN A CA 1
ATOM 2545 C C . GLN A 1 345 ? -5.204 16.827 3.071 1.00 92.12 345 GLN A C 1
ATOM 2547 O O . GLN A 1 345 ? -4.260 17.498 3.476 1.00 92.12 345 GLN A O 1
ATOM 2552 N N . MET A 1 346 ? -5.933 16.060 3.894 1.00 94.38 346 MET A N 1
ATOM 2553 C CA . MET A 1 346 ? -5.703 15.925 5.333 1.00 94.38 346 MET A CA 1
ATOM 2554 C C . MET A 1 346 ? -4.969 14.606 5.607 1.00 94.38 346 MET A C 1
ATOM 2556 O O . MET A 1 346 ? -5.617 13.554 5.698 1.00 94.38 346 MET A O 1
ATOM 2560 N N . PRO A 1 347 ? -3.626 14.599 5.759 1.00 94.06 347 PRO A N 1
ATOM 2561 C CA . PRO A 1 347 ? -2.858 13.355 5.769 1.00 94.06 347 PRO A CA 1
ATOM 2562 C C . PRO A 1 347 ? -3.216 12.444 6.941 1.00 94.06 347 PRO A C 1
ATOM 2564 O O . PRO A 1 347 ? -3.312 11.234 6.768 1.00 94.06 347 PRO A O 1
ATOM 2567 N N . ALA A 1 348 ? -3.465 13.014 8.124 1.00 91.81 348 ALA A N 1
ATOM 2568 C CA . ALA A 1 348 ? -3.819 12.249 9.318 1.00 91.81 348 ALA A CA 1
ATOM 2569 C C . ALA A 1 348 ? -5.135 11.466 9.153 1.00 91.81 348 ALA A C 1
ATOM 2571 O O . ALA A 1 348 ? -5.233 10.327 9.602 1.00 91.81 348 ALA A O 1
ATOM 2572 N N . LEU A 1 349 ? -6.119 12.054 8.468 1.00 95.94 349 LEU A N 1
ATOM 2573 C CA . LEU A 1 349 ? -7.394 11.415 8.151 1.00 95.94 349 LEU A CA 1
ATOM 2574 C C . LEU A 1 349 ? -7.238 10.404 7.007 1.00 95.94 349 LEU A C 1
ATOM 2576 O O . LEU A 1 349 ? -7.609 9.237 7.136 1.00 95.94 349 LEU A O 1
ATOM 2580 N N . SER A 1 350 ? -6.618 10.829 5.908 1.00 95.62 350 SER A N 1
ATOM 2581 C CA . SER A 1 350 ? -6.456 10.008 4.705 1.00 95.62 350 SER A CA 1
ATOM 2582 C C . SER A 1 350 ? -5.574 8.783 4.932 1.00 95.62 350 SER A C 1
ATOM 2584 O O . SER A 1 350 ? -5.811 7.732 4.339 1.00 95.62 350 SER A O 1
ATOM 2586 N N . LEU A 1 351 ? -4.600 8.862 5.844 1.00 95.94 351 LEU A N 1
ATOM 2587 C CA . LEU A 1 351 ? -3.784 7.716 6.237 1.00 95.94 351 LEU A CA 1
ATOM 2588 C C . LEU A 1 351 ? -4.636 6.586 6.832 1.00 95.94 351 LEU A C 1
ATOM 2590 O O . LEU A 1 351 ? -4.387 5.422 6.519 1.00 95.94 351 LEU A O 1
ATOM 2594 N N . VAL A 1 352 ? -5.665 6.901 7.629 1.00 97.06 352 VAL A N 1
ATOM 2595 C CA . VAL A 1 352 ? -6.593 5.892 8.174 1.00 97.06 352 VAL A CA 1
ATOM 2596 C C . VAL A 1 352 ? -7.300 5.167 7.030 1.00 97.06 352 VAL A C 1
ATOM 2598 O O . VAL A 1 352 ? -7.264 3.935 6.964 1.00 97.06 352 VAL A O 1
ATOM 2601 N N . ALA A 1 353 ? -7.870 5.918 6.083 1.00 96.19 353 ALA A N 1
ATOM 2602 C CA . ALA A 1 353 ? -8.536 5.354 4.913 1.00 96.19 353 ALA A CA 1
ATOM 2603 C C . ALA A 1 353 ? -7.575 4.515 4.052 1.00 96.19 353 ALA A C 1
ATOM 2605 O O . ALA A 1 353 ? -7.908 3.393 3.677 1.00 96.19 353 ALA A O 1
ATOM 2606 N N . PHE A 1 354 ? -6.351 4.983 3.793 1.00 95.81 354 PHE A N 1
ATOM 2607 C CA . PHE A 1 354 ? -5.385 4.237 2.982 1.00 95.81 354 PHE A CA 1
ATOM 2608 C C . PHE A 1 354 ? -4.858 2.970 3.659 1.00 95.81 354 PHE A C 1
ATOM 2610 O O . PHE A 1 354 ? -4.645 1.966 2.976 1.00 95.81 354 PHE A O 1
ATOM 2617 N N . VAL A 1 355 ? -4.697 2.956 4.985 1.00 97.38 355 VAL A N 1
ATOM 2618 C CA . VAL A 1 355 ? -4.349 1.725 5.714 1.00 97.38 355 VAL A CA 1
ATOM 2619 C C . VAL A 1 355 ? -5.493 0.709 5.627 1.00 97.38 355 VAL A C 1
ATOM 2621 O O . VAL A 1 355 ? -5.237 -0.473 5.378 1.00 97.38 355 VAL A O 1
ATOM 2624 N N . LEU A 1 356 ? -6.750 1.150 5.752 1.00 97.44 356 LEU A N 1
ATOM 2625 C CA . LEU A 1 356 ? -7.926 0.289 5.566 1.00 97.44 356 LEU A CA 1
ATOM 2626 C C . LEU A 1 356 ? -8.041 -0.224 4.125 1.00 97.44 356 LEU A C 1
ATOM 2628 O O . LEU A 1 356 ? -8.274 -1.413 3.919 1.00 97.44 356 LEU A O 1
ATOM 2632 N N . ALA A 1 357 ? -7.811 0.632 3.129 1.00 96.62 357 ALA A N 1
ATOM 2633 C CA . ALA A 1 357 ? -7.769 0.252 1.719 1.00 96.62 357 ALA A CA 1
ATOM 2634 C C . ALA A 1 357 ? -6.665 -0.781 1.449 1.00 96.62 357 ALA A C 1
ATOM 2636 O O . ALA A 1 357 ? -6.904 -1.797 0.796 1.00 96.62 357 ALA A O 1
ATOM 2637 N N . GLY A 1 358 ? -5.474 -0.578 2.019 1.00 95.75 358 GLY A N 1
ATOM 2638 C CA . GLY A 1 358 ? -4.373 -1.537 1.968 1.00 95.75 358 GLY A CA 1
ATOM 2639 C C . GLY A 1 358 ? -4.724 -2.879 2.615 1.00 95.75 358 GLY A C 1
ATOM 2640 O O . GLY A 1 358 ? -4.346 -3.929 2.092 1.00 95.75 358 GLY A O 1
ATOM 2641 N N . LEU A 1 359 ? -5.483 -2.870 3.717 1.00 95.88 359 LEU A N 1
ATOM 2642 C CA . LEU A 1 359 ? -5.977 -4.087 4.363 1.00 95.88 359 LEU A CA 1
ATOM 2643 C C . LEU A 1 359 ? -7.000 -4.805 3.475 1.00 95.88 359 LEU A C 1
ATOM 2645 O O . LEU A 1 359 ? -6.883 -6.012 3.279 1.00 95.88 359 LEU A O 1
ATOM 2649 N N . VAL A 1 360 ? -7.968 -4.084 2.904 1.00 96.25 360 VAL A N 1
ATOM 2650 C CA . VAL A 1 360 ? -8.965 -4.646 1.978 1.00 96.25 360 VAL A CA 1
ATOM 2651 C C . VAL A 1 360 ? -8.289 -5.259 0.753 1.00 96.25 360 VAL A C 1
ATOM 2653 O O . VAL A 1 360 ? -8.610 -6.388 0.380 1.00 96.25 360 VAL A O 1
ATOM 2656 N N . LEU A 1 361 ? -7.303 -4.573 0.170 1.00 95.06 361 LEU A N 1
ATOM 2657 C CA . LEU A 1 361 ? -6.488 -5.104 -0.923 1.00 95.06 361 LEU A CA 1
ATOM 2658 C C . LEU A 1 361 ? -5.731 -6.366 -0.501 1.00 95.06 361 LEU A C 1
ATOM 2660 O O . LEU A 1 361 ? -5.772 -7.363 -1.216 1.00 95.06 361 LEU A O 1
ATOM 2664 N N . ALA A 1 362 ? -5.094 -6.371 0.673 1.00 93.00 362 ALA A N 1
ATOM 2665 C CA . ALA A 1 362 ? -4.388 -7.547 1.176 1.00 93.00 362 ALA A CA 1
ATOM 2666 C C . ALA A 1 362 ? -5.331 -8.745 1.383 1.00 93.00 362 ALA A C 1
ATOM 2668 O O . ALA A 1 362 ? -4.991 -9.859 0.989 1.00 93.00 362 ALA A O 1
ATOM 2669 N N . LEU A 1 363 ? -6.531 -8.520 1.929 1.00 92.12 363 LEU A N 1
ATOM 2670 C CA . LEU A 1 363 ? -7.560 -9.553 2.086 1.00 92.12 363 LEU A CA 1
ATOM 2671 C C . LEU A 1 363 ? -8.065 -10.069 0.728 1.00 92.12 363 LEU A C 1
ATOM 2673 O O . LEU A 1 363 ? -8.282 -11.270 0.568 1.00 92.12 363 LEU A O 1
ATOM 2677 N N . ALA A 1 364 ? -8.222 -9.186 -0.262 1.00 91.19 364 ALA A N 1
ATOM 2678 C CA . ALA A 1 364 ? -8.609 -9.549 -1.624 1.00 91.19 364 ALA A CA 1
ATOM 2679 C C . ALA A 1 364 ? -7.511 -10.336 -2.362 1.00 91.19 364 ALA A C 1
ATOM 2681 O O . ALA A 1 364 ? -7.809 -11.259 -3.120 1.00 91.19 364 ALA A O 1
ATOM 2682 N N . GLU A 1 365 ? -6.239 -10.004 -2.143 1.00 86.56 365 GLU A N 1
ATOM 2683 C CA . GLU A 1 365 ? -5.098 -10.737 -2.695 1.00 86.56 365 GLU A CA 1
ATOM 2684 C C . GLU A 1 365 ? -4.914 -12.100 -2.036 1.00 86.56 365 GLU A C 1
ATOM 2686 O O . GLU A 1 365 ? -4.644 -13.077 -2.730 1.00 86.56 365 GLU A O 1
ATOM 2691 N N . ASP A 1 366 ? -5.057 -12.189 -0.712 1.00 78.00 366 ASP A N 1
ATOM 2692 C CA . ASP A 1 366 ? -4.977 -13.458 0.012 1.00 78.00 366 ASP A CA 1
ATOM 2693 C C . ASP A 1 366 ? -6.122 -14.395 -0.421 1.00 78.00 366 ASP A C 1
ATOM 2695 O O . ASP A 1 366 ? -5.917 -15.600 -0.546 1.00 78.00 366 ASP A O 1
ATOM 2699 N N . ALA A 1 367 ? -7.291 -13.845 -0.773 1.00 63.28 367 ALA A N 1
ATOM 2700 C CA . ALA A 1 367 ? -8.375 -14.569 -1.439 1.00 63.28 367 ALA A CA 1
ATOM 2701 C C . ALA A 1 367 ? -8.012 -15.043 -2.852 1.00 63.28 367 ALA A C 1
ATOM 2703 O O . ALA A 1 367 ? -8.319 -16.174 -3.233 1.00 63.28 367 ALA A O 1
ATOM 2704 N N . GLY A 1 368 ? -7.342 -14.186 -3.626 1.00 54.34 368 GLY A N 1
ATOM 2705 C CA . GLY A 1 368 ? -6.761 -14.540 -4.918 1.00 54.34 368 GLY A CA 1
ATOM 2706 C C . GLY A 1 368 ? -5.745 -15.671 -4.779 1.00 54.34 368 GLY A C 1
ATOM 2707 O O . GLY A 1 368 ? -5.784 -16.612 -5.549 1.00 54.34 368 GLY A O 1
ATOM 2708 N N . ARG A 1 369 ? -4.908 -15.662 -3.738 1.00 56.41 369 ARG A N 1
ATOM 2709 C CA . ARG A 1 369 ? -3.942 -16.734 -3.450 1.00 56.41 369 ARG A CA 1
ATOM 2710 C C . ARG A 1 369 ? -4.571 -18.007 -2.894 1.00 56.41 369 ARG A C 1
ATOM 2712 O O . ARG A 1 369 ? -4.025 -19.071 -3.133 1.00 56.41 369 ARG A O 1
ATOM 2719 N N . ALA A 1 370 ? -5.691 -17.920 -2.177 1.00 47.06 370 ALA A N 1
ATOM 2720 C CA . ALA A 1 370 ? -6.431 -19.083 -1.682 1.00 47.06 370 ALA A CA 1
ATOM 2721 C C . ALA A 1 370 ? -7.281 -19.741 -2.787 1.00 47.06 370 ALA A C 1
ATOM 2723 O O . ALA A 1 370 ? -7.364 -20.962 -2.852 1.00 47.06 370 ALA A O 1
ATOM 2724 N N . SER A 1 371 ? -7.843 -18.952 -3.712 1.00 39.97 371 SER A N 1
ATOM 2725 C CA . SER A 1 371 ? -8.542 -19.453 -4.910 1.00 39.97 371 SER A CA 1
ATOM 2726 C C . SER A 1 371 ? -7.578 -19.924 -6.005 1.00 39.97 371 SER A C 1
ATOM 2728 O O . SER A 1 371 ? -7.837 -20.944 -6.631 1.00 39.97 371 SER A O 1
ATOM 2730 N N . VAL A 1 372 ? -6.407 -19.296 -6.143 1.00 41.62 372 VAL A N 1
ATOM 2731 C CA . VAL A 1 372 ? -5.234 -19.835 -6.866 1.00 41.62 372 VAL A CA 1
ATOM 2732 C C . VAL A 1 372 ? -4.518 -20.922 -6.041 1.00 41.62 372 VAL A C 1
ATOM 2734 O O . VAL A 1 372 ? -3.626 -21.587 -6.538 1.00 41.62 372 VAL A O 1
ATOM 2737 N N . GLY A 1 373 ? -4.938 -21.164 -4.796 1.00 33.53 373 GLY A N 1
ATOM 2738 C CA . GLY A 1 373 ? -4.510 -22.297 -3.970 1.00 33.53 373 GLY A CA 1
ATOM 2739 C C . GLY A 1 373 ? -5.345 -23.559 -4.212 1.00 33.53 373 GLY A C 1
ATOM 2740 O O . GLY A 1 373 ? -4.848 -24.660 -4.012 1.00 33.53 373 GLY A O 1
ATOM 2741 N N . ALA A 1 374 ? -6.582 -23.406 -4.703 1.00 34.91 374 ALA A N 1
ATOM 2742 C CA . ALA A 1 374 ? -7.428 -24.498 -5.204 1.00 34.91 374 ALA A CA 1
ATOM 2743 C C . ALA A 1 374 ? -7.393 -24.616 -6.743 1.00 34.91 374 ALA A C 1
ATOM 2745 O O . ALA A 1 374 ? -7.584 -25.695 -7.288 1.00 34.91 374 ALA A O 1
ATOM 2746 N N . SER A 1 375 ? -7.066 -23.521 -7.436 1.00 34.34 375 SER A N 1
ATOM 2747 C CA . SER A 1 375 ? -6.607 -23.483 -8.829 1.00 34.34 375 SER A CA 1
ATOM 2748 C C . SER A 1 375 ? -5.095 -23.265 -8.890 1.00 34.34 375 SER A C 1
ATOM 2750 O O . SER A 1 375 ? -4.579 -22.614 -9.803 1.00 34.34 375 SER A O 1
ATOM 2752 N N . ALA A 1 376 ? -4.366 -23.872 -7.953 1.00 37.31 376 ALA A N 1
ATOM 2753 C CA . ALA A 1 376 ? -3.038 -24.342 -8.269 1.00 37.31 376 ALA A CA 1
ATOM 2754 C C . ALA A 1 376 ? -3.273 -25.528 -9.209 1.00 37.31 376 ALA A C 1
ATOM 2756 O O . ALA A 1 376 ? -3.131 -26.690 -8.837 1.00 37.31 376 ALA A O 1
ATOM 2757 N N . ALA A 1 377 ? -3.594 -25.220 -10.472 1.00 37.31 377 ALA A N 1
ATOM 2758 C CA . ALA A 1 377 ? -2.842 -25.878 -11.516 1.00 37.31 377 ALA A CA 1
ATOM 2759 C C . ALA A 1 377 ? -1.405 -25.702 -11.049 1.00 37.31 377 ALA A C 1
ATOM 2761 O O . ALA A 1 377 ? -0.935 -24.571 -10.950 1.00 37.31 377 ALA A O 1
ATOM 2762 N N . SER A 1 378 ? -0.840 -26.795 -10.541 1.00 37.22 378 SER A N 1
ATOM 2763 C CA . SER A 1 378 ? 0.557 -26.934 -10.200 1.00 37.22 378 SER A CA 1
ATOM 2764 C C . SER A 1 378 ? 1.344 -26.022 -11.137 1.00 37.22 378 SER A C 1
ATOM 2766 O O . SER A 1 378 ? 1.520 -26.356 -12.310 1.00 37.22 378 SER A O 1
ATOM 2768 N N . ALA A 1 379 ? 1.760 -24.845 -10.651 1.00 46.97 379 ALA A N 1
ATOM 2769 C CA . ALA A 1 379 ? 2.873 -24.160 -11.267 1.00 46.97 379 ALA A CA 1
ATOM 2770 C C . ALA A 1 379 ? 3.979 -25.173 -11.047 1.00 46.97 379 ALA A C 1
ATOM 2772 O O . ALA A 1 379 ? 4.425 -25.390 -9.914 1.00 46.97 379 ALA A O 1
ATOM 2773 N N . SER A 1 380 ? 4.234 -25.963 -12.088 1.00 52.50 380 SER A N 1
ATOM 2774 C CA . SER A 1 380 ? 5.213 -27.026 -12.018 1.00 52.50 380 SER A CA 1
ATOM 2775 C C . SER A 1 380 ? 6.472 -26.367 -11.475 1.00 52.50 380 SER A C 1
ATOM 2777 O O . SER A 1 380 ? 6.803 -25.275 -11.951 1.00 52.50 380 SER A O 1
ATOM 2779 N N . PRO A 1 381 ? 7.126 -26.949 -10.451 1.00 65.12 381 PRO A N 1
ATOM 2780 C CA . PRO A 1 381 ? 8.351 -26.373 -9.919 1.00 65.12 381 PRO A CA 1
ATOM 2781 C C . PRO A 1 381 ? 9.236 -26.005 -11.104 1.00 65.12 381 PRO A C 1
ATOM 2783 O O . PRO A 1 381 ? 9.350 -26.810 -12.036 1.00 65.12 381 PRO A O 1
ATOM 2786 N N . LEU A 1 382 ? 9.744 -24.768 -11.124 1.00 77.50 382 LEU A N 1
ATOM 2787 C CA . LEU A 1 382 ? 10.511 -24.285 -12.265 1.00 77.50 382 LEU A CA 1
ATOM 2788 C C . LEU A 1 382 ? 11.661 -25.267 -12.486 1.00 77.50 382 LEU A C 1
ATOM 2790 O O . LEU A 1 382 ? 12.461 -25.532 -11.591 1.00 77.50 382 LEU A O 1
ATOM 2794 N N . ARG A 1 383 ? 11.671 -25.873 -13.668 1.00 85.62 383 ARG A N 1
ATOM 2795 C CA . ARG A 1 383 ? 12.608 -26.925 -14.046 1.00 85.62 383 ARG A CA 1
ATOM 2796 C C . ARG A 1 383 ? 13.370 -26.468 -15.266 1.00 85.62 383 ARG A C 1
ATOM 2798 O O . ARG A 1 383 ? 12.782 -25.979 -16.233 1.00 85.62 383 ARG A O 1
ATOM 2805 N N . VAL A 1 384 ? 14.674 -26.696 -15.231 1.00 90.75 384 VAL A N 1
ATOM 2806 C CA . VAL A 1 384 ? 15.497 -26.600 -16.426 1.00 90.75 384 VAL A CA 1
ATOM 2807 C C . VAL A 1 384 ? 15.082 -27.724 -17.368 1.00 90.75 384 VAL A C 1
ATOM 2809 O O . VAL A 1 384 ? 15.113 -28.903 -17.017 1.00 90.75 384 VAL A O 1
ATOM 2812 N N . THR A 1 385 ? 14.678 -27.353 -18.577 1.00 92.94 385 THR A N 1
ATOM 2813 C CA . THR A 1 385 ? 14.458 -28.299 -19.669 1.00 92.94 385 THR A CA 1
ATOM 2814 C C . THR A 1 385 ? 15.720 -28.362 -20.509 1.00 92.94 385 THR A C 1
ATOM 2816 O O . THR A 1 385 ? 16.080 -27.375 -21.146 1.00 92.94 385 THR A O 1
ATOM 2819 N N . TRP A 1 386 ? 16.375 -29.517 -20.528 1.00 95.00 386 TRP A N 1
ATOM 2820 C CA . TRP A 1 386 ? 17.557 -29.751 -21.352 1.00 95.00 386 TRP A CA 1
ATOM 2821 C C . TRP A 1 386 ? 17.160 -30.151 -22.772 1.00 95.00 386 TRP A C 1
ATOM 2823 O O . TRP A 1 386 ? 16.316 -31.025 -22.966 1.00 95.00 386 TRP A O 1
ATOM 2833 N N . MET A 1 387 ? 17.788 -29.535 -23.767 1.00 95.56 387 MET A N 1
ATOM 2834 C CA . MET A 1 387 ? 17.655 -29.890 -25.179 1.00 95.56 387 MET A CA 1
ATOM 2835 C C . MET A 1 387 ? 19.026 -30.157 -25.794 1.00 95.56 387 MET A C 1
ATOM 2837 O O . MET A 1 387 ? 20.049 -29.810 -25.208 1.00 95.56 387 MET A O 1
ATOM 2841 N N . ARG A 1 388 ? 19.052 -30.797 -26.969 1.00 95.38 388 ARG A N 1
ATOM 2842 C CA . ARG A 1 388 ? 20.294 -31.026 -27.721 1.00 95.38 388 ARG A CA 1
ATOM 2843 C C . ARG A 1 388 ? 20.980 -29.685 -28.000 1.00 95.38 388 ARG A C 1
ATOM 2845 O O . ARG A 1 388 ? 20.325 -28.773 -28.501 1.00 95.38 388 ARG A O 1
ATOM 2852 N N . GLY A 1 389 ? 22.261 -29.611 -27.668 1.00 94.31 389 GLY A N 1
ATOM 2853 C CA . GLY A 1 389 ? 23.142 -28.484 -27.948 1.00 94.31 389 GLY A CA 1
ATOM 2854 C C . GLY A 1 389 ? 24.185 -28.823 -29.014 1.00 94.31 389 GLY A C 1
ATOM 2855 O O . GLY A 1 389 ? 24.096 -29.850 -29.691 1.00 94.31 389 GLY A O 1
ATOM 2856 N N . ALA A 1 390 ? 25.188 -27.960 -29.135 1.00 94.75 390 ALA A N 1
ATOM 2857 C CA . ALA A 1 390 ? 26.363 -28.165 -29.971 1.00 94.75 390 ALA A CA 1
ATOM 2858 C C . ALA A 1 390 ? 27.194 -29.367 -29.493 1.00 94.75 390 ALA A C 1
ATOM 2860 O O . ALA A 1 390 ? 27.259 -29.638 -28.290 1.00 94.75 390 ALA A O 1
ATOM 2861 N N . ALA A 1 391 ? 27.876 -30.033 -30.427 1.00 95.06 391 ALA A N 1
ATOM 2862 C CA . ALA A 1 391 ? 28.734 -31.191 -30.168 1.00 95.06 391 ALA A CA 1
ATOM 2863 C C . ALA A 1 391 ? 30.206 -30.877 -30.507 1.00 95.06 391 ALA A C 1
ATOM 2865 O O . ALA A 1 391 ? 30.719 -31.329 -31.535 1.00 95.06 391 ALA A O 1
ATOM 2866 N N . PRO A 1 392 ? 30.892 -30.041 -29.702 1.00 93.75 392 PRO A N 1
ATOM 2867 C CA . PRO A 1 392 ? 32.292 -29.714 -29.937 1.00 93.75 392 PRO A CA 1
ATOM 2868 C C . PRO A 1 392 ? 33.193 -30.943 -29.759 1.00 93.75 392 PRO A C 1
ATOM 2870 O O . PRO A 1 392 ? 32.971 -31.789 -28.890 1.00 93.75 392 PRO A O 1
ATOM 2873 N N . ALA A 1 393 ? 34.257 -31.013 -30.561 1.00 89.75 393 ALA A N 1
ATOM 2874 C CA . ALA A 1 393 ? 35.175 -32.149 -30.585 1.00 89.75 393 ALA A CA 1
ATOM 2875 C C . ALA A 1 393 ? 35.716 -32.507 -29.187 1.00 89.75 393 ALA A C 1
ATOM 2877 O O . ALA A 1 393 ? 36.134 -31.642 -28.415 1.00 89.75 393 ALA A O 1
ATOM 2878 N N . GLY A 1 394 ? 35.713 -33.804 -28.870 1.00 91.38 394 GLY A N 1
ATOM 2879 C CA . GLY A 1 394 ? 36.207 -34.336 -27.598 1.00 91.38 394 GLY A CA 1
ATOM 2880 C C . GLY A 1 394 ? 35.272 -34.145 -26.399 1.00 91.38 394 GLY A C 1
ATOM 2881 O O . GLY A 1 394 ? 35.590 -34.636 -25.317 1.00 91.38 394 GLY A O 1
ATOM 2882 N N . THR A 1 395 ? 34.124 -33.477 -26.558 1.00 94.75 395 THR A N 1
ATOM 2883 C CA . THR A 1 395 ? 33.122 -33.363 -25.490 1.00 94.75 395 THR A CA 1
ATOM 2884 C C . THR A 1 395 ? 32.292 -34.648 -25.391 1.00 94.75 395 THR A C 1
ATOM 2886 O O . THR A 1 395 ? 31.774 -35.120 -26.401 1.00 94.75 395 THR A O 1
ATOM 2889 N N . PRO A 1 396 ? 32.149 -35.256 -24.197 1.00 95.62 396 PRO A N 1
ATOM 2890 C CA . PRO A 1 396 ? 31.258 -36.397 -24.017 1.00 95.62 396 PRO A CA 1
ATOM 2891 C C . PRO A 1 396 ? 29.800 -36.039 -24.324 1.00 95.62 396 PRO A C 1
ATOM 2893 O O . PRO A 1 396 ? 29.286 -35.063 -23.780 1.00 95.62 396 PRO A O 1
ATOM 2896 N N . ALA A 1 397 ? 29.098 -36.902 -25.065 1.00 94.56 397 ALA A N 1
ATOM 2897 C CA . ALA A 1 397 ? 27.728 -36.669 -25.549 1.00 94.56 397 ALA A CA 1
ATOM 2898 C C . ALA A 1 397 ? 26.704 -36.269 -24.468 1.00 94.56 397 ALA A C 1
ATOM 2900 O O . ALA A 1 397 ? 25.702 -35.610 -24.748 1.00 94.56 397 ALA A O 1
ATOM 2901 N N . ARG A 1 398 ? 26.937 -36.644 -23.202 1.00 94.25 398 ARG A N 1
ATOM 2902 C CA . ARG A 1 398 ? 26.076 -36.236 -22.080 1.00 94.25 398 ARG A CA 1
ATOM 2903 C C . ARG A 1 398 ? 26.057 -34.718 -21.843 1.00 94.25 398 ARG A C 1
ATOM 2905 O O . ARG A 1 398 ? 25.072 -34.241 -21.283 1.00 94.25 398 ARG A O 1
ATOM 2912 N N . TYR A 1 399 ? 27.098 -34.000 -22.275 1.00 95.44 399 TYR A N 1
ATOM 2913 C CA . TYR A 1 399 ? 27.261 -32.548 -22.140 1.00 95.44 399 TYR A CA 1
ATOM 2914 C C . TYR A 1 399 ? 26.887 -31.762 -23.404 1.00 95.44 399 TYR A C 1
ATOM 2916 O O . TYR A 1 399 ? 26.924 -30.535 -23.377 1.00 95.44 399 TYR A O 1
ATOM 2924 N N . ASP A 1 400 ? 26.487 -32.429 -24.490 1.00 95.56 400 ASP A N 1
ATOM 2925 C CA . ASP A 1 400 ? 26.035 -31.780 -25.731 1.00 95.56 400 ASP A CA 1
ATOM 2926 C C . ASP A 1 400 ? 24.581 -31.313 -25.592 1.00 95.56 400 ASP A C 1
ATOM 2928 O O . ASP A 1 400 ? 23.667 -31.725 -26.318 1.00 95.56 400 ASP A O 1
ATOM 2932 N N . LYS A 1 401 ? 24.344 -30.500 -24.561 1.00 96.44 401 LYS A N 1
ATOM 2933 C CA . LYS A 1 401 ? 23.024 -30.046 -24.147 1.00 96.44 401 LYS A CA 1
ATOM 2934 C C . LYS A 1 401 ? 23.075 -28.605 -23.679 1.00 96.44 401 LYS A C 1
ATOM 2936 O O . LYS A 1 401 ? 23.976 -28.218 -22.948 1.00 96.44 401 LYS A O 1
ATOM 2941 N N . VAL A 1 402 ? 22.025 -27.871 -24.010 1.00 97.00 402 VAL A N 1
ATOM 2942 C CA . VAL A 1 402 ? 21.727 -26.554 -23.448 1.00 97.00 402 VAL A CA 1
ATOM 2943 C C . VAL A 1 402 ? 20.405 -26.644 -22.707 1.00 97.00 402 VAL A C 1
ATOM 2945 O O . VAL A 1 402 ? 19.463 -27.300 -23.165 1.00 97.00 402 VAL A O 1
ATOM 2948 N N . GLY A 1 403 ? 20.340 -26.054 -21.524 1.00 96.31 403 GLY A N 1
ATOM 2949 C CA . GLY A 1 403 ? 19.127 -26.011 -20.733 1.00 96.31 403 GLY A CA 1
ATOM 2950 C C . GLY A 1 403 ? 18.400 -24.685 -20.906 1.00 96.31 403 GLY A C 1
ATOM 2951 O O . GLY A 1 403 ? 18.979 -23.666 -21.271 1.00 96.31 403 GLY A O 1
ATOM 2952 N N . VAL A 1 404 ? 17.099 -24.699 -20.642 1.00 96.00 404 VAL A N 1
ATOM 2953 C CA . VAL A 1 404 ? 16.298 -23.481 -20.506 1.00 96.00 404 VAL A CA 1
ATOM 2954 C C . VAL A 1 404 ? 15.386 -23.593 -19.301 1.00 96.00 404 VAL A C 1
ATOM 2956 O O . VAL A 1 404 ? 14.651 -24.571 -19.146 1.00 96.00 404 VAL A O 1
ATOM 2959 N N . LEU A 1 405 ? 15.398 -22.565 -18.466 1.00 94.56 405 LEU A N 1
ATOM 2960 C CA . LEU A 1 405 ? 14.389 -22.345 -17.447 1.00 94.56 405 LEU A CA 1
ATOM 2961 C C . LEU A 1 405 ? 13.293 -21.469 -18.057 1.00 94.56 405 LEU A C 1
ATOM 2963 O O . LEU A 1 405 ? 13.549 -20.330 -18.443 1.00 94.56 405 LEU A O 1
ATOM 2967 N N . LYS A 1 406 ? 12.079 -22.006 -18.186 1.00 93.88 406 LYS A N 1
ATOM 2968 C CA . LYS A 1 406 ? 10.946 -21.304 -18.810 1.00 93.88 406 LYS A CA 1
ATOM 2969 C C . LYS A 1 406 ? 10.042 -20.705 -17.740 1.00 93.88 406 LYS A C 1
ATOM 2971 O O . LYS A 1 406 ? 9.612 -21.422 -16.841 1.00 93.88 406 LYS A O 1
ATOM 2976 N N . ILE A 1 407 ? 9.733 -19.418 -17.859 1.00 92.12 407 ILE A N 1
ATOM 2977 C CA . ILE A 1 407 ? 8.885 -18.668 -16.930 1.00 92.12 407 ILE A CA 1
ATOM 2978 C C . ILE A 1 407 ? 7.594 -18.243 -17.653 1.00 92.12 407 ILE A C 1
ATOM 2980 O O . ILE A 1 407 ? 7.651 -17.734 -18.770 1.00 92.12 407 ILE A O 1
ATOM 2984 N N . GLU A 1 408 ? 6.457 -18.510 -16.997 1.00 79.38 408 GLU A N 1
ATOM 2985 C CA . GLU A 1 408 ? 5.055 -18.468 -17.464 1.00 79.38 408 GLU A CA 1
ATOM 2986 C C . GLU A 1 408 ? 4.590 -17.229 -18.265 1.00 79.38 408 GLU A C 1
ATOM 2988 O O . GLU A 1 408 ? 5.187 -16.166 -18.127 1.00 79.38 408 GLU A O 1
ATOM 2993 N N . PRO A 1 409 ? 3.453 -17.324 -19.000 1.00 79.94 409 PRO A N 1
ATOM 2994 C CA . PRO A 1 409 ? 2.675 -18.541 -19.268 1.00 79.94 409 PRO A CA 1
ATOM 2995 C C . PRO A 1 409 ? 3.177 -19.288 -20.512 1.00 79.94 409 PRO A C 1
ATOM 2997 O O . PRO A 1 409 ? 3.507 -18.681 -21.525 1.00 79.94 409 PRO A O 1
ATOM 3000 N N . SER A 1 410 ? 3.172 -20.625 -20.475 1.00 75.94 410 SER A N 1
ATOM 3001 C CA . SER A 1 410 ? 3.588 -21.471 -21.613 1.00 75.94 410 SER A CA 1
ATOM 3002 C C . SER A 1 410 ? 2.706 -21.317 -22.859 1.00 75.94 410 SER A C 1
ATOM 3004 O O . SER A 1 410 ? 3.147 -21.646 -23.958 1.00 75.94 410 SER A O 1
ATOM 3006 N N . SER A 1 411 ? 1.485 -20.793 -22.703 1.00 84.62 411 SER A N 1
ATOM 3007 C CA . SER A 1 411 ? 0.571 -20.454 -23.798 1.00 84.62 411 SER A CA 1
ATOM 3008 C C . SER A 1 411 ? 0.975 -19.190 -24.567 1.00 84.62 411 SER A C 1
ATOM 3010 O O . SER A 1 411 ? 0.463 -18.952 -25.663 1.00 84.62 411 SER A O 1
ATOM 3012 N N . ALA A 1 412 ? 1.888 -18.374 -24.026 1.00 90.88 412 ALA A N 1
ATOM 3013 C CA . ALA A 1 412 ? 2.431 -17.216 -24.723 1.00 90.88 412 ALA A CA 1
ATOM 3014 C C . ALA A 1 412 ? 3.204 -17.649 -25.973 1.00 90.88 412 ALA A C 1
ATOM 3016 O O . ALA A 1 412 ? 4.008 -18.573 -25.927 1.00 90.88 412 ALA A O 1
ATOM 3017 N N . ARG A 1 413 ? 3.019 -16.959 -27.098 1.00 94.00 413 ARG A N 1
ATOM 3018 C CA . ARG A 1 413 ? 3.770 -17.270 -28.327 1.00 94.00 413 ARG A CA 1
ATOM 3019 C C . ARG A 1 413 ? 5.056 -16.460 -28.461 1.00 94.00 413 ARG A C 1
ATOM 3021 O O . ARG A 1 413 ? 5.973 -16.903 -29.145 1.00 94.00 413 ARG A O 1
ATOM 3028 N N . ASN A 1 414 ? 5.129 -15.288 -27.825 1.00 97.75 414 ASN A N 1
ATOM 3029 C CA . ASN A 1 414 ? 6.327 -14.453 -27.850 1.00 97.75 414 ASN A CA 1
ATOM 3030 C C . ASN A 1 414 ? 7.303 -14.897 -26.759 1.00 97.75 414 ASN A C 1
ATOM 3032 O O . ASN A 1 414 ? 6.884 -15.172 -25.633 1.00 97.75 414 ASN A O 1
ATOM 3036 N N . VAL A 1 415 ? 8.593 -14.939 -27.080 1.00 98.12 415 VAL A N 1
ATOM 3037 C CA . VAL A 1 415 ? 9.644 -15.400 -26.171 1.00 98.12 415 VAL A CA 1
ATOM 3038 C C . VAL A 1 415 ? 10.733 -14.346 -26.061 1.00 98.12 415 VAL A C 1
ATOM 3040 O O . VAL A 1 415 ? 11.314 -13.940 -27.066 1.00 98.12 415 VAL A O 1
ATOM 3043 N N . LEU A 1 416 ? 11.043 -13.946 -24.834 1.00 98.25 416 LEU A N 1
ATOM 3044 C CA . LEU A 1 416 ? 12.291 -13.267 -24.510 1.00 98.25 416 LEU A CA 1
ATOM 3045 C C . LEU A 1 416 ? 13.284 -14.317 -24.003 1.00 98.25 416 LEU A C 1
ATOM 3047 O O . LEU A 1 416 ? 13.088 -14.885 -22.931 1.00 98.25 416 LEU A O 1
ATOM 3051 N N . VAL A 1 417 ? 14.324 -14.602 -24.780 1.00 98.31 417 VAL A N 1
ATOM 3052 C CA . VAL A 1 417 ? 15.424 -15.482 -24.368 1.00 98.31 417 VAL A CA 1
ATOM 3053 C C . VAL A 1 417 ? 16.488 -14.631 -23.685 1.00 98.31 417 VAL A C 1
ATOM 3055 O O . VAL A 1 417 ? 16.901 -13.633 -24.263 1.00 98.31 417 VAL A O 1
ATOM 3058 N N . LEU A 1 418 ? 16.913 -14.996 -22.476 1.00 98.06 418 LEU A N 1
ATOM 3059 C CA . LEU A 1 418 ? 17.904 -14.263 -21.687 1.00 98.06 418 LEU A CA 1
ATOM 3060 C C . LEU A 1 418 ? 19.152 -15.111 -21.437 1.00 98.06 418 LEU A C 1
ATOM 3062 O O . LEU A 1 418 ? 19.062 -16.177 -20.825 1.00 98.06 418 LEU A O 1
ATOM 3066 N N . GLU A 1 419 ? 20.307 -14.605 -21.868 1.00 97.31 419 GLU A N 1
ATOM 3067 C CA . GLU A 1 419 ? 21.623 -15.197 -21.612 1.00 97.31 419 GLU A CA 1
ATOM 3068 C C . GLU A 1 419 ? 22.245 -14.618 -20.322 1.00 97.31 419 GLU A C 1
ATOM 3070 O O . GLU A 1 419 ? 22.398 -13.392 -20.212 1.00 97.31 419 GLU A O 1
ATOM 3075 N N . PRO A 1 420 ? 22.593 -15.454 -19.322 1.00 94.69 420 PRO A N 1
ATOM 3076 C CA . PRO A 1 420 ? 23.164 -14.975 -18.063 1.00 94.69 420 PRO A CA 1
ATOM 3077 C C . PRO A 1 420 ? 24.578 -14.409 -18.209 1.00 94.69 420 PRO A C 1
ATOM 3079 O O . PRO A 1 420 ? 25.349 -14.807 -19.080 1.00 94.69 420 PRO A O 1
ATOM 3082 N N . GLY A 1 421 ? 24.962 -13.541 -17.274 1.00 91.25 421 GLY A N 1
ATOM 3083 C CA . GLY A 1 421 ? 26.332 -13.036 -17.170 1.00 91.25 421 GLY A CA 1
ATOM 3084 C C . GLY A 1 421 ? 27.338 -14.073 -16.656 1.00 91.25 421 GLY A C 1
ATOM 3085 O O . GLY A 1 421 ? 27.007 -15.236 -16.389 1.00 91.25 421 GLY A O 1
ATOM 3086 N N . THR A 1 422 ? 28.583 -13.626 -16.488 1.00 88.06 422 THR A N 1
ATOM 3087 C CA . THR A 1 422 ? 29.683 -14.423 -15.929 1.00 88.06 422 THR A CA 1
ATOM 3088 C C . THR A 1 422 ? 29.288 -15.030 -14.584 1.00 88.06 422 THR A C 1
ATOM 3090 O O . THR A 1 422 ? 28.818 -14.321 -13.697 1.00 88.06 422 THR A O 1
ATOM 3093 N N . SER A 1 423 ? 29.482 -16.342 -14.432 1.00 82.31 423 SER A N 1
ATOM 3094 C CA . SER A 1 423 ? 29.213 -17.090 -13.191 1.00 82.31 423 SER A CA 1
ATOM 3095 C C . SER A 1 423 ? 27.755 -17.070 -12.690 1.00 82.31 423 SER A C 1
ATOM 3097 O O . SER A 1 423 ? 27.495 -17.510 -11.572 1.00 82.31 423 SER A O 1
ATOM 3099 N N . ALA A 1 424 ? 26.796 -16.590 -13.491 1.00 86.12 424 ALA A N 1
ATOM 3100 C CA . ALA A 1 424 ? 25.365 -16.638 -13.185 1.00 86.12 424 ALA A CA 1
ATOM 3101 C C . ALA A 1 424 ? 24.689 -17.857 -13.841 1.00 86.12 424 ALA A C 1
ATOM 3103 O O . ALA A 1 424 ? 24.987 -18.183 -14.988 1.00 86.12 424 ALA A O 1
ATOM 3104 N N . GLY A 1 425 ? 23.765 -18.509 -13.129 1.00 87.44 425 GLY A N 1
ATOM 3105 C CA . GLY A 1 425 ? 22.927 -19.597 -13.658 1.00 87.44 425 GLY A CA 1
ATOM 3106 C C . GLY A 1 425 ? 21.547 -19.117 -14.113 1.00 87.44 425 GLY A C 1
ATOM 3107 O O . GLY A 1 425 ? 21.185 -17.955 -13.914 1.00 87.44 425 GLY A O 1
ATOM 3108 N N . SER A 1 426 ? 20.731 -20.011 -14.674 1.00 90.88 426 SER A N 1
ATOM 3109 C CA . SER A 1 426 ? 19.427 -19.632 -15.245 1.00 90.88 426 SER A CA 1
ATOM 3110 C C . SER A 1 426 ? 18.449 -19.000 -14.232 1.00 90.88 426 SER A C 1
ATOM 3112 O O . SER A 1 426 ? 17.616 -18.158 -14.588 1.00 90.88 426 SER A O 1
ATOM 3114 N N . THR A 1 427 ? 18.563 -19.335 -12.944 1.00 89.19 427 THR A N 1
ATOM 3115 C CA . THR A 1 427 ? 17.692 -18.809 -11.875 1.00 89.19 427 THR A CA 1
ATOM 3116 C C . THR A 1 427 ? 17.916 -17.327 -11.581 1.00 89.19 427 THR A C 1
ATOM 3118 O O . THR A 1 427 ? 17.025 -16.670 -11.039 1.00 89.19 427 THR A O 1
ATOM 3121 N N . TYR A 1 428 ? 19.064 -16.786 -11.997 1.00 88.25 428 TYR A N 1
ATOM 3122 C CA . TYR A 1 428 ? 19.439 -15.379 -11.866 1.00 88.25 428 TYR A CA 1
ATOM 3123 C C . TYR A 1 428 ? 18.353 -14.433 -12.395 1.00 88.25 428 TYR A C 1
ATOM 3125 O O . TYR A 1 428 ? 18.000 -13.450 -11.742 1.00 88.25 428 TYR A O 1
ATOM 3133 N N . PHE A 1 429 ? 17.744 -14.781 -13.533 1.00 92.44 429 PHE A N 1
ATOM 3134 C CA . PHE A 1 429 ? 16.710 -13.966 -14.163 1.00 92.44 429 PHE A CA 1
ATOM 3135 C C . PHE A 1 429 ? 15.306 -14.193 -13.621 1.00 92.44 429 PHE A C 1
ATOM 3137 O O . PHE A 1 429 ? 14.412 -13.440 -13.984 1.00 92.44 429 PHE A O 1
ATOM 3144 N N . VAL A 1 430 ? 15.056 -15.182 -12.760 1.00 91.25 430 VAL A N 1
ATOM 3145 C CA . VAL A 1 430 ? 13.686 -15.525 -12.335 1.00 91.25 430 VAL A CA 1
ATOM 3146 C C . VAL A 1 430 ? 12.918 -14.321 -11.776 1.00 91.25 430 VAL A C 1
ATOM 3148 O O . VAL A 1 430 ? 11.766 -14.133 -12.180 1.00 91.25 430 VAL A O 1
ATOM 3151 N N . PRO A 1 431 ? 13.479 -13.483 -10.875 1.00 89.25 431 PRO A N 1
ATOM 3152 C CA . PRO A 1 431 ? 12.748 -12.322 -10.373 1.00 89.25 431 PRO A CA 1
ATOM 3153 C C . PRO A 1 431 ? 12.400 -11.315 -11.475 1.00 89.25 431 PRO A C 1
ATOM 3155 O O . PRO A 1 431 ? 11.273 -10.818 -11.500 1.00 89.25 431 PRO A O 1
ATOM 3158 N N . LEU A 1 432 ? 13.336 -11.052 -12.393 1.00 90.19 432 LEU A N 1
ATOM 3159 C CA . LEU A 1 432 ? 13.130 -10.153 -13.529 1.00 90.19 432 LEU A CA 1
ATOM 3160 C C . LEU A 1 432 ? 12.111 -10.735 -14.514 1.00 90.19 432 LEU A C 1
ATOM 3162 O O . LEU A 1 432 ? 11.155 -10.063 -14.881 1.00 90.19 432 LEU A O 1
ATOM 3166 N N . ALA A 1 433 ? 12.261 -12.006 -14.873 1.00 92.44 433 ALA A N 1
ATOM 3167 C CA . ALA A 1 433 ? 11.372 -12.746 -15.754 1.00 92.44 433 ALA A CA 1
ATOM 3168 C C . ALA A 1 433 ? 9.929 -12.708 -15.248 1.00 92.44 433 ALA A C 1
ATOM 3170 O O . ALA A 1 433 ? 9.030 -12.321 -15.989 1.00 92.44 433 ALA A O 1
ATOM 3171 N N . ARG A 1 434 ? 9.713 -13.022 -13.961 1.00 90.38 434 ARG A N 1
ATOM 3172 C CA . ARG A 1 434 ? 8.395 -12.939 -13.310 1.00 90.38 434 ARG A CA 1
ATOM 3173 C C . ARG A 1 434 ? 7.816 -11.527 -13.364 1.00 90.38 434 ARG A C 1
ATOM 3175 O O . ARG A 1 434 ? 6.614 -11.368 -13.564 1.00 90.38 434 ARG A O 1
ATOM 3182 N N . TRP A 1 435 ? 8.651 -10.504 -13.194 1.00 90.62 435 TRP A N 1
ATOM 3183 C CA . TRP A 1 435 ? 8.208 -9.121 -13.322 1.00 90.62 435 TRP A CA 1
ATOM 3184 C C . TRP A 1 435 ? 7.810 -8.788 -14.767 1.00 90.62 435 TRP A C 1
ATOM 3186 O O . TRP A 1 435 ? 6.702 -8.298 -14.972 1.00 90.62 435 TRP A O 1
ATOM 3196 N N . ILE A 1 436 ? 8.630 -9.135 -15.763 1.00 91.81 436 ILE A N 1
ATOM 3197 C CA . ILE A 1 436 ? 8.351 -8.891 -17.188 1.00 91.81 436 ILE A CA 1
ATOM 3198 C C . ILE A 1 436 ? 7.028 -9.540 -17.603 1.00 91.81 436 ILE A C 1
ATOM 3200 O O . ILE A 1 436 ? 6.140 -8.856 -18.110 1.00 91.81 436 ILE A O 1
ATOM 3204 N N . VAL A 1 437 ? 6.845 -10.833 -17.331 1.00 91.56 437 VAL A N 1
ATOM 3205 C CA . VAL A 1 437 ? 5.629 -11.557 -17.748 1.00 91.56 437 VAL A CA 1
ATOM 3206 C C . VAL A 1 437 ? 4.377 -11.051 -17.027 1.00 91.56 437 VAL A C 1
ATOM 3208 O O . VAL A 1 437 ? 3.287 -11.074 -17.591 1.00 91.56 437 VAL A O 1
ATOM 3211 N N . SER A 1 438 ? 4.525 -10.498 -15.814 1.00 89.31 438 SER A N 1
ATOM 3212 C CA . SER A 1 438 ? 3.422 -9.835 -15.103 1.00 89.31 438 SER A CA 1
ATOM 3213 C C . SER A 1 438 ? 3.000 -8.500 -15.728 1.00 89.31 438 SER A C 1
ATOM 3215 O O . SER A 1 438 ? 1.909 -8.006 -15.440 1.00 89.31 438 SER A O 1
ATOM 3217 N N . LYS A 1 439 ? 3.864 -7.890 -16.549 1.00 92.62 439 LYS A N 1
ATOM 3218 C CA . LYS A 1 439 ? 3.635 -6.585 -17.185 1.00 92.62 439 LYS A CA 1
ATOM 3219 C C . LYS A 1 439 ? 3.308 -6.684 -18.664 1.00 92.62 439 LYS A C 1
ATOM 3221 O O . LYS A 1 439 ? 2.657 -5.781 -19.181 1.00 92.62 439 LYS A O 1
ATOM 3226 N N . VAL A 1 440 ? 3.726 -7.758 -19.330 1.00 90.00 440 VAL A N 1
ATOM 3227 C CA . VAL A 1 440 ? 3.579 -7.909 -20.778 1.00 90.00 440 VAL A CA 1
ATOM 3228 C C . VAL A 1 440 ? 2.849 -9.219 -21.101 1.00 90.00 440 VAL A C 1
ATOM 3230 O O . VAL A 1 440 ? 3.486 -10.238 -21.376 1.00 90.00 440 VAL A O 1
ATOM 3233 N N . PRO A 1 441 ? 1.500 -9.222 -21.066 1.00 86.56 441 PRO A N 1
ATOM 3234 C CA . PRO A 1 441 ? 0.710 -10.397 -21.419 1.00 86.56 441 PRO A CA 1
ATOM 3235 C C . PRO A 1 441 ? 1.067 -10.924 -22.816 1.00 86.56 441 PRO A C 1
ATOM 3237 O O . PRO A 1 441 ? 1.306 -10.155 -23.747 1.00 86.56 441 PRO A O 1
ATOM 3240 N N . GLY A 1 442 ? 1.099 -12.248 -22.972 1.00 91.12 442 GLY A N 1
ATOM 3241 C CA . GLY A 1 442 ? 1.444 -12.896 -24.243 1.00 91.12 442 GLY A CA 1
ATOM 3242 C C . GLY A 1 442 ? 2.946 -13.061 -24.503 1.00 91.12 442 GLY A C 1
ATOM 3243 O O . GLY A 1 442 ? 3.311 -13.513 -25.592 1.00 91.12 442 GLY A O 1
ATOM 3244 N N . TRP A 1 443 ? 3.798 -12.744 -23.522 1.00 95.31 443 TRP A N 1
ATOM 3245 C CA . TRP A 1 443 ? 5.226 -13.070 -23.512 1.00 95.31 443 TRP A CA 1
ATOM 3246 C C . TRP A 1 443 ? 5.552 -14.118 -22.451 1.00 95.31 443 TRP A C 1
ATOM 3248 O O . TRP A 1 443 ? 4.983 -14.103 -21.364 1.00 95.31 443 TRP A O 1
ATOM 3258 N N . GLN A 1 444 ? 6.503 -14.992 -22.769 1.00 95.38 444 GLN A N 1
ATOM 3259 C CA . GLN A 1 444 ? 7.204 -15.842 -21.809 1.00 95.38 444 GLN A CA 1
ATOM 3260 C C . GLN A 1 444 ? 8.699 -15.524 -21.834 1.00 95.38 444 GLN A C 1
ATOM 3262 O O . GLN A 1 444 ? 9.219 -15.012 -22.828 1.00 95.38 444 GLN A O 1
ATOM 3267 N N . VAL A 1 445 ? 9.394 -15.834 -20.742 1.00 97.12 445 VAL A N 1
ATOM 3268 C CA . VAL A 1 445 ? 10.840 -15.600 -20.625 1.00 97.12 445 VAL A CA 1
ATOM 3269 C C . VAL A 1 445 ? 11.559 -16.933 -20.490 1.00 97.12 445 VAL A C 1
ATOM 3271 O O . VAL A 1 445 ? 11.181 -17.763 -19.663 1.00 97.12 445 VAL A O 1
ATOM 3274 N N . TRP A 1 446 ? 12.573 -17.158 -21.320 1.00 97.38 446 TRP A N 1
ATOM 3275 C CA . TRP A 1 446 ? 13.421 -18.347 -21.289 1.00 97.38 446 TRP A CA 1
ATOM 3276 C C . TRP A 1 446 ? 14.816 -17.934 -20.852 1.00 97.38 446 TRP A C 1
ATOM 3278 O O . TRP A 1 446 ? 15.520 -17.257 -21.590 1.00 97.38 446 TRP A O 1
ATOM 3288 N N . SER A 1 447 ? 15.212 -18.342 -19.656 1.00 96.62 447 SER A N 1
ATOM 3289 C CA . SER A 1 447 ? 16.558 -18.109 -19.146 1.00 96.62 447 SER A CA 1
ATOM 3290 C C . SER A 1 447 ? 17.452 -19.283 -19.526 1.00 96.62 447 SER A C 1
ATOM 3292 O O . SER A 1 447 ? 17.095 -20.434 -19.254 1.00 96.62 447 SER A O 1
ATOM 3294 N N . VAL A 1 448 ? 18.572 -19.014 -20.191 1.00 97.50 448 VAL A N 1
ATOM 3295 C CA . VAL A 1 448 ? 19.492 -20.061 -20.642 1.00 97.50 448 VAL A CA 1
ATOM 3296 C C . VAL A 1 448 ? 20.203 -20.676 -19.437 1.00 97.50 448 VAL A C 1
ATOM 3298 O O . VAL A 1 448 ? 20.700 -19.974 -18.560 1.00 97.50 448 VAL A O 1
ATOM 3301 N N . GLU A 1 449 ? 20.227 -22.006 -19.393 1.00 94.94 449 GLU A N 1
ATOM 3302 C CA . GLU A 1 449 ? 21.044 -22.787 -18.470 1.00 94.94 449 GLU A CA 1
ATOM 3303 C C . GLU A 1 449 ? 22.200 -23.401 -19.251 1.00 94.94 449 GLU A C 1
ATOM 3305 O O . GLU A 1 449 ? 21.997 -24.198 -20.175 1.00 94.94 449 GLU A O 1
ATOM 3310 N N . ARG A 1 450 ? 23.420 -23.010 -18.900 1.00 91.00 450 ARG A N 1
ATOM 3311 C CA . ARG A 1 450 ? 24.593 -23.397 -19.672 1.00 91.00 450 ARG A CA 1
ATOM 3312 C C . ARG A 1 450 ? 25.043 -24.822 -19.360 1.00 91.00 450 ARG A C 1
ATOM 3314 O O . ARG A 1 450 ? 24.776 -25.376 -18.291 1.00 91.00 450 ARG A O 1
ATOM 3321 N N . ARG A 1 451 ? 25.723 -25.433 -20.331 1.00 92.25 451 ARG A N 1
ATOM 3322 C CA . ARG A 1 451 ? 26.135 -26.845 -20.302 1.00 92.25 451 ARG A CA 1
ATOM 3323 C C . ARG A 1 451 ? 27.064 -27.190 -19.142 1.00 92.25 451 ARG A C 1
ATOM 3325 O O . ARG A 1 451 ? 27.018 -28.318 -18.657 1.00 92.25 451 ARG A O 1
ATOM 3332 N N . GLU A 1 452 ? 27.880 -26.245 -18.674 1.00 90.38 452 GLU A N 1
ATOM 3333 C CA . GLU A 1 452 ? 28.779 -26.449 -17.538 1.00 90.38 452 GLU A CA 1
ATOM 3334 C C . GLU A 1 452 ? 28.028 -26.796 -16.252 1.00 90.38 452 GLU A C 1
ATOM 3336 O O . GLU A 1 452 ? 28.563 -27.536 -15.431 1.00 90.38 452 GLU A O 1
ATOM 3341 N N . ASN A 1 453 ? 26.757 -26.404 -16.123 1.00 90.62 453 ASN A N 1
ATOM 3342 C CA . ASN A 1 453 ? 25.957 -26.713 -14.938 1.00 90.62 453 ASN A CA 1
ATOM 3343 C C . ASN A 1 453 ? 25.593 -28.209 -14.846 1.00 90.62 453 ASN A C 1
ATOM 3345 O O . ASN A 1 453 ? 25.208 -28.690 -13.786 1.00 90.62 453 ASN A O 1
ATOM 3349 N N . LEU A 1 454 ? 25.802 -28.996 -15.913 1.00 91.88 454 LEU A N 1
ATOM 3350 C CA . LEU A 1 454 ? 25.745 -30.468 -15.870 1.00 91.88 454 LEU A CA 1
ATOM 3351 C C . LEU A 1 454 ? 26.933 -31.105 -15.129 1.00 91.88 454 LEU A C 1
ATOM 3353 O O . LEU A 1 454 ? 26.931 -32.317 -14.906 1.00 91.88 454 LEU A O 1
ATOM 3357 N N . LEU A 1 455 ? 27.974 -30.330 -14.810 1.00 92.00 455 LEU A N 1
ATOM 3358 C CA . LEU A 1 455 ? 29.094 -30.764 -13.972 1.00 92.00 455 LEU A CA 1
ATOM 3359 C C . LEU A 1 455 ? 28.809 -30.560 -12.479 1.00 92.00 455 LEU A C 1
ATOM 3361 O O . LEU A 1 455 ? 29.553 -31.074 -11.647 1.00 92.00 455 LEU A O 1
ATOM 3365 N N . GLU A 1 456 ? 27.760 -29.819 -12.127 1.00 90.56 456 GLU A N 1
ATOM 3366 C CA . GLU A 1 456 ? 27.438 -29.515 -10.738 1.00 90.56 456 GLU A CA 1
ATOM 3367 C C . GLU A 1 456 ? 26.717 -30.675 -10.046 1.00 90.56 456 GLU A C 1
ATOM 3369 O O . GLU A 1 456 ? 25.836 -31.328 -10.607 1.00 90.56 456 GLU A O 1
ATOM 3374 N N . ASP A 1 457 ? 27.048 -30.882 -8.772 1.00 92.69 457 ASP A N 1
ATOM 3375 C CA . ASP A 1 457 ? 26.265 -31.727 -7.877 1.00 92.69 457 ASP A CA 1
ATOM 3376 C C . ASP A 1 457 ? 25.255 -30.866 -7.112 1.00 92.69 457 ASP A C 1
ATOM 3378 O O . ASP A 1 457 ? 25.587 -30.213 -6.122 1.00 92.69 457 ASP A O 1
ATOM 3382 N N . GLN A 1 458 ? 24.003 -30.883 -7.562 1.00 91.00 458 GLN A N 1
ATOM 3383 C CA . GLN A 1 458 ? 22.893 -30.159 -6.934 1.00 91.00 458 GLN A CA 1
ATOM 3384 C C . GLN A 1 458 ? 22.123 -31.007 -5.904 1.00 91.00 458 GLN A C 1
ATOM 3386 O O . GLN A 1 458 ? 21.130 -30.541 -5.353 1.00 91.00 458 GLN A O 1
ATOM 3391 N N . SER A 1 459 ? 22.558 -32.235 -5.598 1.00 93.62 459 SER A N 1
ATOM 3392 C CA . SER A 1 459 ? 21.750 -33.212 -4.851 1.00 93.62 459 SER A CA 1
ATOM 3393 C C . SER A 1 459 ? 21.302 -32.724 -3.468 1.00 93.62 459 SER A C 1
ATOM 3395 O O . SER A 1 459 ? 20.120 -32.816 -3.125 1.00 93.62 459 SER A O 1
ATOM 3397 N N . VAL A 1 460 ? 22.216 -32.169 -2.669 1.00 95.56 460 VAL A N 1
ATOM 3398 C CA . VAL A 1 460 ? 21.897 -31.690 -1.314 1.00 95.56 460 VAL A CA 1
ATOM 3399 C C . VAL A 1 460 ? 21.261 -30.301 -1.347 1.00 95.56 460 VAL A C 1
ATOM 3401 O O . VAL A 1 460 ? 20.380 -30.022 -0.531 1.00 95.56 460 VAL A O 1
ATOM 3404 N N . PHE A 1 461 ? 21.608 -29.460 -2.327 1.00 93.06 461 PHE A N 1
ATOM 3405 C CA . PHE A 1 461 ? 20.871 -28.220 -2.578 1.00 93.06 461 PHE A CA 1
ATOM 3406 C C . PHE A 1 461 ? 19.400 -28.495 -2.916 1.00 93.06 461 PHE A C 1
ATOM 3408 O O . PHE A 1 461 ? 18.522 -27.833 -2.372 1.00 93.06 461 PHE A O 1
ATOM 3415 N N . ASP A 1 462 ? 19.106 -29.496 -3.741 1.00 91.38 462 ASP A N 1
ATOM 3416 C CA . ASP A 1 462 ? 17.743 -29.861 -4.131 1.00 91.38 462 ASP A CA 1
ATOM 3417 C C . ASP A 1 462 ? 16.949 -30.471 -2.972 1.00 91.38 462 ASP A C 1
ATOM 3419 O O . ASP A 1 462 ? 15.774 -30.144 -2.786 1.00 91.38 462 ASP A O 1
ATOM 3423 N N . LEU A 1 463 ? 17.593 -31.280 -2.121 1.00 91.56 463 LEU A N 1
ATOM 3424 C CA . LEU A 1 463 ? 16.986 -31.724 -0.863 1.00 91.56 463 LEU A CA 1
ATOM 3425 C C . LEU A 1 463 ? 16.643 -30.537 0.038 1.00 91.56 463 LEU A C 1
ATOM 3427 O O . LEU A 1 463 ? 15.543 -30.492 0.587 1.00 91.56 463 LEU A O 1
ATOM 3431 N N . ALA A 1 464 ? 17.541 -29.561 0.174 1.00 91.06 464 ALA A N 1
ATOM 3432 C CA . ALA A 1 464 ? 17.293 -28.382 0.994 1.00 91.06 464 ALA A CA 1
ATOM 3433 C C . ALA A 1 464 ? 16.177 -27.497 0.418 1.00 91.06 464 ALA A C 1
ATOM 3435 O O . ALA A 1 464 ? 15.298 -27.065 1.164 1.00 91.06 464 ALA A O 1
ATOM 3436 N N . LYS A 1 465 ? 16.135 -27.306 -0.909 1.00 87.81 465 LYS A N 1
ATOM 3437 C CA . LYS A 1 465 ? 15.032 -26.619 -1.608 1.00 87.81 465 LYS A CA 1
ATOM 3438 C C . LYS A 1 465 ? 13.686 -27.321 -1.379 1.00 87.81 465 LYS A C 1
ATOM 3440 O O . LYS A 1 465 ? 12.659 -26.657 -1.280 1.00 87.81 465 LYS A O 1
ATOM 3445 N N . ALA A 1 466 ? 13.692 -28.648 -1.236 1.00 87.44 466 ALA A N 1
ATOM 3446 C CA . ALA A 1 466 ? 12.520 -29.456 -0.902 1.00 87.44 466 ALA A CA 1
ATOM 3447 C C . ALA A 1 466 ? 12.219 -29.550 0.612 1.00 87.44 466 ALA A C 1
ATOM 3449 O O . ALA A 1 466 ? 11.329 -30.305 1.003 1.00 87.44 466 ALA A O 1
ATOM 3450 N N . GLY A 1 467 ? 12.961 -28.841 1.472 1.00 88.81 467 GLY A N 1
ATOM 3451 C CA . GLY A 1 467 ? 12.796 -28.883 2.931 1.00 88.81 467 GLY A CA 1
ATOM 3452 C C . GLY A 1 467 ? 13.287 -30.176 3.597 1.00 88.81 467 GLY A C 1
ATOM 3453 O O . GLY A 1 467 ? 12.945 -30.444 4.744 1.00 88.81 467 GLY A O 1
ATOM 3454 N N . LYS A 1 468 ? 14.077 -30.990 2.888 1.00 92.00 468 LYS A N 1
ATOM 3455 C CA . LYS A 1 468 ? 14.590 -32.300 3.330 1.00 92.00 468 LYS A CA 1
ATOM 3456 C C . LYS A 1 468 ? 16.041 -32.265 3.825 1.00 92.00 468 LYS A C 1
ATOM 3458 O O . LYS A 1 468 ? 16.563 -33.298 4.232 1.00 92.00 468 LYS A O 1
ATOM 3463 N N . ALA A 1 469 ? 16.701 -31.110 3.779 1.00 93.12 469 ALA A N 1
ATOM 3464 C CA . ALA A 1 469 ? 18.041 -30.906 4.326 1.00 93.12 469 ALA A CA 1
ATOM 3465 C C . ALA A 1 469 ? 18.146 -29.525 4.990 1.00 93.12 469 ALA A C 1
ATOM 3467 O O . ALA A 1 469 ? 17.572 -28.550 4.506 1.00 93.12 469 ALA A O 1
ATOM 3468 N N . SER A 1 470 ? 18.867 -29.449 6.110 1.00 91.88 470 SER A N 1
ATOM 3469 C CA . SER A 1 470 ? 19.120 -28.198 6.833 1.00 91.88 470 SER A CA 1
ATOM 3470 C C . SER A 1 470 ? 20.274 -27.408 6.206 1.00 91.88 470 SER A C 1
ATOM 3472 O O . SER A 1 470 ? 21.106 -27.971 5.494 1.00 91.88 470 SER A O 1
ATOM 3474 N N . SER A 1 471 ? 20.390 -26.115 6.531 1.00 91.19 471 SER A N 1
ATOM 3475 C CA . SER A 1 471 ? 21.553 -25.303 6.129 1.00 91.19 471 SER A CA 1
ATOM 3476 C C . SER A 1 471 ? 22.881 -25.898 6.615 1.00 91.19 471 SER A C 1
ATOM 3478 O O . SER A 1 471 ? 23.879 -25.802 5.909 1.00 91.19 471 SER A O 1
ATOM 3480 N N . GLN A 1 472 ? 22.888 -26.551 7.786 1.00 92.62 472 GLN A N 1
ATOM 3481 C CA . GLN A 1 472 ? 24.058 -27.272 8.298 1.00 92.62 472 GLN A CA 1
ATOM 3482 C C . GLN A 1 472 ? 24.402 -28.473 7.410 1.00 92.62 472 GLN A C 1
ATOM 3484 O O . GLN A 1 472 ? 25.553 -28.628 7.030 1.00 92.62 472 GLN A O 1
ATOM 3489 N N . ALA A 1 473 ? 23.411 -29.280 7.015 1.00 94.88 473 ALA A N 1
ATOM 3490 C CA . ALA A 1 473 ? 23.640 -30.434 6.145 1.00 94.88 473 ALA A CA 1
ATOM 3491 C C . ALA A 1 473 ? 24.174 -30.022 4.762 1.00 94.88 473 ALA A C 1
ATOM 3493 O O . ALA A 1 473 ? 25.062 -30.680 4.223 1.00 94.88 473 ALA A O 1
ATOM 3494 N N . VAL A 1 474 ? 23.667 -28.915 4.205 1.00 95.75 474 VAL A N 1
ATOM 3495 C CA . VAL A 1 474 ? 24.203 -28.314 2.972 1.00 95.75 474 VAL A CA 1
ATOM 3496 C C . VAL A 1 474 ? 25.651 -27.881 3.185 1.00 95.75 474 VAL A C 1
ATOM 3498 O O . VAL A 1 474 ? 26.527 -28.249 2.404 1.00 95.75 474 VAL A O 1
ATOM 3501 N N . PHE A 1 475 ? 25.917 -27.123 4.250 1.00 95.50 475 PHE A N 1
ATOM 3502 C CA . PHE A 1 475 ? 27.260 -26.645 4.551 1.00 95.50 475 PHE A CA 1
ATOM 3503 C C . PHE A 1 475 ? 28.250 -27.799 4.723 1.00 95.50 475 PHE A C 1
ATOM 3505 O O . PHE A 1 475 ? 29.285 -27.791 4.068 1.00 95.50 475 PHE A O 1
ATOM 3512 N N . ASP A 1 476 ? 27.926 -28.811 5.526 1.00 95.94 476 ASP A N 1
ATOM 3513 C CA . ASP A 1 476 ? 28.800 -29.958 5.784 1.00 95.94 476 ASP A CA 1
ATOM 3514 C C . ASP A 1 476 ? 29.124 -30.729 4.502 1.00 95.94 476 ASP A C 1
ATOM 3516 O O . ASP A 1 476 ? 30.291 -31.034 4.248 1.00 95.94 476 ASP A O 1
ATOM 3520 N N . TYR A 1 477 ? 28.113 -30.973 3.660 1.00 97.19 477 TYR A N 1
ATOM 3521 C CA . TYR A 1 477 ? 28.275 -31.722 2.416 1.00 97.19 477 TYR A CA 1
ATOM 3522 C C . TYR A 1 477 ? 29.184 -31.013 1.405 1.00 97.19 477 TYR A C 1
ATOM 3524 O O . TYR A 1 477 ? 30.013 -31.661 0.767 1.00 97.19 477 TYR A O 1
ATOM 3532 N N . TYR A 1 478 ? 29.045 -29.693 1.249 1.00 96.31 478 TYR A N 1
ATOM 3533 C CA . TYR A 1 478 ? 29.778 -28.949 0.221 1.00 96.31 478 TYR A CA 1
ATOM 3534 C C . TYR A 1 478 ? 31.086 -28.323 0.720 1.00 96.31 478 TYR A C 1
ATOM 3536 O O . TYR A 1 478 ? 32.047 -28.258 -0.045 1.00 96.31 478 TYR A O 1
ATOM 3544 N N . LEU A 1 479 ? 31.144 -27.866 1.975 1.00 95.75 479 LEU A N 1
ATOM 3545 C CA . LEU A 1 479 ? 32.231 -27.022 2.491 1.00 95.75 479 LEU A CA 1
ATOM 3546 C C . LEU A 1 479 ? 32.811 -27.506 3.829 1.00 95.75 479 LEU A C 1
ATOM 3548 O O . LEU A 1 479 ? 34.027 -27.487 3.998 1.00 95.75 479 LEU A O 1
ATOM 3552 N N . GLY A 1 480 ? 31.981 -27.947 4.777 1.00 95.12 480 GLY A N 1
ATOM 3553 C CA . GLY A 1 480 ? 32.408 -28.253 6.148 1.00 95.12 480 GLY A CA 1
ATOM 3554 C C . GLY A 1 480 ? 33.440 -29.379 6.235 1.00 95.12 480 GLY A C 1
ATOM 3555 O O . GLY A 1 480 ? 34.342 -29.328 7.075 1.00 95.12 480 GLY A O 1
ATOM 3556 N N . TRP A 1 481 ? 33.373 -30.357 5.327 1.00 95.62 481 TRP A N 1
ATOM 3557 C CA . TRP A 1 481 ? 34.339 -31.458 5.240 1.00 95.62 481 TRP A CA 1
ATOM 3558 C C . TRP A 1 481 ? 35.785 -30.993 4.995 1.00 95.62 481 TRP A C 1
ATOM 3560 O O . TRP A 1 481 ? 36.722 -31.671 5.414 1.00 95.62 481 TRP A O 1
ATOM 3570 N N . LEU A 1 482 ? 35.984 -29.809 4.398 1.00 94.75 482 LEU A N 1
ATOM 3571 C CA . LEU A 1 482 ? 37.314 -29.250 4.126 1.00 94.75 482 LEU A CA 1
ATOM 3572 C C . LEU A 1 482 ? 38.100 -28.933 5.406 1.00 94.75 482 LEU A C 1
ATOM 3574 O O . LEU A 1 482 ? 39.329 -28.955 5.391 1.00 94.75 482 LEU A O 1
ATOM 3578 N N . SER A 1 483 ? 37.410 -28.642 6.513 1.00 94.56 483 SER A N 1
ATOM 3579 C CA . SER A 1 483 ? 38.030 -28.370 7.818 1.00 94.56 483 SER A CA 1
ATOM 3580 C C . SER A 1 483 ? 37.684 -29.403 8.889 1.00 94.56 483 SER A C 1
ATOM 3582 O O . SER A 1 483 ? 38.194 -29.318 10.003 1.00 94.56 483 SER A O 1
ATOM 3584 N N . ASN A 1 484 ? 36.818 -30.374 8.588 1.00 93.62 484 ASN A N 1
ATOM 3585 C CA . ASN A 1 484 ? 36.382 -31.391 9.537 1.00 93.62 484 ASN A CA 1
ATOM 3586 C C . ASN A 1 484 ? 36.379 -32.786 8.901 1.00 93.62 484 ASN A C 1
ATOM 3588 O O . ASN A 1 484 ? 35.417 -33.200 8.255 1.00 93.62 484 ASN A O 1
ATOM 3592 N N . ARG A 1 485 ? 37.436 -33.553 9.190 1.00 93.81 485 ARG A N 1
ATOM 3593 C CA . ARG A 1 485 ? 37.622 -34.929 8.698 1.00 93.81 485 ARG A CA 1
ATOM 3594 C C . ARG A 1 485 ? 36.559 -35.926 9.183 1.00 93.81 485 ARG A C 1
ATOM 3596 O O . ARG A 1 485 ? 36.502 -37.030 8.657 1.00 93.81 485 ARG A O 1
ATOM 3603 N N . ARG A 1 486 ? 35.729 -35.575 10.177 1.00 95.25 486 ARG A N 1
ATOM 3604 C CA . ARG A 1 486 ? 34.628 -36.438 10.647 1.00 95.25 486 ARG A CA 1
ATOM 3605 C C . ARG A 1 486 ? 33.446 -36.469 9.674 1.00 95.25 486 ARG A C 1
ATOM 3607 O O . ARG A 1 486 ? 32.611 -37.362 9.774 1.00 95.25 486 ARG A O 1
ATOM 3614 N N . ILE A 1 487 ? 33.358 -35.514 8.747 1.00 95.50 487 ILE A N 1
ATOM 3615 C CA . ILE A 1 487 ? 32.310 -35.487 7.725 1.00 95.50 487 ILE A CA 1
ATOM 3616 C C . ILE A 1 487 ? 32.735 -36.419 6.588 1.00 95.50 487 ILE A C 1
ATOM 3618 O O . ILE A 1 487 ? 33.520 -36.043 5.725 1.00 95.50 487 ILE A O 1
ATOM 3622 N N . SER A 1 488 ? 32.226 -37.651 6.603 1.00 93.75 488 SER A N 1
ATOM 3623 C CA . SER A 1 488 ? 32.551 -38.681 5.604 1.00 93.75 488 SER A CA 1
ATOM 3624 C C . SER A 1 488 ? 31.672 -38.624 4.351 1.00 93.75 488 SER A C 1
ATOM 3626 O O . SER A 1 488 ? 32.087 -39.065 3.282 1.00 93.75 488 SER A O 1
ATOM 3628 N N . ARG A 1 489 ? 30.457 -38.070 4.459 1.00 95.62 489 ARG A N 1
ATOM 3629 C CA . ARG A 1 489 ? 29.540 -37.869 3.329 1.00 95.62 489 ARG A CA 1
ATOM 3630 C C . ARG A 1 489 ? 29.650 -36.434 2.824 1.00 95.62 489 ARG A C 1
ATOM 3632 O O . ARG A 1 489 ? 29.099 -35.527 3.441 1.00 95.62 489 ARG A O 1
ATOM 3639 N N . HIS A 1 490 ? 30.305 -36.249 1.685 1.00 96.12 490 HIS A N 1
ATOM 3640 C CA . HIS A 1 490 ? 30.524 -34.937 1.080 1.00 96.12 490 HIS A CA 1
ATOM 3641 C C . HIS A 1 490 ? 30.537 -34.997 -0.453 1.00 96.12 490 HIS A C 1
ATOM 3643 O O . HIS A 1 490 ? 30.561 -36.078 -1.049 1.00 96.12 490 HIS A O 1
ATOM 3649 N N . VAL A 1 491 ? 30.519 -33.824 -1.089 1.00 95.81 491 VAL A N 1
ATOM 3650 C CA . VAL A 1 491 ? 30.631 -33.675 -2.544 1.00 95.81 491 VAL A CA 1
ATOM 3651 C C . VAL A 1 491 ? 31.986 -34.186 -3.045 1.00 95.81 491 VAL A C 1
ATOM 3653 O O . VAL A 1 491 ? 33.017 -34.026 -2.384 1.00 95.81 491 VAL A O 1
ATOM 3656 N N . ARG A 1 492 ? 32.008 -34.771 -4.246 1.00 93.62 492 ARG A N 1
ATOM 3657 C CA . ARG A 1 492 ? 33.248 -35.131 -4.944 1.00 93.62 492 ARG A CA 1
ATOM 3658 C C . ARG A 1 492 ? 33.593 -34.052 -5.963 1.00 93.62 492 ARG A C 1
ATOM 3660 O O . ARG A 1 492 ? 32.911 -33.913 -6.973 1.00 93.62 492 ARG A O 1
ATOM 3667 N N . LEU A 1 493 ? 34.672 -33.313 -5.711 1.00 91.38 493 LEU A N 1
ATOM 3668 C CA . LEU A 1 493 ? 35.157 -32.303 -6.651 1.00 91.38 493 LEU A CA 1
ATOM 3669 C C . LEU A 1 493 ? 35.659 -32.956 -7.947 1.00 91.38 493 LEU A C 1
ATOM 3671 O O . LEU A 1 493 ? 36.264 -34.031 -7.923 1.00 91.38 493 LEU A O 1
ATOM 3675 N N . ILE A 1 494 ? 35.408 -32.290 -9.075 1.00 91.44 494 ILE A N 1
ATOM 3676 C CA . ILE A 1 494 ? 35.803 -32.744 -10.411 1.00 91.44 494 ILE A CA 1
ATOM 3677 C C . ILE A 1 494 ? 37.188 -32.169 -10.737 1.00 91.44 494 ILE A C 1
ATOM 3679 O O . ILE A 1 494 ? 37.322 -30.949 -10.821 1.00 91.44 494 ILE A O 1
ATOM 3683 N N . PRO A 1 495 ? 38.227 -33.000 -10.940 1.00 90.94 495 PRO A N 1
ATOM 3684 C CA . PRO A 1 495 ? 39.551 -32.501 -11.297 1.00 90.94 495 PRO A CA 1
ATOM 3685 C C . PRO A 1 495 ? 39.581 -31.940 -12.722 1.00 90.94 495 PRO A C 1
ATOM 3687 O O . PRO A 1 495 ? 39.063 -32.581 -13.639 1.00 90.94 495 PRO A O 1
ATOM 3690 N N . ASP A 1 496 ? 40.299 -30.837 -12.947 1.00 89.94 496 ASP A N 1
ATOM 3691 C CA . ASP A 1 496 ? 40.484 -30.219 -14.275 1.00 89.94 496 ASP A CA 1
ATOM 3692 C C . ASP A 1 496 ? 40.950 -31.211 -15.352 1.00 89.94 496 ASP A C 1
ATOM 3694 O O . ASP A 1 496 ? 40.530 -31.148 -16.509 1.00 89.94 496 ASP A O 1
ATOM 3698 N N . ALA A 1 497 ? 41.792 -32.177 -14.973 1.00 90.50 497 ALA A N 1
ATOM 3699 C CA . ALA A 1 497 ? 42.280 -33.214 -15.879 1.00 90.50 497 ALA A CA 1
ATOM 3700 C C . ALA A 1 497 ? 41.152 -34.072 -16.486 1.00 90.50 497 ALA A C 1
ATOM 3702 O O . ALA A 1 497 ? 41.305 -34.560 -17.603 1.00 90.50 497 ALA A O 1
ATOM 3703 N N . SER A 1 498 ? 40.019 -34.214 -15.791 1.00 92.25 498 SER A N 1
ATOM 3704 C CA . SER A 1 498 ? 38.858 -34.990 -16.249 1.00 92.25 498 SER A CA 1
ATOM 3705 C C . SER A 1 498 ? 37.923 -34.219 -17.189 1.00 92.25 498 SER A C 1
ATOM 3707 O O . SER A 1 498 ? 37.034 -34.814 -17.794 1.00 92.25 498 SER A O 1
ATOM 3709 N N . VAL A 1 499 ? 38.138 -32.908 -17.341 1.00 93.19 499 VAL A N 1
ATOM 3710 C CA . VAL A 1 499 ? 37.272 -31.984 -18.093 1.00 93.19 499 VAL A CA 1
ATOM 3711 C C . VAL A 1 499 ? 38.061 -31.119 -19.079 1.00 93.19 499 VAL A C 1
ATOM 3713 O O . VAL A 1 499 ? 37.635 -30.030 -19.450 1.00 93.19 499 VAL A O 1
ATOM 3716 N N . ARG A 1 500 ? 39.212 -31.603 -19.572 1.00 91.69 500 ARG A N 1
ATOM 3717 C CA . ARG A 1 500 ? 40.042 -30.869 -20.552 1.00 91.69 500 ARG A CA 1
ATOM 3718 C C . ARG A 1 500 ? 39.283 -30.475 -21.824 1.00 91.69 500 ARG A C 1
ATOM 3720 O O . ARG A 1 500 ? 39.622 -29.463 -22.431 1.00 91.69 500 ARG A O 1
ATOM 3727 N N . PHE A 1 501 ? 38.251 -31.235 -22.199 1.00 92.81 501 PHE A N 1
ATOM 3728 C CA . PHE A 1 501 ? 37.366 -30.917 -23.324 1.00 92.81 501 PHE A CA 1
ATOM 3729 C C . PHE A 1 501 ? 36.619 -29.586 -23.146 1.00 92.81 501 PHE A C 1
ATOM 3731 O O . PHE A 1 501 ? 36.326 -28.929 -24.139 1.00 92.81 501 PHE A O 1
ATOM 3738 N N . ALA A 1 502 ? 36.384 -29.133 -21.907 1.00 93.69 502 ALA A N 1
ATOM 3739 C CA . ALA A 1 502 ? 35.699 -27.871 -21.631 1.00 93.69 502 ALA A CA 1
ATOM 3740 C C . ALA A 1 502 ? 36.480 -26.646 -22.135 1.00 93.69 502 ALA A C 1
ATOM 3742 O O . ALA A 1 502 ? 35.891 -25.604 -22.397 1.00 93.69 502 ALA A O 1
ATOM 3743 N N . LYS A 1 503 ? 37.792 -26.777 -22.390 1.00 91.62 503 LYS A N 1
ATOM 3744 C CA . LYS A 1 503 ? 38.595 -25.727 -23.045 1.00 91.62 503 LYS A CA 1
ATOM 3745 C C . LYS A 1 503 ? 38.122 -25.403 -24.467 1.00 91.62 503 LYS A C 1
ATOM 3747 O O . LYS A 1 503 ? 38.485 -24.360 -24.998 1.00 91.62 503 LYS A O 1
ATOM 3752 N N . GLN A 1 504 ? 37.340 -26.291 -25.085 1.00 90.88 504 GLN A N 1
ATOM 3753 C CA . GLN A 1 504 ? 36.731 -26.082 -26.400 1.00 90.88 504 GLN A CA 1
ATOM 3754 C C . GLN A 1 504 ? 35.351 -25.405 -26.316 1.00 90.88 504 GLN A C 1
ATOM 3756 O O . GLN A 1 504 ? 34.780 -25.063 -27.350 1.00 90.88 504 GLN A O 1
ATOM 3761 N N . TRP A 1 505 ? 34.799 -25.183 -25.115 1.00 93.00 505 TRP A N 1
ATOM 3762 C CA . TRP A 1 505 ? 33.490 -24.547 -24.899 1.00 93.00 505 TRP A CA 1
ATOM 3763 C C . TRP A 1 505 ? 33.576 -23.015 -24.977 1.00 93.00 505 TRP A C 1
ATOM 3765 O O . TRP A 1 505 ? 33.218 -22.298 -24.049 1.00 93.00 505 TRP A O 1
ATOM 3775 N N . GLY A 1 506 ? 34.103 -22.511 -26.094 1.00 90.88 506 GLY A N 1
ATOM 3776 C CA . GLY A 1 506 ? 34.225 -21.077 -26.363 1.00 90.88 506 GLY A CA 1
ATOM 3777 C C . GLY A 1 506 ? 32.960 -20.453 -26.964 1.00 90.88 506 GLY A C 1
ATOM 3778 O O . GLY A 1 506 ? 31.916 -21.093 -27.085 1.00 90.88 506 GLY A O 1
ATOM 3779 N N . MET A 1 507 ? 33.083 -19.205 -27.434 1.00 91.00 507 MET A N 1
ATOM 3780 C CA . MET A 1 507 ? 31.977 -18.414 -28.005 1.00 91.00 507 MET A CA 1
ATOM 3781 C C . MET A 1 507 ? 31.184 -19.155 -29.094 1.00 91.00 507 MET A C 1
ATOM 3783 O O . MET A 1 507 ? 29.959 -19.085 -29.118 1.00 91.00 507 MET A O 1
ATOM 3787 N N . ARG A 1 508 ? 31.864 -19.914 -29.965 1.00 93.00 508 ARG A N 1
ATOM 3788 C CA . ARG A 1 508 ? 31.208 -20.729 -31.002 1.00 93.00 508 ARG A CA 1
ATOM 3789 C C . ARG A 1 508 ? 30.190 -21.702 -30.403 1.00 93.00 508 ARG A C 1
ATOM 3791 O O . ARG A 1 508 ? 29.067 -21.763 -30.883 1.00 93.00 508 ARG A O 1
ATOM 3798 N N . VAL A 1 509 ? 30.576 -22.429 -29.354 1.00 95.62 509 VAL A N 1
ATOM 3799 C CA . VAL A 1 509 ? 29.717 -23.425 -28.696 1.00 95.62 509 VAL A CA 1
ATOM 3800 C C . VAL A 1 509 ? 28.518 -22.741 -28.045 1.00 95.62 509 VAL A C 1
ATOM 3802 O O . VAL A 1 509 ? 27.398 -23.202 -28.231 1.00 95.62 509 VAL A O 1
ATOM 3805 N N . ALA A 1 510 ? 28.731 -21.606 -27.370 1.00 94.81 510 ALA A N 1
ATOM 3806 C CA . ALA A 1 510 ? 27.648 -20.822 -26.774 1.00 94.81 510 ALA A CA 1
ATOM 3807 C C . ALA A 1 510 ? 26.640 -20.321 -27.827 1.00 94.81 510 ALA A C 1
ATOM 3809 O O . ALA A 1 510 ? 25.430 -20.460 -27.654 1.00 94.81 510 ALA A O 1
ATOM 3810 N N . VAL A 1 511 ? 27.123 -19.793 -28.957 1.00 96.81 511 VAL A N 1
ATOM 3811 C CA . VAL A 1 511 ? 26.273 -19.318 -30.061 1.00 96.81 511 VAL A CA 1
ATOM 3812 C C . VAL A 1 511 ? 25.520 -20.469 -30.738 1.00 96.81 511 VAL A C 1
ATOM 3814 O O . VAL A 1 511 ? 24.342 -20.328 -31.081 1.00 96.81 511 VAL A O 1
ATOM 3817 N N . GLU A 1 512 ? 26.168 -21.619 -30.923 1.00 95.88 512 GLU A N 1
ATOM 3818 C CA . GLU A 1 512 ? 25.538 -22.812 -31.490 1.00 95.88 512 GLU A CA 1
ATOM 3819 C C . GLU A 1 512 ? 24.493 -23.411 -30.538 1.00 95.88 512 GLU A C 1
ATOM 3821 O O . GLU A 1 512 ? 23.399 -23.747 -30.988 1.00 95.88 512 GLU A O 1
ATOM 3826 N N . ASP A 1 513 ? 24.748 -23.453 -29.229 1.00 96.94 513 ASP A N 1
ATOM 3827 C CA . ASP A 1 513 ? 23.752 -23.817 -28.214 1.00 96.94 513 ASP A CA 1
ATOM 3828 C C . ASP A 1 513 ? 22.542 -22.879 -28.257 1.00 96.94 513 ASP A C 1
ATOM 3830 O O . ASP A 1 513 ? 21.390 -23.320 -28.350 1.00 96.94 513 ASP A O 1
ATOM 3834 N N . LEU A 1 514 ? 22.791 -21.571 -28.290 1.00 97.44 514 LEU A N 1
ATOM 3835 C CA . LEU A 1 514 ? 21.738 -20.568 -28.354 1.00 97.44 514 LEU A CA 1
ATOM 3836 C C . LEU A 1 514 ? 20.911 -20.685 -29.641 1.00 97.44 514 LEU A C 1
ATOM 3838 O O . LEU A 1 514 ? 19.700 -20.469 -29.620 1.00 97.44 514 LEU A O 1
ATOM 3842 N N . LYS A 1 515 ? 21.506 -21.125 -30.758 1.00 96.81 515 LYS A N 1
ATOM 3843 C CA . LYS A 1 515 ? 20.767 -21.428 -31.996 1.00 96.81 515 LYS A CA 1
ATOM 3844 C C . LYS A 1 515 ? 19.698 -22.495 -31.771 1.00 96.81 515 LYS A C 1
ATOM 3846 O O . LYS A 1 515 ? 18.597 -22.348 -32.304 1.00 96.81 515 LYS A O 1
ATOM 3851 N N . HIS A 1 516 ? 19.974 -23.530 -30.975 1.00 97.12 516 HIS A N 1
ATOM 3852 C CA . HIS A 1 516 ? 18.971 -24.542 -30.628 1.00 97.12 516 HIS A CA 1
ATOM 3853 C C . HIS A 1 516 ? 17.837 -23.950 -29.781 1.00 97.12 516 HIS A C 1
ATOM 3855 O O . HIS A 1 516 ? 16.664 -24.233 -30.052 1.00 97.12 516 HIS A O 1
ATOM 3861 N N . VAL A 1 517 ? 18.168 -23.076 -28.826 1.00 97.81 517 VAL A N 1
ATOM 3862 C CA . VAL A 1 517 ? 17.189 -22.374 -27.982 1.00 97.81 517 VAL A CA 1
ATOM 3863 C C . VAL A 1 517 ? 16.297 -21.444 -28.810 1.00 97.81 517 VAL A C 1
ATOM 3865 O O . VAL A 1 517 ? 15.071 -21.532 -28.722 1.00 97.81 517 VAL A O 1
ATOM 3868 N N . ILE A 1 518 ? 16.880 -20.605 -29.670 1.00 98.12 518 ILE A N 1
ATOM 3869 C CA . ILE A 1 518 ? 16.142 -19.683 -30.544 1.00 98.12 518 ILE A CA 1
ATOM 3870 C C . ILE A 1 518 ? 15.272 -20.453 -31.537 1.00 98.12 518 ILE A C 1
ATOM 3872 O O . ILE A 1 518 ? 14.099 -20.124 -31.711 1.00 98.12 518 ILE A O 1
ATOM 3876 N N . ALA A 1 519 ? 15.787 -21.526 -32.143 1.00 97.06 519 ALA A N 1
ATOM 3877 C CA . ALA A 1 519 ? 14.984 -22.380 -33.014 1.00 97.06 519 ALA A CA 1
ATOM 3878 C C . ALA A 1 519 ? 13.789 -22.994 -32.263 1.00 97.06 519 ALA A C 1
ATOM 3880 O O . ALA A 1 519 ? 12.689 -23.062 -32.810 1.00 97.06 519 ALA A O 1
ATOM 3881 N N . ALA A 1 520 ? 13.977 -23.409 -31.005 1.00 96.88 520 ALA A N 1
ATOM 3882 C CA . ALA A 1 520 ? 12.895 -23.907 -30.164 1.00 96.88 520 ALA A CA 1
ATOM 3883 C C . ALA A 1 520 ? 11.864 -22.827 -29.808 1.00 96.88 520 ALA A C 1
ATOM 3885 O O . ALA A 1 520 ? 10.669 -23.114 -29.852 1.00 96.88 520 ALA A O 1
ATOM 3886 N N . ALA A 1 521 ? 12.300 -21.601 -29.517 1.00 97.12 521 ALA A N 1
ATOM 3887 C CA . ALA A 1 521 ? 11.417 -20.470 -29.243 1.00 97.12 521 ALA A CA 1
ATOM 3888 C C . ALA A 1 521 ? 10.583 -20.094 -30.477 1.00 97.12 521 ALA A C 1
ATOM 3890 O O . ALA A 1 521 ? 9.368 -19.929 -30.387 1.00 97.12 521 ALA A O 1
ATOM 3891 N N . ARG A 1 522 ? 11.207 -20.054 -31.661 1.00 97.06 522 ARG A N 1
ATOM 3892 C CA . ARG A 1 522 ? 10.533 -19.723 -32.928 1.00 97.06 522 ARG A CA 1
ATOM 3893 C C . ARG A 1 522 ? 9.452 -20.728 -33.321 1.00 97.06 522 ARG A C 1
ATOM 3895 O O . ARG A 1 522 ? 8.467 -20.333 -33.939 1.00 97.06 522 ARG A O 1
ATOM 3902 N N . ARG A 1 523 ? 9.584 -22.004 -32.931 1.00 96.75 523 ARG A N 1
ATOM 3903 C CA . ARG A 1 523 ? 8.544 -23.026 -33.163 1.00 96.75 523 ARG A CA 1
ATOM 3904 C C . ARG A 1 523 ? 7.210 -22.710 -32.476 1.00 96.75 523 ARG A C 1
ATOM 3906 O O . ARG A 1 523 ? 6.203 -23.292 -32.858 1.00 96.75 523 ARG A O 1
ATOM 3913 N N . LEU A 1 524 ? 7.177 -21.782 -31.515 1.00 95.38 524 LEU A N 1
ATOM 3914 C CA . LEU A 1 524 ? 5.931 -21.304 -30.904 1.00 95.38 524 LEU A CA 1
ATOM 3915 C C . LEU A 1 524 ? 5.135 -20.334 -31.797 1.00 95.38 524 LEU A C 1
ATOM 3917 O O . LEU A 1 524 ? 3.984 -20.024 -31.490 1.00 95.38 524 LEU A O 1
ATOM 3921 N N . GLY A 1 525 ? 5.723 -19.853 -32.899 1.00 95.44 525 GLY A N 1
ATOM 3922 C CA . GLY A 1 525 ? 5.037 -19.025 -33.894 1.00 95.44 525 GLY A CA 1
ATOM 3923 C C . GLY A 1 525 ? 4.815 -17.562 -33.494 1.00 95.44 525 GLY A C 1
ATOM 3924 O O . GLY A 1 525 ? 3.986 -16.897 -34.110 1.00 95.44 525 GLY A O 1
ATOM 3925 N N . GLY A 1 526 ? 5.508 -17.056 -32.468 1.00 95.56 526 GLY A N 1
ATOM 3926 C CA . GLY A 1 526 ? 5.499 -15.638 -32.086 1.00 95.56 526 GLY A CA 1
ATOM 3927 C C . GLY A 1 526 ? 6.849 -14.944 -32.286 1.00 95.56 526 GLY A C 1
ATOM 3928 O O . GLY A 1 526 ? 7.756 -15.468 -32.935 1.00 95.56 526 GLY A O 1
ATOM 3929 N N . LYS A 1 527 ? 6.980 -13.736 -31.726 1.00 98.19 527 LYS A N 1
ATOM 3930 C CA . LYS A 1 527 ? 8.217 -12.941 -31.767 1.00 98.19 527 LYS A CA 1
ATOM 3931 C C . LYS A 1 527 ? 9.262 -13.526 -30.820 1.00 98.19 527 LYS A C 1
ATOM 3933 O O . LYS A 1 527 ? 8.929 -13.903 -29.700 1.00 98.19 527 LYS A O 1
ATOM 3938 N N . VAL A 1 528 ? 10.526 -13.541 -31.241 1.00 98.50 528 VAL A N 1
ATOM 3939 C CA . VAL A 1 528 ? 11.651 -13.946 -30.388 1.00 98.50 528 VAL A CA 1
ATOM 3940 C C . VAL A 1 528 ? 12.598 -12.772 -30.212 1.00 98.50 528 VAL A C 1
ATOM 3942 O O . VAL A 1 528 ? 13.144 -12.272 -31.191 1.00 98.50 528 VAL A O 1
ATOM 3945 N N . VAL A 1 529 ? 12.774 -12.327 -28.974 1.00 98.56 529 VAL A N 1
ATOM 3946 C CA . VAL A 1 529 ? 13.766 -11.315 -28.595 1.00 98.56 529 VAL A CA 1
ATOM 3947 C C . VAL A 1 529 ? 14.891 -12.025 -27.865 1.00 98.56 529 VAL A C 1
ATOM 3949 O O . VAL A 1 529 ? 14.629 -12.876 -27.016 1.00 98.56 529 VAL A O 1
ATOM 3952 N N . LEU A 1 530 ? 16.131 -11.689 -28.206 1.00 98.62 530 LEU A N 1
ATOM 3953 C CA . LEU A 1 530 ? 17.307 -12.202 -27.517 1.00 98.62 530 LEU A CA 1
ATOM 3954 C C . LEU A 1 530 ? 17.903 -11.094 -26.653 1.00 98.62 530 LEU A C 1
ATOM 3956 O O . LEU A 1 530 ? 18.264 -10.037 -27.161 1.00 98.62 530 LEU A O 1
ATOM 3960 N N . GLY A 1 531 ? 17.994 -11.339 -25.353 1.00 97.81 531 GLY A N 1
ATOM 3961 C CA . GLY A 1 531 ? 18.606 -10.440 -24.393 1.00 97.81 531 GLY A CA 1
ATOM 3962 C C . GLY A 1 531 ? 19.733 -11.092 -23.608 1.00 97.81 531 GLY A C 1
ATOM 3963 O O . GLY A 1 531 ? 19.838 -12.317 -23.560 1.00 97.81 531 GLY A O 1
ATOM 3964 N N . GLY A 1 532 ? 20.570 -10.281 -22.971 1.00 96.44 532 GLY A N 1
ATOM 3965 C CA . GLY A 1 532 ? 21.631 -10.797 -22.116 1.00 96.44 532 GLY A CA 1
ATOM 3966 C C . GLY A 1 532 ? 22.201 -9.753 -21.170 1.00 96.44 532 GLY A C 1
ATOM 3967 O O . GLY A 1 532 ? 22.233 -8.564 -21.493 1.00 96.44 532 GLY A O 1
ATOM 3968 N N . HIS A 1 533 ? 22.647 -10.230 -20.007 1.00 95.56 533 HIS A N 1
ATOM 3969 C CA . HIS A 1 533 ? 23.253 -9.403 -18.964 1.00 95.56 533 HIS A CA 1
ATOM 3970 C C . HIS A 1 533 ? 24.775 -9.557 -18.952 1.00 95.56 533 HIS A C 1
ATOM 3972 O O . HIS A 1 533 ? 25.271 -10.688 -18.959 1.00 95.56 533 HIS A O 1
ATOM 3978 N N . SER A 1 534 ? 25.526 -8.453 -18.882 1.00 92.94 534 SER A N 1
ATOM 3979 C CA . SER A 1 534 ? 26.996 -8.470 -18.804 1.00 92.94 534 SER A CA 1
ATOM 3980 C C . SER A 1 534 ? 27.624 -9.303 -19.944 1.00 92.94 534 SER A C 1
ATOM 3982 O O . SER A 1 534 ? 27.374 -9.008 -21.115 1.00 92.94 534 SER A O 1
ATOM 3984 N N . LEU A 1 535 ? 28.381 -10.372 -19.647 1.00 91.50 535 LEU A N 1
ATOM 3985 C CA . LEU A 1 535 ? 28.903 -11.322 -20.648 1.00 91.50 535 LEU A CA 1
ATOM 3986 C C . LEU A 1 535 ? 27.804 -11.877 -21.571 1.00 91.50 535 LEU A C 1
ATOM 3988 O O . LEU A 1 535 ? 28.044 -12.079 -22.761 1.00 91.50 535 LEU A O 1
ATOM 3992 N N . GLY A 1 536 ? 26.588 -12.076 -21.058 1.00 95.00 536 GLY A N 1
ATOM 3993 C CA . GLY A 1 536 ? 25.448 -12.502 -21.864 1.00 95.00 536 GLY A CA 1
ATOM 3994 C C . GLY A 1 536 ? 25.105 -11.499 -22.965 1.00 95.00 536 GLY A C 1
ATOM 3995 O O . GLY A 1 536 ? 24.742 -11.904 -24.063 1.00 95.00 536 GLY A O 1
ATOM 3996 N N . GLY A 1 537 ? 25.311 -10.198 -22.734 1.00 95.31 537 GLY A N 1
ATOM 3997 C CA . GLY A 1 537 ? 25.202 -9.169 -23.771 1.00 95.31 537 GLY A CA 1
ATOM 3998 C C . GLY A 1 537 ? 26.262 -9.322 -24.870 1.00 95.31 537 GLY A C 1
ATOM 3999 O O . GLY A 1 537 ? 25.962 -9.152 -26.050 1.00 95.31 537 GLY A O 1
ATOM 4000 N N . SER A 1 538 ? 27.487 -9.731 -24.525 1.00 93.69 538 SER A N 1
ATOM 4001 C CA . SER A 1 538 ? 28.514 -10.064 -25.524 1.00 93.69 538 SER A CA 1
ATOM 4002 C C . SER A 1 538 ? 28.106 -11.272 -26.376 1.00 93.69 538 SER A C 1
ATOM 4004 O O . SER A 1 538 ? 28.303 -11.263 -27.592 1.00 93.69 538 SER A O 1
ATOM 4006 N N . VAL A 1 539 ? 27.498 -12.293 -25.758 1.00 95.19 539 VAL A N 1
ATOM 4007 C CA . VAL A 1 539 ? 26.968 -13.478 -26.457 1.00 95.19 539 VAL A CA 1
ATOM 4008 C C . VAL A 1 539 ? 25.783 -13.109 -27.358 1.00 95.19 539 VAL A C 1
ATOM 4010 O O . VAL A 1 539 ? 25.698 -13.610 -28.477 1.00 95.19 539 VAL A O 1
ATOM 4013 N N . VAL A 1 540 ? 24.909 -12.190 -26.928 1.00 97.06 540 VAL A N 1
ATOM 4014 C CA . VAL A 1 540 ? 23.803 -11.651 -27.745 1.00 97.06 540 VAL A CA 1
ATOM 4015 C C . VAL A 1 540 ? 24.338 -11.014 -29.024 1.00 97.06 540 VAL A C 1
ATOM 4017 O O . VAL A 1 540 ? 23.870 -11.347 -30.114 1.00 97.06 540 VAL A O 1
ATOM 4020 N N . THR A 1 541 ? 25.347 -10.146 -28.913 1.00 95.06 541 THR A N 1
ATOM 4021 C CA . THR A 1 541 ? 25.984 -9.528 -30.084 1.00 95.06 541 THR A CA 1
ATOM 4022 C C . THR A 1 541 ? 26.647 -10.571 -30.974 1.00 95.06 541 THR A C 1
ATOM 4024 O O . THR A 1 541 ? 26.456 -10.533 -32.188 1.00 95.06 541 THR A O 1
ATOM 4027 N N . ALA A 1 542 ? 27.378 -11.527 -30.390 1.00 95.12 542 ALA A N 1
ATOM 4028 C CA . ALA A 1 542 ? 28.019 -12.597 -31.145 1.00 95.12 542 ALA A CA 1
ATOM 4029 C C . ALA A 1 542 ? 26.996 -13.439 -31.916 1.00 95.12 542 ALA A C 1
ATOM 4031 O O . ALA A 1 542 ? 27.205 -13.706 -33.092 1.00 95.12 542 ALA A O 1
ATOM 4032 N N . TYR A 1 543 ? 25.869 -13.807 -31.298 1.00 97.50 543 TYR A N 1
ATOM 4033 C CA . TYR A 1 543 ? 24.786 -14.526 -31.969 1.00 97.50 543 TYR A CA 1
ATOM 4034 C C . TYR A 1 543 ? 24.177 -13.700 -33.101 1.00 97.50 543 TYR A C 1
ATOM 4036 O O . TYR A 1 543 ? 23.995 -14.207 -34.207 1.00 97.50 543 TYR A O 1
ATOM 4044 N N . ALA A 1 544 ? 23.863 -12.429 -32.836 1.00 96.75 544 ALA A N 1
ATOM 4045 C CA . ALA A 1 544 ? 23.222 -11.540 -33.796 1.00 96.75 544 ALA A CA 1
ATOM 4046 C C . ALA A 1 544 ? 24.054 -11.385 -35.079 1.00 96.75 544 ALA A C 1
ATOM 4048 O O . ALA A 1 544 ? 23.494 -11.412 -36.177 1.00 96.75 544 ALA A O 1
ATOM 4049 N N . THR A 1 545 ? 25.378 -11.286 -34.948 1.00 94.44 545 THR A N 1
ATOM 4050 C CA . THR A 1 545 ? 26.307 -11.128 -36.076 1.00 94.44 545 THR A CA 1
ATOM 4051 C C . THR A 1 545 ? 26.835 -12.454 -36.628 1.00 94.44 545 THR A C 1
ATOM 4053 O O . THR A 1 545 ? 27.452 -12.460 -37.693 1.00 94.44 545 THR A O 1
ATOM 4056 N N . TRP A 1 546 ? 26.572 -13.587 -35.963 1.00 96.38 546 TRP A N 1
ATOM 4057 C CA . TRP A 1 546 ? 27.099 -14.884 -36.382 1.00 96.38 546 TRP A CA 1
ATOM 4058 C C . TRP A 1 546 ? 26.588 -15.288 -37.761 1.00 96.38 546 TRP A C 1
ATOM 4060 O O . TRP A 1 546 ? 25.383 -15.268 -38.029 1.00 96.38 546 TRP A O 1
ATOM 4070 N N . ASN A 1 547 ? 27.503 -15.726 -38.623 1.00 95.81 547 ASN A N 1
ATOM 4071 C CA . ASN A 1 547 ? 27.162 -16.215 -39.948 1.00 95.81 547 ASN A CA 1
ATOM 4072 C C . ASN A 1 547 ? 26.678 -17.675 -39.883 1.00 95.81 547 ASN A C 1
ATOM 4074 O O . ASN A 1 547 ? 27.473 -18.613 -39.833 1.00 95.81 547 ASN A O 1
ATOM 4078 N N . PHE A 1 548 ? 25.361 -17.877 -39.919 1.00 95.00 548 PHE A N 1
ATOM 4079 C CA . PHE A 1 548 ? 24.737 -19.191 -40.046 1.00 95.00 548 PHE A CA 1
ATOM 4080 C C . PHE A 1 548 ? 24.486 -19.529 -41.521 1.00 95.00 548 PHE A C 1
ATOM 4082 O O . PHE A 1 548 ? 23.356 -19.439 -42.001 1.00 95.00 548 PHE A O 1
ATOM 4089 N N . ASN A 1 549 ? 25.540 -19.951 -42.228 1.00 92.88 549 ASN A N 1
ATOM 4090 C CA . ASN A 1 549 ? 25.495 -20.376 -43.637 1.00 92.88 549 ASN A CA 1
ATOM 4091 C C . ASN A 1 549 ? 24.932 -19.294 -44.582 1.00 92.88 549 ASN A C 1
ATOM 4093 O O . ASN A 1 549 ? 23.976 -19.521 -45.319 1.00 92.88 549 ASN A O 1
ATOM 4097 N N . GLY A 1 550 ? 25.512 -18.097 -44.528 1.00 93.25 550 GLY A N 1
ATOM 4098 C CA . GLY A 1 550 ? 25.147 -16.936 -45.345 1.00 93.25 550 GLY A CA 1
ATOM 4099 C C . GLY A 1 550 ? 24.081 -16.027 -44.726 1.00 93.25 550 GLY A C 1
ATOM 4100 O O . GLY A 1 550 ? 23.695 -15.041 -45.347 1.00 93.25 550 GLY A O 1
ATOM 4101 N N . ARG A 1 551 ? 23.585 -16.329 -43.517 1.00 94.94 551 ARG A N 1
ATOM 4102 C CA . ARG A 1 551 ? 22.567 -15.521 -42.825 1.00 94.94 551 ARG A CA 1
ATOM 4103 C C . ARG A 1 551 ? 23.000 -15.170 -41.409 1.00 94.94 551 ARG A C 1
ATOM 4105 O O . ARG A 1 551 ? 23.310 -16.058 -40.620 1.00 94.94 551 ARG A O 1
ATOM 4112 N N . ALA A 1 552 ? 22.959 -13.882 -41.081 1.00 96.81 552 ALA A N 1
ATOM 4113 C CA . ALA A 1 552 ? 23.206 -13.398 -39.727 1.00 96.81 552 ALA A CA 1
ATOM 4114 C C . ALA A 1 552 ? 22.152 -13.939 -38.743 1.00 96.81 552 ALA A C 1
ATOM 4116 O O . ALA A 1 552 ? 20.970 -14.044 -39.089 1.00 96.81 552 ALA A O 1
ATOM 4117 N N . GLY A 1 553 ? 22.547 -14.243 -37.504 1.00 97.12 553 GLY A N 1
ATOM 4118 C CA . GLY A 1 553 ? 21.612 -14.687 -36.463 1.00 97.12 553 GLY A CA 1
ATOM 4119 C C . GLY A 1 553 ? 20.496 -13.684 -36.172 1.00 97.12 553 GLY A C 1
ATOM 4120 O O . GLY A 1 553 ? 19.363 -14.094 -35.920 1.00 97.12 553 GLY A O 1
ATOM 4121 N N . ALA A 1 554 ? 20.768 -12.382 -36.316 1.00 97.19 554 ALA A N 1
ATOM 4122 C CA . ALA A 1 554 ? 19.786 -11.309 -36.159 1.00 97.19 554 ALA A CA 1
ATOM 4123 C C . ALA A 1 554 ? 18.562 -11.466 -37.074 1.00 97.19 554 ALA A C 1
ATOM 4125 O O . ALA A 1 554 ? 17.458 -11.107 -36.677 1.00 97.19 554 ALA A O 1
ATOM 4126 N N . ALA A 1 555 ? 18.714 -12.086 -38.252 1.00 96.25 555 ALA A N 1
ATOM 4127 C CA . ALA A 1 555 ? 17.602 -12.344 -39.171 1.00 96.25 555 ALA A CA 1
ATOM 4128 C C . ALA A 1 555 ? 16.532 -13.294 -38.590 1.00 96.25 555 ALA A C 1
ATOM 4130 O O . ALA A 1 555 ? 15.449 -13.436 -39.154 1.00 96.25 555 ALA A O 1
ATOM 4131 N N . GLN A 1 556 ? 16.829 -13.975 -37.478 1.00 95.62 556 GLN A N 1
ATOM 4132 C CA . GLN A 1 556 ? 15.907 -14.876 -36.783 1.00 95.62 556 GLN A CA 1
ATOM 4133 C C . GLN A 1 556 ? 15.176 -14.204 -35.609 1.00 95.62 556 GLN A C 1
ATOM 4135 O O . GLN A 1 556 ? 14.350 -14.858 -34.968 1.00 95.62 556 GLN A O 1
ATOM 4140 N N . LEU A 1 557 ? 15.479 -12.937 -35.311 1.00 98.25 557 LEU A N 1
ATOM 4141 C CA . LEU A 1 557 ? 15.068 -12.245 -34.092 1.00 98.25 557 LEU A CA 1
ATOM 4142 C C . LEU A 1 557 ? 14.187 -11.031 -34.405 1.00 98.25 557 LEU A C 1
ATOM 41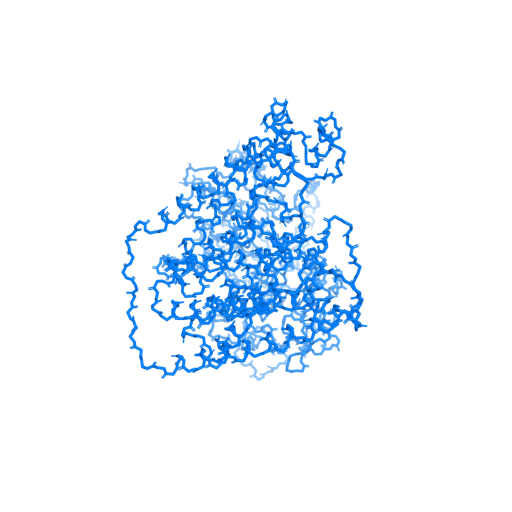44 O O . LEU A 1 557 ? 14.350 -10.358 -35.416 1.00 98.25 557 LEU A O 1
ATOM 4148 N N . ALA A 1 558 ? 13.255 -10.741 -33.501 1.00 98.12 558 ALA A N 1
ATOM 4149 C CA . ALA A 1 558 ? 12.403 -9.555 -33.539 1.00 98.12 558 ALA A CA 1
ATOM 4150 C C . ALA A 1 558 ? 13.027 -8.346 -32.819 1.00 98.12 558 ALA A C 1
ATOM 4152 O O . ALA A 1 558 ? 12.522 -7.235 -32.948 1.00 98.12 558 ALA A O 1
ATOM 4153 N N . GLY A 1 559 ? 14.083 -8.562 -32.030 1.00 97.94 559 GLY A N 1
ATOM 4154 C CA . GLY A 1 559 ? 14.781 -7.515 -31.292 1.00 97.94 559 GLY A CA 1
ATOM 4155 C C . GLY A 1 559 ? 15.923 -8.063 -30.440 1.00 97.94 559 GLY A C 1
ATOM 4156 O O . GLY A 1 559 ? 16.011 -9.274 -30.210 1.00 97.94 559 GLY A O 1
ATOM 4157 N N . LEU A 1 560 ? 16.773 -7.149 -29.971 1.00 97.75 560 LEU A N 1
ATOM 4158 C CA . LEU A 1 560 ? 17.880 -7.410 -29.053 1.00 97.75 560 LEU A CA 1
ATOM 4159 C C . LEU A 1 560 ? 17.681 -6.615 -27.756 1.00 97.75 560 LEU A C 1
ATOM 4161 O O . LEU A 1 560 ? 17.131 -5.514 -27.791 1.00 97.75 560 LEU A O 1
ATOM 4165 N N . MET A 1 561 ? 18.130 -7.162 -26.629 1.00 96.38 561 MET A N 1
ATOM 4166 C CA . MET A 1 561 ? 18.113 -6.500 -25.321 1.00 96.38 561 MET A CA 1
ATOM 4167 C C . MET A 1 561 ? 19.489 -6.603 -24.657 1.00 96.38 561 MET A C 1
ATOM 4169 O O . MET A 1 561 ? 20.075 -7.679 -24.571 1.00 96.38 561 MET A O 1
ATOM 4173 N N . TYR A 1 562 ? 19.979 -5.483 -24.142 1.00 96.38 562 TYR A N 1
ATOM 4174 C CA . TYR A 1 562 ? 21.271 -5.396 -23.474 1.00 96.38 562 TYR A CA 1
ATOM 4175 C C . TYR A 1 562 ? 21.063 -4.868 -22.059 1.00 96.38 562 TYR A C 1
ATOM 4177 O O . TYR A 1 562 ? 20.485 -3.797 -21.889 1.00 96.38 562 TYR A O 1
ATOM 4185 N N . ASP A 1 563 ? 21.495 -5.642 -21.066 1.00 93.56 563 ASP A N 1
ATOM 4186 C CA . ASP A 1 563 ? 21.429 -5.290 -19.646 1.00 93.56 563 ASP A CA 1
ATOM 4187 C C . ASP A 1 563 ? 22.860 -5.197 -19.103 1.00 93.56 563 ASP A C 1
ATOM 4189 O O . ASP A 1 563 ? 23.526 -6.219 -18.928 1.00 93.56 563 ASP A O 1
ATOM 4193 N N . ASP A 1 564 ? 23.384 -3.975 -18.971 1.00 91.12 564 ASP A N 1
ATOM 4194 C CA . ASP A 1 564 ? 24.767 -3.695 -18.548 1.00 91.12 564 ASP A CA 1
ATOM 4195 C C . ASP A 1 564 ? 25.820 -4.609 -19.217 1.00 91.12 564 ASP A C 1
ATOM 4197 O O . ASP A 1 564 ? 26.771 -5.096 -18.603 1.00 91.12 564 ASP A O 1
ATOM 4201 N N . GLY A 1 565 ? 25.623 -4.886 -20.511 1.00 88.38 565 GLY A N 1
ATOM 4202 C CA . GLY A 1 565 ? 26.411 -5.833 -21.294 1.00 88.38 565 GLY A CA 1
ATOM 4203 C C . GLY A 1 565 ? 26.445 -5.474 -22.777 1.00 88.38 565 GLY A C 1
ATOM 4204 O O . GLY A 1 565 ? 25.567 -4.786 -23.289 1.00 88.38 565 GLY A O 1
ATOM 4205 N N . GLY A 1 566 ? 27.467 -5.945 -23.486 1.00 86.56 566 GLY A N 1
ATOM 4206 C CA . GLY A 1 566 ? 27.691 -5.622 -24.898 1.00 86.56 566 GLY A CA 1
ATOM 4207 C C . GLY A 1 566 ? 29.019 -6.178 -25.407 1.00 86.56 566 GLY A C 1
ATOM 4208 O O . GLY A 1 566 ? 29.643 -7.002 -24.741 1.00 86.56 566 GLY A O 1
ATOM 4209 N N . SER A 1 567 ? 29.465 -5.742 -26.584 1.00 83.62 567 SER A N 1
ATOM 4210 C CA . SER A 1 567 ? 30.766 -6.138 -27.144 1.00 83.62 567 SER A CA 1
ATOM 4211 C C . SER A 1 567 ? 31.738 -4.963 -27.152 1.00 83.62 567 SER A C 1
ATOM 4213 O O . SER A 1 567 ? 31.348 -3.840 -27.459 1.00 83.62 567 SER A O 1
ATOM 4215 N N . GLY A 1 568 ? 33.000 -5.239 -26.818 1.00 77.69 568 GLY A N 1
ATOM 4216 C CA . GLY A 1 568 ? 34.108 -4.302 -26.990 1.00 77.69 568 GLY A CA 1
ATOM 4217 C C . GLY A 1 568 ? 34.674 -4.317 -28.418 1.00 77.69 568 GLY A C 1
ATOM 4218 O O . GLY A 1 568 ? 34.120 -4.992 -29.292 1.00 77.69 568 GLY A O 1
ATOM 4219 N N . PRO A 1 569 ? 35.782 -3.594 -28.667 1.00 79.38 569 PRO A N 1
ATOM 4220 C CA . PRO A 1 569 ? 36.473 -3.634 -29.952 1.00 79.38 569 PRO A CA 1
ATOM 4221 C C . PRO A 1 569 ? 36.907 -5.068 -30.306 1.00 79.38 569 PRO A C 1
ATOM 4223 O O . PRO A 1 569 ? 37.205 -5.859 -29.405 1.00 79.38 569 PRO A O 1
ATOM 4226 N N . PRO A 1 570 ? 36.933 -5.423 -31.603 1.00 75.00 570 PRO A N 1
ATOM 4227 C CA . PRO A 1 570 ? 37.306 -6.762 -32.034 1.00 75.00 570 PRO A CA 1
ATOM 4228 C C . PRO A 1 570 ? 38.757 -7.079 -31.653 1.00 75.00 570 PRO A C 1
ATOM 4230 O O . PRO A 1 570 ? 39.659 -6.265 -31.845 1.00 75.00 570 PRO A O 1
ATOM 4233 N N . GLU A 1 571 ? 38.974 -8.285 -31.131 1.00 84.88 571 GLU A N 1
ATOM 4234 C CA . GLU A 1 571 ? 40.308 -8.819 -30.860 1.00 84.88 571 GLU A CA 1
ATOM 4235 C C . GLU A 1 571 ? 41.003 -9.192 -32.181 1.00 84.88 571 GLU A C 1
ATOM 4237 O O . GLU A 1 571 ? 40.376 -9.730 -33.099 1.00 84.88 571 GLU A O 1
ATOM 4242 N N . SER A 1 572 ? 42.307 -8.925 -32.294 1.00 91.44 572 SER A N 1
ATOM 4243 C CA . SER A 1 572 ? 43.086 -9.358 -33.460 1.00 91.44 572 SER A CA 1
ATOM 4244 C C . SER A 1 572 ? 43.308 -10.875 -33.454 1.00 91.44 572 SER A C 1
ATOM 4246 O O . SER A 1 572 ? 43.403 -11.508 -32.401 1.00 91.44 572 SER A O 1
ATOM 4248 N N . ALA A 1 573 ? 43.487 -11.477 -34.633 1.00 91.88 573 ALA A N 1
ATOM 4249 C CA . ALA A 1 573 ? 43.757 -12.915 -34.749 1.00 91.88 573 ALA A CA 1
ATOM 4250 C C . ALA A 1 573 ? 45.002 -13.364 -33.954 1.00 91.88 573 ALA A C 1
ATOM 4252 O O . ALA A 1 573 ? 45.043 -14.480 -33.429 1.00 91.88 573 ALA A O 1
ATOM 4253 N N . GLN A 1 574 ? 46.006 -12.489 -33.836 1.00 95.00 574 GLN A N 1
ATOM 4254 C CA . GLN A 1 574 ? 47.216 -12.743 -33.059 1.00 95.00 574 GLN A CA 1
ATOM 4255 C C . GLN A 1 574 ? 46.929 -12.783 -31.553 1.00 95.00 574 GLN A C 1
ATOM 4257 O O . GLN A 1 574 ? 47.351 -13.727 -30.885 1.00 95.00 574 GLN A O 1
ATOM 4262 N N . GLN A 1 575 ? 46.190 -11.800 -31.028 1.00 93.69 575 GLN A N 1
ATOM 4263 C CA . GLN A 1 575 ? 45.792 -11.761 -29.616 1.00 93.69 575 GLN A CA 1
ATOM 4264 C C . GLN A 1 575 ? 44.944 -12.987 -29.252 1.00 93.69 575 GLN A C 1
ATOM 4266 O O . GLN A 1 575 ? 45.283 -13.696 -28.303 1.00 93.69 575 GLN A O 1
ATOM 4271 N N . ALA A 1 576 ? 43.960 -13.329 -30.091 1.00 90.00 576 ALA A N 1
ATOM 4272 C CA . ALA A 1 576 ? 43.125 -14.510 -29.893 1.00 90.00 576 ALA A CA 1
ATOM 4273 C C . ALA A 1 576 ? 43.955 -15.810 -29.892 1.00 90.00 576 ALA A C 1
ATOM 4275 O O . ALA A 1 576 ? 43.771 -16.681 -29.039 1.00 90.00 576 ALA A O 1
ATOM 4276 N N . SER A 1 577 ? 44.918 -15.943 -30.812 1.00 92.25 577 SER A N 1
ATOM 4277 C CA . SER A 1 577 ? 45.809 -17.112 -30.877 1.00 92.25 577 SER A CA 1
ATOM 4278 C C . SER A 1 577 ? 46.703 -17.228 -29.640 1.00 92.25 577 SER A C 1
ATOM 4280 O O . SER A 1 577 ? 46.881 -18.326 -29.105 1.00 92.25 577 SER A O 1
ATOM 4282 N N . ALA A 1 578 ? 47.229 -16.103 -29.147 1.00 93.00 578 ALA A N 1
ATOM 4283 C CA . ALA A 1 578 ? 48.022 -16.059 -27.923 1.00 93.00 578 ALA A CA 1
ATOM 4284 C C . ALA A 1 578 ? 47.179 -16.433 -26.690 1.00 93.00 578 ALA A C 1
ATOM 4286 O O . ALA A 1 578 ? 47.601 -17.270 -25.889 1.00 93.00 578 ALA A O 1
ATOM 4287 N N . ALA A 1 579 ? 45.961 -15.894 -26.569 1.00 89.38 579 ALA A N 1
ATOM 4288 C CA . ALA A 1 579 ? 45.035 -16.226 -25.489 1.00 89.38 579 ALA A CA 1
ATOM 4289 C C . ALA A 1 579 ? 44.674 -17.724 -25.481 1.00 89.38 579 ALA A C 1
ATOM 4291 O O . ALA A 1 579 ? 44.709 -18.377 -24.434 1.00 89.38 579 ALA A O 1
ATOM 4292 N N . LEU A 1 580 ? 44.417 -18.308 -26.657 1.00 89.25 580 LEU A N 1
ATOM 4293 C CA . LEU A 1 580 ? 44.162 -19.743 -26.805 1.00 89.25 580 LEU A CA 1
ATOM 4294 C C . LEU A 1 580 ? 45.380 -20.598 -26.433 1.00 89.25 580 LEU A C 1
ATOM 4296 O O . LEU A 1 580 ? 45.214 -21.657 -25.825 1.00 89.25 580 LEU A O 1
ATOM 4300 N N . ALA A 1 581 ? 46.598 -20.159 -26.760 1.00 91.69 581 ALA A N 1
ATOM 4301 C CA . ALA A 1 581 ? 47.819 -20.854 -26.359 1.00 91.69 581 ALA A CA 1
ATOM 4302 C C . ALA A 1 581 ? 47.981 -20.875 -24.830 1.00 91.69 581 ALA A C 1
ATOM 4304 O O . ALA A 1 581 ? 48.275 -21.928 -24.263 1.00 91.69 581 ALA A O 1
ATOM 4305 N N . VAL A 1 582 ? 47.700 -19.756 -24.152 1.00 90.62 582 VAL A N 1
ATOM 4306 C CA . VAL A 1 582 ? 47.713 -19.670 -22.682 1.00 90.62 582 VAL A CA 1
ATOM 4307 C C . VAL A 1 582 ? 46.647 -20.579 -22.060 1.00 90.62 582 VAL A C 1
ATOM 4309 O O . VAL A 1 582 ? 46.928 -21.294 -21.096 1.00 90.62 582 VAL A O 1
ATOM 4312 N N . LEU A 1 583 ? 45.437 -20.636 -22.628 1.00 89.31 583 LEU A N 1
ATOM 4313 C CA . LEU A 1 583 ? 44.360 -21.498 -22.125 1.00 89.31 583 LEU A CA 1
ATOM 4314 C C . LEU A 1 583 ? 44.743 -22.991 -22.129 1.00 89.31 583 LEU A C 1
ATOM 4316 O O . LEU A 1 583 ? 44.285 -23.759 -21.275 1.00 89.31 583 LEU A O 1
ATOM 4320 N N . ARG A 1 584 ? 45.636 -23.431 -23.030 1.00 87.38 584 ARG A N 1
ATOM 4321 C CA . ARG A 1 584 ? 46.097 -24.834 -23.085 1.00 87.38 584 ARG A CA 1
ATOM 4322 C C . ARG A 1 584 ? 46.765 -25.291 -21.787 1.00 87.38 584 ARG A C 1
ATOM 4324 O O . ARG A 1 584 ? 46.560 -26.446 -21.411 1.00 87.38 584 ARG A O 1
ATOM 4331 N N . SER A 1 585 ? 47.454 -24.407 -21.064 1.00 87.12 585 SER A N 1
ATOM 4332 C CA . SER A 1 585 ? 48.136 -24.721 -19.796 1.00 87.12 585 SER A CA 1
ATOM 4333 C C . SER A 1 585 ? 47.381 -24.278 -18.533 1.00 87.12 585 SER A C 1
ATOM 4335 O O . SER A 1 585 ? 47.795 -24.623 -17.430 1.00 87.12 585 SER A O 1
ATOM 4337 N N . ARG A 1 586 ? 46.258 -23.558 -18.663 1.00 88.12 586 ARG A N 1
ATOM 4338 C CA . ARG A 1 586 ? 45.446 -23.056 -17.533 1.00 88.12 586 ARG A CA 1
ATOM 4339 C C . ARG A 1 586 ? 44.210 -23.918 -17.249 1.00 88.12 586 ARG A C 1
ATOM 4341 O O . ARG A 1 586 ? 43.874 -24.811 -18.029 1.00 88.12 586 ARG A O 1
ATOM 4348 N N . SER A 1 587 ? 43.537 -23.659 -16.128 1.00 88.19 587 SER A N 1
ATOM 4349 C CA . SER A 1 587 ? 42.205 -24.214 -15.853 1.00 88.19 587 SER A CA 1
ATOM 4350 C C . SER A 1 587 ? 41.198 -23.714 -16.903 1.00 88.19 587 SER A C 1
ATOM 4352 O O . SER A 1 587 ? 41.318 -22.563 -17.328 1.00 88.19 587 SER A O 1
ATOM 4354 N N . PRO A 1 588 ? 40.220 -24.531 -17.343 1.00 88.12 588 PRO A N 1
ATOM 4355 C CA . PRO A 1 588 ? 39.111 -24.044 -18.169 1.00 88.12 588 PRO A CA 1
ATOM 4356 C C . PRO A 1 588 ? 38.135 -23.144 -17.392 1.00 88.12 588 PRO A C 1
ATOM 4358 O O . PRO A 1 588 ? 37.258 -22.541 -18.003 1.00 88.12 588 PRO A O 1
ATOM 4361 N N . TRP A 1 589 ? 38.267 -23.050 -16.065 1.00 89.50 589 TRP A N 1
ATOM 4362 C CA . TRP A 1 589 ? 37.327 -22.342 -15.205 1.00 89.50 589 TRP A CA 1
ATOM 4363 C C . TRP A 1 589 ? 37.862 -20.981 -14.768 1.00 89.50 589 TRP A C 1
ATOM 4365 O O . TRP A 1 589 ? 39.006 -20.845 -14.330 1.00 89.50 589 TRP A O 1
ATOM 4375 N N . LEU A 1 590 ? 37.004 -19.967 -14.849 1.00 87.25 590 LEU A N 1
ATOM 4376 C CA . LEU A 1 590 ? 37.317 -18.620 -14.394 1.00 87.25 590 LEU A CA 1
ATOM 4377 C C . LEU A 1 590 ? 37.195 -18.523 -12.865 1.00 87.25 590 LEU A C 1
ATOM 4379 O O . LEU A 1 590 ? 36.224 -19.001 -12.278 1.00 87.25 590 LEU A O 1
ATOM 4383 N N . ALA A 1 591 ? 38.151 -17.854 -12.218 1.00 88.56 591 ALA A N 1
ATOM 4384 C CA . ALA A 1 591 ? 38.011 -17.439 -10.824 1.00 88.56 591 ALA A CA 1
ATOM 4385 C C . ALA A 1 591 ? 37.188 -16.143 -10.735 1.00 88.56 591 ALA A C 1
ATOM 4387 O O . ALA A 1 591 ? 37.461 -15.184 -11.456 1.00 88.56 591 ALA A O 1
ATOM 4388 N N . PHE A 1 592 ? 36.213 -16.084 -9.827 1.00 87.75 592 PHE A N 1
ATOM 4389 C CA . PHE A 1 592 ? 35.383 -14.896 -9.613 1.00 87.75 592 PHE A CA 1
ATOM 4390 C C . PHE A 1 592 ? 35.852 -14.140 -8.370 1.00 87.75 592 PHE A C 1
ATOM 4392 O O . PHE A 1 592 ? 35.867 -14.695 -7.272 1.00 87.75 592 PHE A O 1
ATOM 4399 N N . GLY A 1 593 ? 36.285 -12.888 -8.539 1.00 84.12 593 GLY A N 1
ATOM 4400 C CA . GLY A 1 593 ? 36.822 -12.075 -7.441 1.00 84.12 593 GLY A CA 1
ATOM 4401 C C . GLY A 1 593 ? 38.017 -12.701 -6.716 1.00 84.12 593 GLY A C 1
ATOM 4402 O O . GLY A 1 593 ? 38.195 -12.483 -5.519 1.00 84.12 593 GLY A O 1
ATOM 4403 N N . GLY A 1 594 ? 38.804 -13.513 -7.433 1.00 86.56 594 GLY A N 1
ATOM 4404 C CA . GLY A 1 594 ? 39.929 -14.280 -6.889 1.00 86.56 594 GLY A CA 1
ATOM 4405 C C . GLY A 1 594 ? 39.553 -15.639 -6.285 1.00 86.56 594 GLY A C 1
ATOM 4406 O O . GLY A 1 594 ? 40.443 -16.378 -5.876 1.00 86.56 594 GLY A O 1
ATOM 4407 N N . ILE A 1 595 ? 38.266 -16.003 -6.252 1.00 87.19 595 ILE A N 1
ATOM 4408 C CA . ILE A 1 595 ? 37.789 -17.282 -5.715 1.00 87.19 595 ILE A CA 1
ATOM 4409 C C . ILE A 1 595 ? 37.643 -18.290 -6.870 1.00 87.19 595 ILE A C 1
ATOM 4411 O O . ILE A 1 595 ? 36.831 -18.060 -7.772 1.00 87.19 595 ILE A O 1
ATOM 4415 N N . PRO A 1 596 ? 38.401 -19.402 -6.881 1.00 88.88 596 PRO A N 1
ATOM 4416 C CA . PRO A 1 596 ? 38.325 -20.388 -7.955 1.00 88.88 596 PRO A CA 1
ATOM 4417 C C . PRO A 1 596 ? 37.002 -21.165 -7.930 1.00 88.88 596 PRO A C 1
ATOM 4419 O O . PRO A 1 596 ? 36.382 -21.358 -6.878 1.00 88.88 596 PRO A O 1
ATOM 4422 N N . ALA A 1 597 ? 36.575 -21.645 -9.098 1.00 87.56 597 ALA A N 1
ATOM 4423 C CA . ALA A 1 597 ? 35.468 -22.589 -9.195 1.00 87.56 597 ALA A CA 1
ATOM 4424 C C . ALA A 1 597 ? 35.827 -23.925 -8.500 1.00 87.56 597 ALA A C 1
ATOM 4426 O O . ALA A 1 597 ? 36.988 -24.337 -8.547 1.00 87.56 597 ALA A O 1
ATOM 4427 N N . PRO A 1 598 ? 34.865 -24.611 -7.852 1.00 89.56 598 PRO A N 1
ATOM 4428 C CA . PRO A 1 598 ? 33.447 -24.256 -7.725 1.00 89.56 598 PRO A CA 1
ATOM 4429 C C . PRO A 1 598 ? 33.127 -23.377 -6.497 1.00 89.56 598 PRO A C 1
ATOM 4431 O O . PRO A 1 598 ? 31.964 -23.054 -6.256 1.00 89.56 598 PRO A O 1
ATOM 4434 N N . PHE A 1 599 ? 34.123 -22.985 -5.696 1.00 89.94 599 PHE A N 1
ATOM 4435 C CA . PHE A 1 599 ? 33.898 -22.390 -4.373 1.00 89.94 599 PHE A CA 1
ATOM 4436 C C . PHE A 1 599 ? 33.135 -21.066 -4.407 1.00 89.94 599 PHE A C 1
ATOM 4438 O O . PHE A 1 599 ? 32.296 -20.839 -3.539 1.00 89.94 599 PHE A O 1
ATOM 4445 N N . ALA A 1 600 ? 33.349 -20.227 -5.426 1.00 87.81 600 ALA A N 1
ATOM 4446 C CA . ALA A 1 600 ? 32.577 -18.993 -5.595 1.00 87.81 600 ALA A CA 1
ATOM 4447 C C . ALA A 1 600 ? 31.060 -19.271 -5.668 1.00 87.81 600 ALA A C 1
ATOM 4449 O O . ALA A 1 600 ? 30.269 -18.640 -4.963 1.00 87.81 600 ALA A O 1
ATOM 4450 N N . GLY A 1 601 ? 30.666 -20.270 -6.466 1.00 88.94 601 GLY A N 1
ATOM 4451 C CA . GLY A 1 601 ? 29.277 -20.709 -6.597 1.00 88.94 601 GLY A CA 1
ATOM 4452 C C . GLY A 1 601 ? 28.742 -21.354 -5.318 1.00 88.94 601 GLY A C 1
ATOM 4453 O O . GLY A 1 601 ? 27.621 -21.052 -4.912 1.00 88.94 601 GLY A O 1
ATOM 4454 N N . LEU A 1 602 ? 29.548 -22.175 -4.636 1.00 91.94 602 LEU A N 1
ATOM 4455 C CA . LEU A 1 602 ? 29.156 -22.825 -3.378 1.00 91.94 602 LEU A CA 1
ATOM 4456 C C . LEU A 1 602 ? 28.940 -21.819 -2.239 1.00 91.94 602 LEU A C 1
ATOM 4458 O O . LEU A 1 602 ? 27.946 -21.924 -1.518 1.00 91.94 602 LEU A O 1
ATOM 4462 N N . PHE A 1 603 ? 29.817 -20.819 -2.093 1.00 90.81 603 PHE A N 1
ATOM 4463 C CA . PHE A 1 603 ? 29.642 -19.748 -1.109 1.00 90.81 603 PHE A CA 1
ATOM 4464 C C . PHE A 1 603 ? 28.394 -18.916 -1.406 1.00 90.81 603 PHE A C 1
ATOM 4466 O O . PHE A 1 603 ? 27.591 -18.676 -0.501 1.00 90.81 603 PHE A O 1
ATOM 4473 N N . SER A 1 604 ? 28.203 -18.519 -2.668 1.00 90.75 604 SER A N 1
ATOM 4474 C CA . SER A 1 604 ? 27.053 -17.710 -3.072 1.00 90.75 604 SER A CA 1
ATOM 4475 C C . SER A 1 604 ? 25.735 -18.468 -2.888 1.00 90.75 604 SER A C 1
ATOM 4477 O O . SER A 1 604 ? 24.857 -18.003 -2.163 1.00 90.75 604 SER A O 1
ATOM 4479 N N . THR A 1 605 ? 25.621 -19.673 -3.454 1.00 92.06 605 THR A N 1
ATOM 4480 C CA . THR A 1 605 ? 24.401 -20.498 -3.408 1.00 92.06 605 THR A CA 1
ATOM 4481 C C . THR A 1 605 ? 24.079 -20.942 -1.984 1.00 92.06 605 THR A C 1
ATOM 4483 O O . THR A 1 605 ? 22.935 -20.824 -1.543 1.00 92.06 605 THR A O 1
ATOM 4486 N N . GLY A 1 606 ? 25.083 -21.399 -1.225 1.00 93.62 606 GLY A N 1
ATOM 4487 C CA . GLY A 1 606 ? 24.920 -21.808 0.170 1.00 93.62 606 GLY A CA 1
ATOM 4488 C C . GLY A 1 606 ? 24.499 -20.655 1.078 1.00 93.62 606 GLY A C 1
ATOM 4489 O O . GLY A 1 606 ? 23.543 -20.792 1.844 1.00 93.62 606 GLY A O 1
ATOM 4490 N N . GLY A 1 607 ? 25.156 -19.497 0.953 1.00 94.38 607 GLY A N 1
ATOM 4491 C CA . GLY A 1 607 ? 24.801 -18.292 1.703 1.00 94.38 607 GLY A CA 1
ATOM 4492 C C . GLY A 1 607 ? 23.404 -17.776 1.353 1.00 94.38 607 GLY A C 1
ATOM 4493 O O . GLY A 1 607 ? 22.612 -17.481 2.249 1.00 94.38 607 GLY A O 1
ATOM 4494 N N . ALA A 1 608 ? 23.072 -17.741 0.061 1.00 94.75 608 ALA A N 1
ATOM 4495 C CA . ALA A 1 608 ? 21.770 -17.315 -0.438 1.00 94.75 608 ALA A CA 1
ATOM 4496 C C . ALA A 1 608 ? 20.642 -18.229 0.056 1.00 94.75 608 ALA A C 1
ATOM 4498 O O . ALA A 1 608 ? 19.608 -17.755 0.527 1.00 94.75 608 ALA A O 1
ATOM 4499 N N . LEU A 1 609 ? 20.850 -19.546 -0.012 1.00 94.31 609 LEU A N 1
ATOM 4500 C CA . LEU A 1 609 ? 19.904 -20.531 0.492 1.00 94.31 609 LEU A CA 1
ATOM 4501 C C . LEU A 1 609 ? 19.702 -20.364 2.002 1.00 94.31 609 LEU A C 1
ATOM 4503 O O . LEU A 1 609 ? 18.561 -20.237 2.443 1.00 94.31 609 LEU A O 1
ATOM 4507 N N . ALA A 1 610 ? 20.783 -20.288 2.787 1.00 94.88 610 ALA A N 1
ATOM 4508 C CA . ALA A 1 610 ? 20.717 -20.108 4.238 1.00 94.88 610 ALA A CA 1
ATOM 4509 C C . ALA A 1 610 ? 19.978 -18.818 4.634 1.00 94.88 610 ALA A C 1
ATOM 4511 O O . ALA A 1 610 ? 19.147 -18.837 5.544 1.00 94.88 610 ALA A O 1
ATOM 4512 N N . ALA A 1 611 ? 20.212 -17.718 3.911 1.00 95.94 611 ALA A N 1
ATOM 4513 C CA . ALA A 1 611 ? 19.518 -16.447 4.112 1.00 95.94 611 ALA A CA 1
ATOM 4514 C C . ALA A 1 611 ? 18.003 -16.522 3.844 1.00 95.94 611 ALA A C 1
ATOM 4516 O O . ALA A 1 611 ? 17.261 -15.673 4.337 1.00 95.94 611 ALA A O 1
ATOM 4517 N N . LEU A 1 612 ? 17.530 -17.517 3.086 1.00 92.81 612 LEU A N 1
ATOM 4518 C CA . LEU A 1 612 ? 16.108 -17.721 2.795 1.00 92.81 612 LEU A CA 1
ATOM 4519 C C . LEU A 1 612 ? 15.450 -18.762 3.699 1.00 92.81 612 LEU A C 1
ATOM 4521 O O . LEU A 1 612 ? 14.345 -18.524 4.183 1.00 92.81 612 LEU A O 1
ATOM 4525 N N . VAL A 1 613 ? 16.102 -19.905 3.919 1.00 90.62 613 VAL A N 1
ATOM 4526 C CA . VAL A 1 613 ? 15.513 -21.039 4.657 1.00 90.62 613 VAL A CA 1
ATOM 4527 C C . VAL A 1 613 ? 15.705 -20.928 6.166 1.00 90.62 613 VAL A C 1
ATOM 4529 O O . VAL A 1 613 ? 14.897 -21.454 6.926 1.00 90.62 613 VAL A O 1
ATOM 4532 N N . ALA A 1 614 ? 16.745 -20.222 6.613 1.00 91.56 614 ALA A N 1
ATOM 4533 C CA . ALA A 1 614 ? 17.075 -20.059 8.025 1.00 91.56 614 ALA A CA 1
ATOM 4534 C C . ALA A 1 614 ? 17.553 -18.622 8.340 1.00 91.56 614 ALA A C 1
ATOM 4536 O O . ALA A 1 614 ? 18.611 -18.448 8.946 1.00 91.56 614 ALA A O 1
ATOM 4537 N N . PRO A 1 615 ? 16.788 -17.570 7.970 1.00 94.69 615 PRO A N 1
ATOM 4538 C CA . PRO A 1 615 ? 17.258 -16.180 7.984 1.00 94.69 615 PRO A CA 1
ATOM 4539 C C . PRO A 1 615 ? 17.764 -15.710 9.349 1.00 94.69 615 PRO A C 1
ATOM 4541 O O . PRO A 1 615 ? 18.739 -14.968 9.397 1.00 94.69 615 PRO A O 1
ATOM 4544 N N . ASN A 1 616 ? 17.129 -16.166 10.435 1.00 94.81 616 ASN A N 1
ATOM 4545 C CA . ASN A 1 616 ? 17.441 -15.783 11.817 1.00 94.81 616 ASN A CA 1
ATOM 4546 C C . ASN A 1 616 ? 18.339 -16.794 12.555 1.00 94.81 616 ASN A C 1
ATOM 4548 O O . ASN A 1 616 ? 18.625 -16.596 13.732 1.00 94.81 616 ASN A O 1
ATOM 4552 N N . ALA A 1 617 ? 18.741 -17.895 11.912 1.00 93.00 617 ALA A N 1
ATOM 4553 C CA . ALA A 1 617 ? 19.660 -18.855 12.518 1.00 93.00 617 ALA A CA 1
ATOM 4554 C C . ALA A 1 617 ? 21.097 -18.330 12.449 1.00 93.00 617 ALA A C 1
ATOM 4556 O O . ALA A 1 617 ? 21.430 -17.583 11.526 1.00 93.00 617 ALA A O 1
ATOM 4557 N N . ALA A 1 618 ? 21.949 -18.761 13.379 1.00 94.50 618 ALA A N 1
ATOM 4558 C CA . ALA A 1 618 ? 23.391 -18.536 13.318 1.00 94.50 618 ALA A CA 1
ATOM 4559 C C . ALA A 1 618 ? 23.947 -18.945 11.945 1.00 94.50 618 ALA A C 1
ATOM 4561 O O . ALA A 1 618 ? 23.594 -20.014 11.436 1.00 94.50 618 ALA A O 1
ATOM 4562 N N . ASN A 1 619 ? 24.802 -18.120 11.334 1.00 92.00 619 ASN A N 1
ATOM 4563 C CA . ASN A 1 619 ? 25.427 -18.529 10.082 1.00 92.00 619 ASN A CA 1
ATOM 4564 C C . ASN A 1 619 ? 26.564 -19.528 10.343 1.00 92.00 619 ASN A C 1
ATOM 4566 O O . ASN A 1 619 ? 27.600 -19.182 10.908 1.00 92.00 619 ASN A O 1
ATOM 4570 N N . VAL A 1 620 ? 26.382 -20.756 9.864 1.00 89.06 620 VAL A N 1
ATOM 4571 C CA . VAL A 1 620 ? 27.331 -21.870 10.030 1.00 89.06 620 VAL A CA 1
ATOM 4572 C C . VAL A 1 620 ? 28.687 -21.630 9.354 1.00 89.06 620 VAL A C 1
ATOM 4574 O O . VAL A 1 620 ? 29.696 -22.170 9.792 1.00 89.06 620 VAL A O 1
ATOM 4577 N N . ALA A 1 621 ? 28.738 -20.792 8.314 1.00 89.44 621 ALA A N 1
ATOM 4578 C CA . ALA A 1 621 ? 29.965 -20.483 7.587 1.00 89.44 621 ALA A CA 1
ATOM 4579 C C . ALA A 1 621 ? 30.776 -19.344 8.226 1.00 89.44 621 ALA A C 1
ATOM 4581 O O . ALA A 1 621 ? 31.942 -19.175 7.879 1.00 89.44 621 ALA A O 1
ATOM 4582 N N . GLN A 1 622 ? 30.213 -18.572 9.165 1.00 91.12 622 GLN A N 1
ATOM 4583 C CA . GLN A 1 622 ? 30.931 -17.443 9.770 1.00 91.12 622 GLN A CA 1
ATOM 4584 C C . GLN A 1 622 ? 32.212 -17.900 10.491 1.00 91.12 622 GLN A C 1
ATOM 4586 O O . GLN A 1 622 ? 33.253 -17.251 10.391 1.00 91.12 622 GLN A O 1
ATOM 4591 N N . THR A 1 623 ? 32.157 -19.049 11.168 1.00 89.69 623 THR A N 1
ATOM 4592 C CA . THR A 1 623 ? 33.294 -19.652 11.880 1.00 89.69 623 THR A CA 1
ATOM 4593 C C . THR A 1 623 ? 34.154 -20.559 10.996 1.00 89.69 623 THR A C 1
ATOM 4595 O O . THR A 1 623 ? 35.169 -21.079 11.454 1.00 89.69 623 THR A O 1
ATOM 4598 N N . PHE A 1 624 ? 33.798 -20.744 9.721 1.00 93.56 624 PHE A N 1
ATOM 4599 C CA . PHE A 1 624 ? 34.529 -21.622 8.811 1.00 93.56 624 PHE A CA 1
ATOM 4600 C C . PHE A 1 624 ? 35.910 -21.034 8.482 1.00 93.56 624 PHE A C 1
ATOM 4602 O O . PHE A 1 624 ? 35.979 -19.926 7.940 1.00 93.56 624 PHE A O 1
ATOM 4609 N N . PRO A 1 625 ? 37.028 -21.731 8.758 1.00 90.75 625 PRO A N 1
ATOM 4610 C CA . PRO A 1 625 ? 38.365 -21.157 8.603 1.00 90.75 625 PRO A CA 1
ATOM 4611 C C . PRO A 1 625 ? 38.694 -20.756 7.160 1.00 90.75 625 PRO A C 1
ATOM 4613 O O . PRO A 1 625 ? 39.380 -19.759 6.964 1.00 90.75 625 PRO A O 1
ATOM 4616 N N . LEU A 1 626 ? 38.153 -21.463 6.161 1.00 90.12 626 LEU A N 1
ATOM 4617 C CA . LEU A 1 626 ? 38.435 -21.199 4.744 1.00 90.12 626 LEU A CA 1
ATOM 4618 C C . LEU A 1 626 ? 37.503 -20.159 4.104 1.00 90.12 626 LEU A C 1
ATOM 4620 O O . LEU A 1 626 ? 37.694 -19.816 2.939 1.00 90.12 626 LEU A O 1
ATOM 4624 N N . LEU A 1 627 ? 36.504 -19.639 4.831 1.00 89.06 627 LEU A N 1
ATOM 4625 C CA . LEU A 1 627 ? 35.764 -18.468 4.358 1.00 89.06 627 LEU A CA 1
ATOM 4626 C C . LEU A 1 627 ? 36.690 -17.236 4.462 1.00 89.06 627 LEU A C 1
ATOM 4628 O O . LEU A 1 627 ? 37.204 -16.978 5.560 1.00 89.06 627 LEU A O 1
ATOM 4632 N N . PRO A 1 628 ? 36.902 -16.469 3.372 1.00 87.06 628 PRO A N 1
ATOM 4633 C CA . PRO A 1 628 ? 37.749 -15.281 3.392 1.00 87.06 628 PRO A CA 1
ATOM 4634 C C . PRO A 1 628 ? 37.370 -14.310 4.516 1.00 87.06 628 PRO A C 1
ATOM 4636 O O . PRO A 1 628 ? 36.191 -14.056 4.767 1.00 87.06 628 PRO A O 1
ATOM 4639 N N . THR A 1 629 ? 38.370 -13.771 5.214 1.00 88.19 629 THR A N 1
ATOM 4640 C CA . THR A 1 629 ? 38.170 -12.918 6.399 1.00 88.19 629 THR A CA 1
ATOM 4641 C C . THR A 1 629 ? 37.400 -11.641 6.085 1.00 88.19 629 THR A C 1
ATOM 4643 O O . THR A 1 629 ? 36.566 -11.224 6.878 1.00 88.19 629 THR A O 1
ATOM 4646 N N . ASN A 1 630 ? 37.594 -11.072 4.897 1.00 87.50 630 ASN A N 1
ATOM 4647 C CA . ASN A 1 630 ? 36.847 -9.916 4.397 1.00 87.50 630 ASN A CA 1
ATOM 4648 C C . ASN A 1 630 ? 35.359 -10.198 4.115 1.00 87.50 630 ASN A C 1
ATOM 4650 O O . ASN A 1 630 ? 34.600 -9.261 3.896 1.00 87.50 630 ASN A O 1
ATOM 4654 N N . LEU A 1 631 ? 34.929 -11.462 4.127 1.00 90.75 631 LEU A N 1
ATOM 4655 C CA . LEU A 1 631 ? 33.519 -11.842 4.044 1.00 90.75 631 LEU A CA 1
ATOM 4656 C C . LEU A 1 631 ? 32.924 -12.157 5.420 1.00 90.75 631 LEU A C 1
ATOM 4658 O O . LEU A 1 631 ? 31.737 -12.461 5.500 1.00 90.75 631 LEU A O 1
ATOM 4662 N N . LYS A 1 632 ? 33.711 -12.101 6.503 1.00 93.38 632 LYS A N 1
ATOM 4663 C CA . LYS A 1 632 ? 33.262 -12.386 7.870 1.00 93.38 632 LYS A CA 1
ATOM 4664 C C . LYS A 1 632 ? 32.922 -11.084 8.606 1.00 93.38 632 LYS A C 1
ATOM 4666 O O . LYS A 1 632 ? 33.806 -10.257 8.811 1.00 93.38 632 LYS A O 1
ATOM 4671 N N . PRO A 1 633 ? 31.672 -10.912 9.060 1.00 95.31 633 PRO A N 1
ATOM 4672 C CA . PRO A 1 633 ? 31.309 -9.880 10.013 1.00 95.31 633 PRO A CA 1
ATOM 4673 C C . PRO A 1 633 ? 32.164 -9.945 11.285 1.00 95.31 633 PRO A C 1
ATOM 4675 O O . PRO A 1 633 ? 32.434 -11.051 11.768 1.00 95.31 633 PRO A O 1
ATOM 4678 N N . PRO A 1 634 ? 32.502 -8.792 11.890 1.00 94.31 634 PRO A N 1
ATOM 4679 C CA . PRO A 1 634 ? 33.264 -8.740 13.139 1.00 94.31 634 PRO A CA 1
ATOM 4680 C C . PRO A 1 634 ? 32.446 -9.164 14.372 1.00 94.31 634 PRO A C 1
ATOM 4682 O O . PRO A 1 634 ? 33.005 -9.345 15.448 1.00 94.31 634 PRO A O 1
ATOM 4685 N N . VAL A 1 635 ? 31.125 -9.319 14.230 1.00 95.81 635 VAL A N 1
ATOM 4686 C CA . VAL A 1 635 ? 30.196 -9.714 15.299 1.00 95.81 635 VAL A CA 1
ATOM 4687 C C . VAL A 1 635 ? 29.418 -10.968 14.898 1.00 95.81 635 VAL A C 1
ATOM 4689 O O . VAL A 1 635 ? 29.199 -11.169 13.704 1.00 95.81 635 VAL A O 1
ATOM 4692 N N . PRO A 1 636 ? 28.950 -11.809 15.837 1.00 96.88 636 PRO A N 1
ATOM 4693 C CA . PRO A 1 636 ? 28.115 -12.964 15.509 1.00 96.88 636 PRO A CA 1
ATOM 4694 C C . PRO A 1 636 ? 26.839 -12.549 14.771 1.00 96.88 636 PRO A C 1
ATOM 4696 O O . PRO A 1 636 ? 26.087 -11.696 15.243 1.00 96.88 636 PRO A O 1
ATOM 4699 N N . THR A 1 637 ? 26.565 -13.158 13.619 1.00 97.56 637 THR A N 1
ATOM 4700 C CA . THR A 1 637 ? 25.441 -12.767 12.759 1.00 97.56 637 THR A CA 1
ATOM 4701 C C . THR A 1 637 ? 24.499 -13.916 12.436 1.00 97.56 637 THR A C 1
ATOM 4703 O O . THR A 1 637 ? 24.851 -15.096 12.419 1.00 97.56 637 THR A O 1
ATOM 4706 N N . THR A 1 638 ? 23.255 -13.537 12.163 1.00 97.69 638 THR A N 1
ATOM 4707 C CA . THR A 1 638 ? 22.270 -14.420 11.542 1.00 97.69 638 THR A CA 1
ATOM 4708 C C . THR A 1 638 ? 22.650 -14.728 10.089 1.00 97.69 638 THR A C 1
ATOM 4710 O O . THR A 1 638 ? 23.393 -13.976 9.457 1.00 97.69 638 THR A O 1
ATOM 4713 N N . SER A 1 639 ? 22.108 -15.805 9.515 1.00 96.44 639 SER A N 1
ATOM 4714 C CA . SER A 1 639 ? 22.379 -16.206 8.127 1.00 96.44 639 SER A CA 1
ATOM 4715 C C . SER A 1 639 ? 22.059 -15.102 7.125 1.00 96.44 639 SER A C 1
ATOM 4717 O O . SER A 1 639 ? 22.830 -14.875 6.192 1.00 96.44 639 SER A O 1
ATOM 4719 N N . GLN A 1 640 ? 20.967 -14.369 7.359 1.00 96.56 640 GLN A N 1
ATOM 4720 C CA . GLN A 1 640 ? 20.603 -13.209 6.557 1.00 96.56 640 GLN A CA 1
ATOM 4721 C C . GLN A 1 640 ? 21.639 -12.080 6.665 1.00 96.56 640 GLN A C 1
ATOM 4723 O O . GLN A 1 640 ? 22.018 -11.502 5.649 1.00 96.56 640 GLN A O 1
ATOM 4728 N N . ALA A 1 641 ? 22.106 -11.769 7.877 1.00 97.44 641 ALA A N 1
ATOM 4729 C CA . ALA A 1 641 ? 23.068 -10.694 8.106 1.00 97.44 641 ALA A CA 1
ATOM 4730 C C . ALA A 1 641 ? 24.469 -11.013 7.568 1.00 97.44 641 ALA A C 1
ATOM 4732 O O . ALA A 1 641 ? 25.080 -10.138 6.964 1.00 97.44 641 ALA A O 1
ATOM 4733 N N . GLN A 1 642 ? 24.938 -12.257 7.696 1.00 96.50 642 GLN A N 1
ATOM 4734 C CA . GLN A 1 642 ? 26.181 -12.721 7.071 1.00 96.50 642 GLN A CA 1
ATOM 4735 C C . GLN A 1 642 ? 26.142 -12.539 5.546 1.00 96.50 642 GLN A C 1
ATOM 4737 O O . GLN A 1 642 ? 27.069 -11.983 4.961 1.00 96.50 642 GLN A O 1
ATOM 4742 N N . TYR A 1 643 ? 25.068 -13.007 4.897 1.00 96.75 643 TYR A N 1
ATOM 4743 C CA . TYR A 1 643 ? 24.926 -12.914 3.441 1.00 96.75 643 TYR A CA 1
ATOM 4744 C C . TYR A 1 643 ? 24.820 -11.456 2.975 1.00 96.75 643 TYR A C 1
ATOM 4746 O O . TYR A 1 643 ? 25.438 -11.073 1.985 1.00 96.75 643 TYR A O 1
ATOM 4754 N N . GLY A 1 644 ? 24.089 -10.627 3.728 1.00 96.94 644 GLY A N 1
ATOM 4755 C CA . GLY A 1 644 ? 24.012 -9.189 3.490 1.00 96.94 644 GLY A CA 1
ATOM 4756 C C . GLY A 1 644 ? 25.370 -8.511 3.601 1.00 96.94 644 GLY A C 1
ATOM 4757 O O . GLY A 1 644 ? 25.756 -7.781 2.699 1.00 96.94 644 GLY A O 1
ATOM 4758 N N . PHE A 1 645 ? 26.127 -8.794 4.661 1.00 97.00 645 PHE A N 1
ATOM 4759 C CA . PHE A 1 645 ? 27.453 -8.216 4.870 1.00 97.00 645 PHE A CA 1
ATOM 4760 C C . PHE A 1 645 ? 28.419 -8.570 3.733 1.00 97.00 645 PHE A C 1
ATOM 4762 O O . PHE A 1 645 ? 29.126 -7.697 3.234 1.00 97.00 645 PHE A O 1
ATOM 4769 N N . ALA A 1 646 ? 28.406 -9.826 3.284 1.00 94.81 646 ALA A N 1
ATOM 4770 C CA . ALA A 1 646 ? 29.308 -10.306 2.243 1.00 94.81 646 ALA A CA 1
ATOM 4771 C C . ALA A 1 646 ? 29.073 -9.663 0.862 1.00 94.81 646 ALA A C 1
ATOM 4773 O O . ALA A 1 646 ? 29.990 -9.673 0.049 1.00 94.81 646 ALA A O 1
ATOM 4774 N N . LEU A 1 647 ? 27.870 -9.138 0.585 1.00 95.38 647 LEU A N 1
ATOM 4775 C CA . LEU A 1 647 ? 27.463 -8.685 -0.757 1.00 95.38 647 LEU A CA 1
ATOM 4776 C C . LEU A 1 647 ? 26.931 -7.245 -0.791 1.00 95.38 647 LEU A C 1
ATOM 4778 O O . LEU A 1 647 ? 26.644 -6.717 -1.863 1.00 95.38 647 LEU A O 1
ATOM 4782 N N . ASN A 1 648 ? 26.783 -6.578 0.354 1.00 97.12 648 ASN A N 1
ATOM 4783 C CA . ASN A 1 648 ? 26.332 -5.193 0.382 1.00 97.12 648 ASN A CA 1
ATOM 4784 C C . ASN A 1 648 ? 27.437 -4.256 -0.115 1.00 97.12 648 ASN A C 1
ATOM 4786 O O . ASN A 1 648 ? 28.575 -4.361 0.331 1.00 97.12 648 ASN A O 1
ATOM 4790 N N . ALA A 1 649 ? 27.098 -3.297 -0.975 1.00 95.69 649 ALA A N 1
ATOM 4791 C CA . ALA A 1 649 ? 28.055 -2.367 -1.581 1.00 95.69 649 ALA A CA 1
ATOM 4792 C C . ALA A 1 649 ? 28.910 -1.603 -0.549 1.00 95.69 649 ALA A C 1
ATOM 4794 O O . ALA A 1 649 ? 30.063 -1.287 -0.810 1.00 95.69 649 ALA A O 1
ATOM 4795 N N . GLY A 1 650 ? 28.366 -1.342 0.646 1.00 93.44 650 GLY A N 1
ATOM 4796 C CA . GLY A 1 650 ? 29.095 -0.657 1.718 1.00 93.44 650 GLY A CA 1
ATOM 4797 C C . GLY A 1 650 ? 30.062 -1.532 2.527 1.00 93.44 650 GLY A C 1
ATOM 4798 O O . GLY A 1 650 ? 30.805 -0.992 3.337 1.00 93.44 650 GLY A O 1
ATOM 4799 N N . THR A 1 651 ? 30.036 -2.860 2.372 1.00 95.12 651 THR A N 1
ATOM 4800 C CA . THR A 1 651 ? 30.825 -3.794 3.208 1.00 95.12 651 THR A CA 1
ATOM 4801 C C . THR A 1 651 ? 31.568 -4.868 2.416 1.00 95.12 651 THR A C 1
ATOM 4803 O O . THR A 1 651 ? 32.578 -5.383 2.885 1.00 95.12 651 THR A O 1
ATOM 4806 N N . SER A 1 652 ? 31.089 -5.213 1.223 1.00 94.75 652 SER A N 1
ATOM 4807 C CA . SER A 1 652 ? 31.687 -6.221 0.353 1.00 94.75 652 SER A CA 1
ATOM 4808 C C . SER A 1 652 ? 33.030 -5.741 -0.217 1.00 94.75 652 SER A C 1
ATOM 4810 O O . SER A 1 652 ? 33.166 -4.572 -0.580 1.00 94.75 652 SER A O 1
ATOM 4812 N N . PRO A 1 653 ? 34.025 -6.632 -0.385 1.00 92.44 653 PRO A N 1
ATOM 4813 C CA . PRO A 1 653 ? 35.319 -6.261 -0.948 1.00 92.44 653 PRO A CA 1
ATOM 4814 C C . PRO A 1 653 ? 35.216 -5.806 -2.418 1.00 92.44 653 PRO A C 1
ATOM 4816 O O . PRO A 1 653 ? 34.363 -6.317 -3.158 1.00 92.44 653 PRO A O 1
ATOM 4819 N N . PRO A 1 654 ? 36.128 -4.927 -2.890 1.00 91.69 654 PRO A N 1
ATOM 4820 C CA . PRO A 1 654 ? 36.170 -4.479 -4.287 1.00 91.69 654 PRO A CA 1
ATOM 4821 C C . PRO A 1 654 ? 36.339 -5.611 -5.306 1.00 91.69 654 PRO A C 1
ATOM 4823 O O . PRO A 1 654 ? 35.829 -5.521 -6.418 1.00 91.69 654 PRO A O 1
ATOM 4826 N N . SER A 1 655 ? 36.996 -6.716 -4.935 1.00 89.62 655 SER A N 1
ATOM 4827 C CA . SER A 1 655 ? 37.140 -7.882 -5.818 1.00 89.62 655 SER A CA 1
ATOM 4828 C C . SER A 1 655 ? 35.802 -8.538 -6.179 1.00 89.62 655 SER A C 1
ATOM 4830 O O . SER A 1 655 ? 35.720 -9.242 -7.180 1.00 89.62 655 SER A O 1
ATOM 4832 N N . LEU A 1 656 ? 34.747 -8.290 -5.396 1.00 90.44 656 LEU A N 1
ATOM 4833 C CA . LEU A 1 656 ? 33.391 -8.774 -5.646 1.00 90.44 656 LEU A CA 1
ATOM 4834 C C . LEU A 1 656 ? 32.468 -7.694 -6.215 1.00 90.44 656 LEU A C 1
ATOM 4836 O O . LEU A 1 656 ? 31.259 -7.879 -6.162 1.00 90.44 656 LEU A O 1
ATOM 4840 N N . ILE A 1 657 ? 32.989 -6.590 -6.767 1.00 90.44 657 ILE A N 1
ATOM 4841 C CA . ILE A 1 657 ? 32.178 -5.459 -7.260 1.00 90.44 657 ILE A CA 1
ATOM 4842 C C . ILE A 1 657 ? 31.023 -5.882 -8.183 1.00 90.44 657 ILE A C 1
ATOM 4844 O O . ILE A 1 657 ? 29.913 -5.383 -8.039 1.00 90.44 657 ILE A O 1
ATOM 4848 N N . ALA A 1 658 ? 31.234 -6.882 -9.044 1.00 86.56 658 ALA A N 1
ATOM 4849 C CA . ALA A 1 658 ? 30.208 -7.415 -9.945 1.00 86.56 658 ALA A CA 1
ATOM 4850 C C . ALA A 1 658 ? 29.090 -8.224 -9.245 1.00 86.56 658 ALA A C 1
ATOM 4852 O O . ALA A 1 658 ? 28.083 -8.549 -9.865 1.00 86.56 658 ALA A O 1
ATOM 4853 N N . ALA A 1 659 ? 29.266 -8.574 -7.970 1.00 88.19 659 ALA A N 1
ATOM 4854 C CA . ALA A 1 659 ? 28.273 -9.238 -7.126 1.00 88.19 659 ALA A CA 1
ATOM 4855 C C . ALA A 1 659 ? 27.747 -8.329 -6.001 1.00 88.19 659 ALA A C 1
ATOM 4857 O O . ALA A 1 659 ? 26.921 -8.770 -5.199 1.00 88.19 659 ALA A O 1
ATOM 4858 N N . GLN A 1 660 ? 28.217 -7.079 -5.924 1.00 93.25 660 GLN A N 1
ATOM 4859 C CA . GLN A 1 660 ? 27.751 -6.126 -4.926 1.00 93.25 660 GLN A CA 1
ATOM 4860 C C . GLN A 1 660 ? 26.330 -5.657 -5.233 1.00 93.25 660 GLN A C 1
ATOM 4862 O O . GLN A 1 660 ? 25.934 -5.492 -6.384 1.00 93.25 660 GLN A O 1
ATOM 4867 N N . ALA A 1 661 ? 25.566 -5.387 -4.181 1.00 94.19 661 ALA A N 1
ATOM 4868 C CA . ALA A 1 661 ? 24.247 -4.783 -4.286 1.00 94.19 661 ALA A CA 1
ATOM 4869 C C . ALA A 1 661 ? 23.991 -3.811 -3.129 1.00 94.19 661 ALA A C 1
ATOM 4871 O O . ALA A 1 661 ? 24.550 -3.937 -2.043 1.00 94.19 661 ALA A O 1
ATOM 4872 N N . HIS A 1 662 ? 23.095 -2.845 -3.326 1.00 96.75 662 HIS A N 1
ATOM 4873 C CA . HIS A 1 662 ? 22.615 -1.987 -2.239 1.00 96.75 662 HIS A CA 1
ATOM 4874 C C . HIS A 1 662 ? 21.532 -2.728 -1.444 1.00 96.75 662 HIS A C 1
ATOM 4876 O O . HIS A 1 662 ? 20.341 -2.649 -1.766 1.00 96.75 662 HIS A O 1
ATOM 4882 N N . LEU A 1 663 ? 21.965 -3.484 -0.432 1.00 96.69 663 LEU A N 1
ATOM 4883 C CA . LEU A 1 663 ? 21.145 -4.437 0.325 1.00 96.69 663 LEU A CA 1
ATOM 4884 C C . LEU A 1 663 ? 20.577 -3.866 1.632 1.00 96.69 663 LEU A C 1
ATOM 4886 O O . LEU A 1 663 ? 19.792 -4.547 2.300 1.00 96.69 663 LEU A O 1
ATOM 4890 N N . GLY A 1 664 ? 20.944 -2.638 2.001 1.00 96.00 664 GLY A N 1
ATOM 4891 C CA . GLY A 1 664 ? 20.442 -1.935 3.182 1.00 96.00 664 GLY A CA 1
ATOM 4892 C C . GLY A 1 664 ? 21.543 -1.194 3.936 1.00 96.00 664 GLY A C 1
ATOM 4893 O O . GLY A 1 664 ? 22.631 -0.971 3.405 1.00 96.00 664 GLY A O 1
ATOM 4894 N N . ARG A 1 665 ? 21.256 -0.827 5.187 1.00 95.31 665 ARG A N 1
ATOM 4895 C CA . ARG A 1 665 ? 22.183 -0.100 6.069 1.00 95.31 665 ARG A CA 1
ATOM 4896 C C . ARG A 1 665 ? 23.286 -0.970 6.662 1.00 95.31 665 ARG A C 1
ATOM 4898 O O . ARG A 1 665 ? 24.313 -0.425 7.048 1.00 95.31 665 ARG A O 1
ATOM 4905 N N . GLY A 1 666 ? 23.104 -2.289 6.727 1.00 96.19 666 GLY A N 1
ATOM 4906 C CA . GLY A 1 666 ? 24.137 -3.198 7.225 1.00 96.19 666 GLY A CA 1
ATOM 4907 C C . GLY A 1 666 ? 23.676 -4.091 8.370 1.00 96.19 666 GLY A C 1
ATOM 4908 O O . GLY A 1 666 ? 22.507 -4.459 8.477 1.00 96.19 666 GLY A O 1
ATOM 4909 N N . ILE A 1 667 ? 24.616 -4.452 9.239 1.00 97.00 667 ILE A N 1
ATOM 4910 C CA . ILE A 1 667 ? 24.345 -5.240 10.444 1.00 97.00 667 ILE A CA 1
ATOM 4911 C C . ILE A 1 667 ? 23.626 -4.355 11.468 1.00 97.00 667 ILE A C 1
ATOM 4913 O O . ILE A 1 667 ? 24.084 -3.268 11.805 1.00 97.00 667 ILE A O 1
ATOM 4917 N N . SER A 1 668 ? 22.491 -4.832 11.968 1.00 95.25 668 SER A N 1
ATOM 4918 C CA . SER A 1 668 ? 21.673 -4.144 12.961 1.00 95.25 668 SER A CA 1
ATOM 4919 C C . SER A 1 668 ? 22.222 -4.332 14.378 1.00 95.25 668 SER A C 1
ATOM 4921 O O . SER A 1 668 ? 22.715 -5.405 14.736 1.00 95.25 668 SER A O 1
ATOM 4923 N N . GLY A 1 669 ? 22.020 -3.327 15.236 1.00 92.62 669 GLY A N 1
ATOM 4924 C CA . GLY A 1 669 ? 22.180 -3.476 16.687 1.00 92.62 669 GLY A CA 1
ATOM 4925 C C . GLY A 1 669 ? 21.173 -4.452 17.313 1.00 92.62 669 GLY A C 1
ATOM 4926 O O . GLY A 1 669 ? 21.387 -4.927 18.424 1.00 92.62 669 GLY A O 1
ATOM 4927 N N . ARG A 1 670 ? 20.087 -4.802 16.604 1.00 92.69 670 ARG A N 1
ATOM 4928 C CA . ARG A 1 670 ? 19.105 -5.786 17.072 1.00 92.69 670 ARG A CA 1
ATOM 4929 C C . ARG A 1 670 ? 19.632 -7.209 16.913 1.00 92.69 670 ARG A C 1
ATOM 4931 O O . ARG A 1 670 ? 20.015 -7.617 15.810 1.00 92.69 670 ARG A O 1
ATOM 4938 N N . THR A 1 671 ? 19.518 -7.994 17.979 1.00 95.06 671 THR A N 1
ATOM 4939 C CA . THR A 1 671 ? 19.872 -9.415 17.995 1.00 95.06 671 THR A CA 1
ATOM 4940 C C . THR A 1 671 ? 18.641 -10.324 18.039 1.00 95.06 671 THR A C 1
ATOM 4942 O O . THR A 1 671 ? 17.562 -9.937 18.489 1.00 95.06 671 THR A O 1
ATOM 4945 N N . VAL A 1 672 ? 18.798 -11.548 17.536 1.00 91.75 672 VAL A N 1
ATOM 4946 C CA . VAL A 1 672 ? 17.863 -12.669 17.702 1.00 91.75 672 VAL A CA 1
ATOM 4947 C C . VAL A 1 672 ? 18.692 -13.874 18.127 1.00 91.75 672 VAL A C 1
ATOM 4949 O O . VAL A 1 672 ? 19.652 -14.224 17.445 1.00 91.75 672 VAL A O 1
ATOM 4952 N N . ASN A 1 673 ? 18.353 -14.486 19.265 1.00 92.19 673 ASN A N 1
ATOM 4953 C CA . ASN A 1 673 ? 19.103 -15.607 19.850 1.00 92.19 673 ASN A CA 1
ATOM 4954 C C . ASN A 1 673 ? 20.610 -15.318 20.022 1.00 92.19 673 ASN A C 1
ATOM 4956 O O . ASN A 1 673 ? 21.435 -16.198 19.811 1.00 92.19 673 ASN A O 1
ATOM 4960 N N . GLY A 1 674 ? 20.974 -14.072 20.349 1.00 93.25 674 GLY A N 1
ATOM 4961 C CA . GLY A 1 674 ? 22.374 -13.651 20.499 1.00 93.25 674 GLY A CA 1
ATOM 4962 C C . GLY A 1 674 ? 23.107 -13.312 19.193 1.00 93.25 674 GLY A C 1
ATOM 4963 O O . GLY A 1 674 ? 24.262 -12.910 19.246 1.00 93.25 674 GLY A O 1
ATOM 4964 N N . TYR A 1 675 ? 22.452 -13.409 18.031 1.00 96.62 675 TYR A N 1
ATOM 4965 C CA . TYR A 1 675 ? 23.051 -13.098 16.729 1.00 96.62 675 TYR A CA 1
ATOM 4966 C C . TYR A 1 675 ? 22.492 -11.806 16.142 1.00 96.62 675 TYR A C 1
ATOM 4968 O O . TYR A 1 675 ? 21.277 -11.594 16.124 1.00 96.62 675 TYR A O 1
ATOM 4976 N N . HIS A 1 676 ? 23.363 -10.953 15.609 1.00 97.75 676 HIS A N 1
ATOM 4977 C CA . HIS A 1 676 ? 22.967 -9.702 14.973 1.00 97.75 676 HIS A CA 1
ATOM 4978 C C . HIS A 1 676 ? 22.176 -9.939 13.677 1.00 97.75 676 HIS A C 1
ATOM 4980 O O . HIS A 1 676 ? 22.480 -10.824 12.865 1.00 97.75 676 HIS A O 1
ATOM 4986 N N . THR A 1 677 ? 21.131 -9.135 13.489 1.00 97.50 677 THR A N 1
ATOM 4987 C CA . THR A 1 677 ? 20.233 -9.193 12.324 1.00 97.50 677 THR A CA 1
ATOM 4988 C C . THR A 1 677 ? 20.641 -8.200 11.235 1.00 97.50 677 THR A C 1
ATOM 4990 O O . THR A 1 677 ? 21.543 -7.393 11.432 1.00 97.50 677 THR A O 1
ATOM 4993 N N . TRP A 1 678 ? 20.014 -8.274 10.058 1.00 97.25 678 TRP A N 1
ATOM 4994 C CA . TRP A 1 678 ? 20.274 -7.347 8.951 1.00 97.25 678 TRP A CA 1
ATOM 4995 C C . TRP A 1 678 ? 19.291 -6.173 8.968 1.00 97.25 678 TRP A C 1
ATOM 4997 O O . TRP A 1 678 ? 18.078 -6.389 9.014 1.00 97.25 678 TRP A O 1
ATOM 5007 N N . ASP A 1 679 ? 19.793 -4.944 8.867 1.00 96.50 679 ASP A N 1
ATOM 5008 C CA . ASP A 1 679 ? 18.992 -3.751 8.603 1.00 96.50 679 ASP A CA 1
ATOM 5009 C C . ASP A 1 679 ? 18.883 -3.511 7.089 1.00 96.50 679 ASP A C 1
ATOM 5011 O O . ASP A 1 679 ? 19.770 -2.951 6.443 1.00 96.50 679 ASP A O 1
ATOM 5015 N N . GLY A 1 680 ? 17.755 -3.941 6.520 1.00 94.81 680 GLY A N 1
ATOM 5016 C CA . GLY A 1 680 ? 17.423 -3.748 5.107 1.00 94.81 680 GLY A CA 1
ATOM 5017 C C . GLY A 1 680 ? 16.878 -2.358 4.756 1.00 94.81 680 GLY A C 1
ATOM 5018 O O . GLY A 1 680 ? 16.430 -2.162 3.626 1.00 94.81 680 GLY A O 1
ATOM 5019 N N . THR A 1 681 ? 16.843 -1.407 5.695 1.00 95.12 681 THR A N 1
ATOM 5020 C CA . THR A 1 681 ? 16.298 -0.064 5.448 1.00 95.12 681 THR A CA 1
ATOM 5021 C C . THR A 1 681 ? 17.078 0.634 4.336 1.00 95.12 681 THR A C 1
ATOM 5023 O O . THR A 1 681 ? 18.306 0.613 4.320 1.00 95.12 681 THR A O 1
ATOM 5026 N N . GLY A 1 682 ? 16.365 1.248 3.388 1.00 93.19 682 GLY A N 1
ATOM 5027 C CA . GLY A 1 682 ? 16.976 1.952 2.255 1.00 93.19 682 GLY A CA 1
ATOM 5028 C C . GLY A 1 682 ? 17.589 1.049 1.176 1.00 93.19 682 GLY A C 1
ATOM 5029 O O . GLY A 1 682 ? 18.235 1.562 0.270 1.00 93.19 682 GLY A O 1
ATOM 5030 N N . ALA A 1 683 ? 17.402 -0.275 1.239 1.00 94.44 683 ALA A N 1
ATOM 5031 C CA . ALA A 1 683 ? 17.884 -1.181 0.198 1.00 94.44 683 ALA A CA 1
ATOM 5032 C C . ALA A 1 683 ? 17.225 -0.883 -1.162 1.00 94.44 683 ALA A C 1
ATOM 5034 O O . ALA A 1 683 ? 15.996 -0.907 -1.268 1.00 94.44 683 ALA A O 1
ATOM 5035 N N . LEU A 1 684 ? 18.029 -0.695 -2.215 1.00 95.12 684 LEU A N 1
ATOM 5036 C CA . LEU A 1 684 ? 17.522 -0.653 -3.596 1.00 95.12 684 LEU A CA 1
ATOM 5037 C C . LEU A 1 684 ? 17.090 -2.052 -4.047 1.00 95.12 684 LEU A C 1
ATOM 5039 O O . LEU A 1 684 ? 16.055 -2.222 -4.692 1.00 95.12 684 LEU A O 1
ATOM 5043 N N . THR A 1 685 ? 17.855 -3.069 -3.639 1.00 90.81 685 THR A N 1
ATOM 5044 C CA . THR A 1 685 ? 17.526 -4.474 -3.874 1.00 90.81 685 THR A CA 1
ATOM 5045 C C . THR A 1 685 ? 17.307 -5.170 -2.536 1.00 90.81 685 THR A C 1
ATOM 5047 O O . THR A 1 685 ? 18.267 -5.414 -1.807 1.00 90.81 685 THR A O 1
ATOM 5050 N N . PRO A 1 686 ? 16.058 -5.536 -2.185 1.00 93.31 686 PRO A N 1
ATOM 5051 C CA . PRO A 1 686 ? 15.800 -6.271 -0.955 1.00 93.31 686 PRO A CA 1
ATOM 5052 C C . PRO A 1 686 ? 16.630 -7.557 -0.897 1.00 93.31 686 PRO A C 1
ATOM 5054 O O . PRO A 1 686 ? 16.575 -8.367 -1.824 1.00 93.31 686 PRO A O 1
ATOM 5057 N N . LEU A 1 687 ? 17.334 -7.786 0.214 1.00 94.38 687 LEU A N 1
ATOM 5058 C CA . LEU A 1 687 ? 18.257 -8.917 0.377 1.00 94.38 687 LEU A CA 1
ATOM 5059 C C . LEU A 1 687 ? 17.617 -10.273 0.058 1.00 94.38 687 LEU A C 1
ATOM 5061 O O . LEU A 1 687 ? 18.207 -11.082 -0.648 1.00 94.38 687 LEU A O 1
ATOM 5065 N N . ALA A 1 688 ? 16.372 -10.504 0.483 1.00 92.25 688 ALA A N 1
ATOM 5066 C CA . ALA A 1 688 ? 15.662 -11.743 0.166 1.00 92.25 688 ALA A CA 1
ATOM 5067 C C . ALA A 1 688 ? 15.395 -11.920 -1.343 1.00 92.25 688 ALA A C 1
ATOM 5069 O O . ALA A 1 688 ? 15.329 -13.045 -1.829 1.00 92.25 688 ALA A O 1
ATOM 5070 N N . ARG A 1 689 ? 15.231 -10.830 -2.106 1.00 90.00 689 ARG A N 1
ATOM 5071 C CA . ARG A 1 689 ? 15.098 -10.896 -3.570 1.00 90.00 689 ARG A CA 1
ATOM 5072 C C . ARG A 1 689 ? 16.436 -11.249 -4.209 1.00 90.00 689 ARG A C 1
ATOM 5074 O O . ARG A 1 689 ? 16.456 -12.114 -5.076 1.00 90.00 689 ARG A O 1
ATOM 5081 N N . PHE A 1 690 ? 17.517 -10.633 -3.736 1.00 92.12 690 PHE A N 1
ATOM 5082 C CA . PHE A 1 690 ? 18.872 -10.935 -4.190 1.00 92.12 690 PHE A CA 1
ATOM 5083 C C . PHE A 1 690 ? 19.241 -12.401 -3.916 1.00 92.12 690 PHE A C 1
ATOM 5085 O O . PHE A 1 690 ? 19.611 -13.132 -4.826 1.00 92.12 690 PHE A O 1
ATOM 5092 N N . ALA A 1 691 ? 18.989 -12.892 -2.700 1.00 93.19 691 ALA A N 1
ATOM 5093 C CA . ALA A 1 691 ? 19.214 -14.289 -2.329 1.00 93.19 691 ALA A CA 1
ATOM 5094 C C . ALA A 1 691 ? 18.392 -15.287 -3.176 1.00 93.19 691 ALA A C 1
ATOM 5096 O O . ALA A 1 691 ? 18.837 -16.399 -3.459 1.00 93.19 691 ALA A O 1
ATOM 5097 N N . ARG A 1 692 ? 17.191 -14.921 -3.643 1.00 89.50 692 ARG A N 1
ATOM 5098 C CA . ARG A 1 692 ? 16.410 -15.794 -4.545 1.00 89.50 692 ARG A CA 1
ATOM 5099 C C . ARG A 1 692 ? 17.077 -15.998 -5.902 1.00 89.50 692 ARG A C 1
ATOM 5101 O O . ARG A 1 692 ? 16.927 -17.073 -6.466 1.00 89.50 692 ARG A O 1
ATOM 5108 N N . MET A 1 693 ? 17.826 -15.014 -6.401 1.00 88.94 693 MET A N 1
ATOM 5109 C CA . MET A 1 693 ? 18.525 -15.119 -7.690 1.00 88.94 693 MET A CA 1
ATOM 5110 C C . MET A 1 693 ? 19.572 -16.241 -7.670 1.00 88.94 693 MET A C 1
ATOM 5112 O O . MET A 1 693 ? 19.714 -16.968 -8.653 1.00 88.94 693 MET A O 1
ATOM 5116 N N . PHE A 1 694 ? 20.252 -16.411 -6.532 1.00 89.81 694 PHE A N 1
ATOM 5117 C CA . PHE A 1 694 ? 21.406 -17.306 -6.394 1.00 89.81 694 PHE A CA 1
ATOM 5118 C C . PHE A 1 694 ? 21.133 -18.599 -5.618 1.00 89.81 694 PHE A C 1
ATOM 5120 O O . PHE A 1 694 ? 21.936 -19.516 -5.677 1.00 89.81 694 PHE A O 1
ATOM 5127 N N . SER A 1 695 ? 20.017 -18.713 -4.894 1.00 88.44 695 SER A N 1
ATOM 5128 C CA . SER A 1 695 ? 19.692 -19.931 -4.123 1.00 88.44 695 SER A CA 1
ATOM 5129 C C . SER A 1 695 ? 19.091 -21.063 -4.957 1.00 88.44 695 SER A C 1
ATOM 5131 O O . SER A 1 695 ? 19.034 -22.206 -4.503 1.00 88.44 695 SER A O 1
ATOM 5133 N N . GLY A 1 696 ? 18.545 -20.742 -6.133 1.00 80.25 696 GLY A N 1
ATOM 5134 C CA . GLY A 1 696 ? 17.726 -21.667 -6.912 1.00 80.25 696 GLY A CA 1
ATOM 5135 C C . GLY A 1 696 ? 16.410 -22.073 -6.233 1.00 80.25 696 GLY A C 1
ATOM 5136 O O . GLY A 1 696 ? 15.779 -23.030 -6.673 1.00 80.25 696 GLY A O 1
ATOM 5137 N N . LEU A 1 697 ? 15.983 -21.373 -5.172 1.00 79.25 697 LEU A N 1
ATOM 5138 C CA . LEU A 1 697 ? 14.628 -21.474 -4.627 1.00 79.25 697 LEU A CA 1
ATOM 5139 C C . LEU A 1 697 ? 13.678 -20.673 -5.517 1.00 79.25 697 LEU A C 1
ATOM 5141 O O . LEU A 1 697 ? 13.624 -19.440 -5.442 1.00 79.25 697 LEU A O 1
ATOM 5145 N N . VAL A 1 698 ? 12.949 -21.388 -6.372 1.00 63.75 698 VAL A N 1
ATOM 5146 C CA . VAL A 1 698 ? 12.098 -20.811 -7.417 1.00 63.75 698 VAL A CA 1
ATOM 5147 C C . VAL A 1 698 ? 10.620 -20.881 -7.098 1.00 63.75 698 VAL A C 1
ATOM 5149 O O . VAL A 1 698 ? 10.118 -21.985 -6.814 1.00 63.75 698 VAL A O 1
#